Protein AF-0000000072552255 (afdb_homodimer)

InterPro domains:
  IPR000073 Alpha/beta hydrolase fold-1 [PF12697] (98-305)
  IPR029058 Alpha/Beta hydrolase fold [G3DSA:3.40.50.1820] (84-363)
  IPR029058 Alpha/Beta hydrolase fold [SSF53474] (85-361)
  IPR050266 AB hydrolase superfamily [PTHR43798] (93-363)

Secondary structure (DSSP, 8-state):
------------------------EEEEEEEEEEEE--EEE----SSHHHHHHHHHHHH-TTTTSTTS--SEEEE-SS-EEEEEEEEEEEESSSEEEEEEE--TT--GGGTS--STTGGGG-HHHHHHHTT-EEEEEPPTTSTTS----TTTTS-HHHHHHHHHHHHHHHHHTS-EEEEEEEEETHHHHHHHHHHHHS--SEEEEES--S--TTHHHHHHHHT-EEHHHH-HHHHTTS-TTEEE-SSHHHHHHHH--TTSS-HHHHHHIIIII---EETTHHHHHHT----GGG--S-EEEEEETT-HHHHTT--TTTGGGGGGT-TTSS-EEEEEEES--S-GGGSTTHHHHHHHHHHHHHHTT---/------------------------EEEEEEEEEEEE--EEE----SSHHHHHHHHHHHH-TTTTSTTS--SEEEE-SS-EEEEEEEEEEEESSSEEEEEEE--TT--GGGTS--STTGGGG-HHHHHHHTT-EEEEEPPTTSTTS----TTTTS-HHHHHHHHHHHHHHHHHTS-EEEEEEEEETHHHHHHHHHHHHS--SEEEEES--S--TTHHHHHHHHT-EEHHHH-HHHHTTS-TTEEE-SSHHHHHHHH--TTSS-HHHHHHIIIII---EETTHHHHHHT----GGG--S-EEEEEETT-HHHHTT--TTTGGGGGGT-TTSS-EEEEEEES--S-GGGSTTHHHHHHHHHHHHHHTT---

Organism: Hypocrea jecorina (strain QM6a) (NCBI:txid431241)

Solvent-accessible surface area (backbone atoms only — not comparable to full-atom values): 36797 Å² total; per-residue (Å²): 137,83,79,78,76,77,74,80,77,75,74,73,71,71,70,75,65,76,73,71,78,68,76,52,69,42,82,44,75,46,76,35,77,38,71,43,52,39,56,42,51,61,76,77,43,79,44,47,69,39,32,25,46,50,43,46,56,68,39,23,73,52,45,74,34,92,92,32,57,58,58,54,79,44,71,47,82,62,58,46,77,46,73,45,56,36,18,32,38,41,29,51,89,20,38,36,25,39,38,41,33,48,30,72,51,32,25,44,38,63,38,52,45,86,56,97,80,28,71,66,34,19,50,54,63,53,39,46,74,66,48,33,11,37,42,36,30,20,57,72,47,17,79,71,9,50,80,54,52,27,47,66,50,33,23,35,71,43,54,18,44,47,50,45,43,49,54,50,41,35,48,73,73,48,49,27,77,39,41,29,38,37,11,28,32,58,13,20,55,33,42,50,43,27,39,39,74,42,93,49,61,29,37,38,29,22,34,58,31,89,52,69,88,27,37,31,39,27,53,26,21,23,33,51,24,29,29,27,77,74,36,44,87,86,30,49,86,53,61,51,37,25,31,27,55,64,45,66,51,25,43,38,43,40,31,43,36,83,85,31,50,52,71,69,52,53,50,43,36,60,76,63,39,40,29,44,33,36,59,20,31,59,56,40,45,74,71,50,84,70,56,43,48,59,20,51,34,37,34,38,38,50,26,23,17,35,10,24,44,34,34,18,35,43,16,68,88,44,42,70,56,37,61,78,43,44,67,39,25,71,39,79,47,74,44,32,68,43,72,19,6,32,45,42,42,66,20,73,52,18,56,61,53,53,48,53,51,52,52,50,40,41,74,67,66,58,64,88,135,82,81,78,77,78,74,80,78,76,74,74,70,72,70,76,66,77,73,72,78,68,77,51,67,44,81,47,73,46,77,36,75,38,70,43,52,40,57,43,51,61,76,76,43,79,44,47,69,38,32,24,46,49,42,45,56,69,40,22,72,53,44,73,33,92,91,31,57,57,57,54,79,46,71,48,82,62,59,46,77,47,74,45,55,36,18,31,39,42,29,52,88,21,39,33,23,38,40,42,33,47,32,72,48,32,24,44,40,63,38,52,47,86,54,95,82,28,72,66,32,18,50,55,62,53,39,46,73,65,50,32,12,36,42,36,30,20,56,71,45,16,79,73,9,49,81,54,53,27,45,66,50,34,23,35,71,45,53,17,43,46,50,46,42,48,52,50,40,36,47,72,73,47,50,27,76,38,41,30,39,38,12,29,33,58,11,20,54,34,41,49,44,25,40,37,74,43,94,49,62,28,37,38,30,23,37,58,32,90,53,68,88,28,36,31,40,27,54,27,20,22,33,51,26,28,30,28,77,74,38,45,88,87,30,48,87,52,60,51,36,25,31,27,54,62,44,65,51,25,42,40,43,40,31,43,36,84,84,30,50,53,71,67,53,54,50,44,35,60,77,63,40,40,29,44,33,36,58,19,30,60,56,40,46,74,71,50,84,70,55,45,49,59,20,51,34,39,35,39,38,48,25,22,19,36,10,24,44,36,34,18,34,42,16,68,88,44,42,71,56,37,61,76,42,44,68,40,25,71,40,78,47,74,45,34,67,42,73,19,7,33,43,42,43,66,20,74,52,17,56,60,53,52,48,53,51,52,52,50,39,42,75,69,66,57,62,84

Nearest PDB structures (foldseek):
  3pf9-assembly1_A  TM=7.200E-01  e=2.256E-12  Lactobacillus johnsonii
  7xri-assembly1_B  TM=7.509E-01  e=2.377E-11  Lactobacillus acidophilus
  7wwh-assembly2_B  TM=7.427E-01  e=8.207E-11  Parageobacillus thermoglucosidasius
  7q4h-assembly1_B  TM=7.068E-01  e=4.950E-10  Thermoanaerobacter thermohydrosulfuricus
  2wtm-assembly1_B  TM=7.116E-01  e=8.126E-10  Butyrivibrio proteoclasticus

Foldseek 3Di:
DPPPPPPPPPPPPPPPPPPPPPFDKDKAWAKDKDWAWWWQAQQDFDFLVSVVVLLCLCQDPQECHPVRNHRTDDIDDGTDIDIWGWIKMKTGQAEEEEEEAEAAQFFLCLQVPDDVPCVQLHLCVVCVVQVYIYIYTGQACWDPIDNDALATQQALVNSLSRVLRVVVCSVPPRHYPFYEYEYAQSGLLSQLQNLLPDPHAYYEYELAQPDQNLQSCLSVLQSKTQDCVQDVPVDVPHHRQWIGGNDLVSQCVQFKDPPFFDSVLSVCSGVPGTTTHRNNHVSRSVVDDRQLCSRAHEYEYEYAQQERRHPNGGQVPRNVVCCVRNVNYPHYYYDRHHNIYRSCSRTPCNNVSSVVVVVVCVVSPSRD/DPPPPPPPPPPPPPPPPPPPPPFDKDKDWAKDKDWAWWWQAQQDFDFLVSVVVLLCLCQDPQECHPVRNHRTDDIDDGTDIDIWGWIKMKTDQAEEEEEEAEAAQFFLCLQVPDDVPCVQLHLCVVCVVQVYIYIYTGQACWDPIDNDALATQQALVNSLSRVLRVVVCSVPPRHYPFYEYEYAQSGLLSQLQNLLPDPHAYYEYELAQPDQSLQSCLSVLQSKTQPCVQDVPVDVPHHRQWIGGNDLVSQCVQFKDPPFFDSVLSVCSGVPGTTTHRNNYVSRSVVDDRQLCSRAHEYEYEYAQQERRHPNGGQVPRNVCCCVRNVNYPHYYYDRHHNIYRSCSRTPCNNVSSVVVVVVCVVSPSRD

Sequence (736 aa):
MHFHQLLPIFAAAAQALPQSTSVRCREVQIPITVSTPRFIVTADIHDDWDAAALTLNLTRRDVTTSADPLPIEANMSEPVKSTYTVGATLCGNGGPTLVLTHGIIESKLYWNPKFLGSEKYNFVDAALAQGYSVLSYDRIGVGSSPKVNSLTDAQFQVEVAVLEGLVNYAKTKAHATQVALIGHSYGSYISSGAASHVPVDGLVLTGFSGTFDYFAPFVAGAGLRVAKTQNPFRWGHLDSGYLTTSDLYAETYVYYAEPHFEHTVAEYTFNVASEPFAVGELPSVLATTVNYKDIKAPVLVLQGQFDVSACGGNCVGVVNGTKELFTGAKVLEYVDNLPAGHNLNFHKIAPQAFQKIFTFLKAQGLKPMHFHQLLPIFAAAAQALPQSTSVRCREVQIPITVSTPRFIVTADIHDDWDAAALTLNLTRRDVTTSADPLPIEANMSEPVKSTYTVGATLCGNGGPTLVLTHGIIESKLYWNPKFLGSEKYNFVDAALAQGYSVLSYDRIGVGSSPKVNSLTDAQFQVEVAVLEGLVNYAKTKAHATQVALIGHSYGSYISSGAASHVPVDGLVLTGFSGTFDYFAPFVAGAGLRVAKTQNPFRWGHLDSGYLTTSDLYAETYVYYAEPHFEHTVAEYTFNVASEPFAVGELPSVLATTVNYKDIKAPVLVLQGQFDVSACGGNCVGVVNGTKELFTGAKVLEYVDNLPAGHNLNFHKIAPQAFQKIFTFLKAQGLKP

Structure (mmCIF, N/CA/C/O backbone):
data_AF-0000000072552255-model_v1
#
loop_
_entity.id
_entity.type
_entity.pdbx_description
1 polymer 'Predicted protein'
#
loop_
_atom_site.group_PDB
_atom_site.id
_atom_site.type_symbol
_atom_site.label_atom_id
_atom_site.label_alt_id
_atom_site.label_comp_id
_atom_site.label_asym_id
_atom_site.label_entity_id
_atom_site.label_seq_id
_atom_site.pdbx_PDB_ins_code
_atom_site.Cartn_x
_atom_site.Cartn_y
_atom_site.Cartn_z
_atom_site.occupancy
_atom_site.B_iso_or_equiv
_atom_site.auth_seq_id
_atom_site.auth_comp_id
_atom_site.auth_asym_id
_atom_site.auth_atom_id
_atom_site.pdbx_PDB_model_num
ATOM 1 N N . MET A 1 1 ? 42.719 51.594 71.062 1 33.09 1 MET A N 1
ATOM 2 C CA . MET A 1 1 ? 41.625 52.219 70.312 1 33.09 1 MET A CA 1
ATOM 3 C C . MET A 1 1 ? 41.469 51.594 68.938 1 33.09 1 MET A C 1
ATOM 5 O O . MET A 1 1 ? 42.125 52.031 67.938 1 33.09 1 MET A O 1
ATOM 9 N N . HIS A 1 2 ? 41.438 50.25 68.812 1 38 2 HIS A N 1
ATOM 10 C CA . HIS A 1 2 ? 41.406 49.438 67.625 1 38 2 HIS A CA 1
ATOM 11 C C . HIS A 1 2 ? 40.125 49.656 66.875 1 38 2 HIS A C 1
ATOM 13 O O . HIS A 1 2 ? 39.031 49.562 67.438 1 38 2 HIS A O 1
ATOM 19 N N . PHE A 1 3 ? 40.188 50.531 65.812 1 37.84 3 PHE A N 1
ATOM 20 C CA . PHE A 1 3 ? 39.156 50.969 64.875 1 37.84 3 PHE A CA 1
ATOM 21 C C . PHE A 1 3 ? 38.594 49.781 64.125 1 37.84 3 PHE A C 1
ATOM 23 O O . PHE A 1 3 ? 39.344 49.125 63.375 1 37.84 3 PHE A O 1
ATOM 30 N N . HIS A 1 4 ? 37.531 49.156 64.625 1 39 4 HIS A N 1
ATOM 31 C CA . HIS A 1 4 ? 36.719 48.125 64 1 39 4 HIS A CA 1
ATOM 32 C C . HIS A 1 4 ? 36.094 48.656 62.688 1 39 4 HIS A C 1
ATOM 34 O O . HIS A 1 4 ? 35.281 49.594 62.719 1 39 4 HIS A O 1
ATOM 40 N N . GLN A 1 5 ? 36.906 48.562 61.594 1 35.72 5 GLN A N 1
ATOM 41 C CA . GLN A 1 5 ? 36.406 48.969 60.281 1 35.72 5 GLN A CA 1
ATOM 42 C C . GLN A 1 5 ? 35.156 48.156 59.906 1 35.72 5 GLN A C 1
ATOM 44 O O . GLN A 1 5 ? 35.188 46.938 59.875 1 35.72 5 GLN A O 1
ATOM 49 N N . LEU A 1 6 ? 34 48.719 60.219 1 36.56 6 LEU A N 1
ATOM 50 C CA . LEU A 1 6 ? 32.719 48.188 59.812 1 36.56 6 LEU A CA 1
ATOM 51 C C . LEU A 1 6 ? 32.625 48.094 58.281 1 36.56 6 LEU A C 1
ATOM 53 O O . LEU A 1 6 ? 32.75 49.125 57.594 1 36.56 6 LEU A O 1
ATOM 57 N N . LEU A 1 7 ? 33.094 46.938 57.656 1 43.22 7 LEU A N 1
ATOM 58 C CA . LEU A 1 7 ? 32.969 46.781 56.219 1 43.22 7 LEU A CA 1
ATOM 59 C C . LEU A 1 7 ? 31.484 46.812 55.812 1 43.22 7 LEU A C 1
ATOM 61 O O . LEU A 1 7 ? 30.672 46.094 56.406 1 43.22 7 LEU A O 1
ATOM 65 N N . PRO A 1 8 ? 31.094 47.938 55.125 1 40.47 8 PRO A N 1
ATOM 66 C CA . PRO A 1 8 ? 29.688 47.969 54.719 1 40.47 8 PRO A CA 1
ATOM 67 C C . PRO A 1 8 ? 29.312 46.844 53.75 1 40.47 8 PRO A C 1
ATOM 69 O O . PRO A 1 8 ? 30.078 46.531 52.844 1 40.47 8 PRO A O 1
ATOM 72 N N . ILE A 1 9 ? 28.656 45.844 54.281 1 42.19 9 ILE A N 1
ATOM 73 C CA . ILE A 1 9 ? 28.109 44.781 53.438 1 42.19 9 ILE A CA 1
ATOM 74 C C . ILE A 1 9 ? 27.125 45.375 52.438 1 42.19 9 ILE A C 1
ATOM 76 O O . ILE A 1 9 ? 26.109 45.938 52.812 1 42.19 9 ILE A O 1
ATOM 80 N N . PHE A 1 10 ? 27.688 45.781 51.281 1 39.44 10 PHE A N 1
ATOM 81 C CA . PHE A 1 10 ? 26.797 46.188 50.219 1 39.44 10 PHE A CA 1
ATOM 82 C C . PHE A 1 10 ? 25.875 45.062 49.812 1 39.44 10 PHE A C 1
ATOM 84 O O . PHE A 1 10 ? 26.328 43.969 49.469 1 39.44 10 PHE A O 1
ATOM 91 N N . ALA A 1 11 ? 24.703 45.062 50.344 1 37.41 11 ALA A N 1
ATOM 92 C CA . ALA A 1 11 ? 23.641 44.188 49.844 1 37.41 11 ALA A CA 1
ATOM 93 C C . ALA A 1 11 ? 23.453 44.344 48.344 1 37.41 11 ALA A C 1
ATOM 95 O O . ALA A 1 11 ? 23.031 45.406 47.875 1 37.41 11 ALA A O 1
ATOM 96 N N . ALA A 1 12 ? 24.25 43.562 47.625 1 42.12 12 ALA A N 1
ATOM 97 C CA . ALA A 1 12 ? 23.906 43.469 46.219 1 42.12 12 ALA A CA 1
ATOM 98 C C . ALA A 1 12 ? 22.422 43.156 46.031 1 42.12 12 ALA A C 1
ATOM 100 O O . ALA A 1 12 ? 21.953 42.094 46.438 1 42.12 12 ALA A O 1
ATOM 101 N N . ALA A 1 13 ? 21.656 44.219 46 1 31.88 13 ALA A N 1
ATOM 102 C CA . ALA A 1 13 ? 20.297 43.969 45.562 1 31.88 13 ALA A CA 1
ATOM 103 C C . ALA A 1 13 ? 20.297 43.094 44.281 1 31.88 13 ALA A C 1
ATOM 105 O O . ALA A 1 13 ? 20.844 43.5 43.25 1 31.88 13 ALA A O 1
ATOM 106 N N . ALA A 1 14 ? 20.312 41.875 44.531 1 46.41 14 ALA A N 1
ATOM 107 C CA . ALA A 1 14 ? 19.984 41.031 43.406 1 46.41 14 ALA A CA 1
ATOM 108 C C . ALA A 1 14 ? 18.828 41.625 42.594 1 46.41 14 ALA A C 1
ATOM 110 O O . ALA A 1 14 ? 17.703 41.719 43.094 1 46.41 14 ALA A O 1
ATOM 111 N N . GLN A 1 15 ? 19.141 42.594 41.781 1 36 15 GLN A N 1
ATOM 112 C CA . GLN A 1 15 ? 18.109 42.969 40.812 1 36 15 GLN A CA 1
ATOM 113 C C . GLN A 1 15 ? 17.359 41.75 40.312 1 36 15 GLN A C 1
ATOM 115 O O . GLN A 1 15 ? 17.984 40.75 39.906 1 36 15 GLN A O 1
ATOM 120 N N . ALA A 1 16 ? 16.141 41.594 40.812 1 42.56 16 ALA A N 1
ATOM 121 C CA . ALA A 1 16 ? 15.234 40.656 40.188 1 42.56 16 ALA A CA 1
ATOM 122 C C . ALA A 1 16 ? 15.336 40.719 38.656 1 42.56 16 ALA A C 1
ATOM 124 O O . ALA A 1 16 ? 15.031 41.719 38.031 1 42.56 16 ALA A O 1
ATOM 125 N N . LEU A 1 17 ? 16.219 40 38 1 40.44 17 LEU A N 1
ATOM 126 C CA . LEU A 1 17 ? 16.094 39.781 36.562 1 40.44 17 LEU A CA 1
ATOM 127 C C . LEU A 1 17 ? 14.633 39.688 36.156 1 40.44 17 LEU A C 1
ATOM 129 O O . LEU A 1 17 ? 13.828 39.094 36.906 1 40.44 17 LEU A O 1
ATOM 133 N N . PRO A 1 18 ? 14.141 40.594 35.344 1 38.78 18 PRO A N 1
ATOM 134 C CA . PRO A 1 18 ? 12.766 40.406 34.875 1 38.78 18 PRO A CA 1
ATOM 135 C C . PRO A 1 18 ? 12.414 38.938 34.656 1 38.78 18 PRO A C 1
ATOM 137 O O . PRO A 1 18 ? 13.281 38.156 34.281 1 38.78 18 PRO A O 1
ATOM 140 N N . GLN A 1 19 ? 11.555 38.312 35.469 1 36.59 19 GLN A N 1
ATOM 141 C CA . GLN A 1 19 ? 10.969 37 35.156 1 36.59 19 GLN A CA 1
ATOM 142 C C . GLN A 1 19 ? 10.688 36.875 33.688 1 36.59 19 GLN A C 1
ATOM 144 O O . GLN A 1 19 ? 10 37.688 33.094 1 36.59 19 GLN A O 1
ATOM 149 N N . SER A 1 20 ? 11.562 36.5 32.844 1 38.53 20 SER A N 1
ATOM 150 C CA . SER A 1 20 ? 11.219 36.031 31.5 1 38.53 20 SER A CA 1
ATOM 151 C C . SER A 1 20 ? 9.773 35.562 31.438 1 38.53 20 SER A C 1
ATOM 153 O O . SER A 1 20 ? 9.352 34.75 32.281 1 38.53 20 SER A O 1
ATOM 155 N N . THR A 1 21 ? 8.719 36.344 31.156 1 41 21 THR A N 1
ATOM 156 C CA . THR A 1 21 ? 7.336 35.938 30.938 1 41 21 THR A CA 1
ATOM 157 C C . THR A 1 21 ? 7.281 34.531 30.375 1 41 21 THR A C 1
ATOM 159 O O . THR A 1 21 ? 7.699 34.281 29.25 1 41 21 THR A O 1
ATOM 162 N N . SER A 1 22 ? 7.609 33.562 31.047 1 47.91 22 SER A N 1
ATOM 163 C CA . SER A 1 22 ? 7.523 32.125 30.703 1 47.91 22 SER A CA 1
ATOM 164 C C . SER A 1 22 ? 6.395 31.875 29.703 1 47.91 22 SER A C 1
ATOM 166 O O . SER A 1 22 ? 5.25 32.25 29.953 1 47.91 22 SER A O 1
ATOM 168 N N . VAL A 1 23 ? 6.715 32.031 28.453 1 59.38 23 VAL A N 1
ATOM 169 C CA . VAL A 1 23 ? 5.805 31.703 27.359 1 59.38 23 VAL A CA 1
ATOM 170 C C . VAL A 1 23 ? 4.91 30.531 27.75 1 59.38 23 VAL A C 1
ATOM 172 O O . VAL A 1 23 ? 5.395 29.438 28.016 1 59.38 23 VAL A O 1
ATOM 175 N N . ARG A 1 24 ? 3.672 30.703 28.312 1 81.94 24 ARG A N 1
ATOM 176 C CA . ARG A 1 24 ? 2.672 29.797 28.859 1 81.94 24 ARG A CA 1
ATOM 177 C C . ARG A 1 24 ? 1.757 29.266 27.766 1 81.94 24 ARG A C 1
ATOM 179 O O . ARG A 1 24 ? 1.315 30.016 26.891 1 81.94 24 ARG A O 1
ATOM 186 N N . CYS A 1 25 ? 1.777 28.062 27.578 1 95.25 25 CYS A N 1
ATOM 187 C CA . CYS A 1 25 ? 0.768 27.391 26.781 1 95.25 25 CYS A CA 1
ATOM 188 C C . CYS A 1 25 ? -0.45 27.031 27.625 1 95.25 25 CYS A C 1
ATOM 190 O O . CYS A 1 25 ? -0.314 26.672 28.797 1 95.25 25 CYS A O 1
ATOM 192 N N . ARG A 1 26 ? -1.6 27.234 27.125 1 96.06 26 ARG A N 1
ATOM 193 C CA . ARG A 1 26 ? -2.82 26.828 27.812 1 96.06 26 ARG A CA 1
ATOM 194 C C . ARG A 1 26 ? -3.721 26.016 26.891 1 96.06 26 ARG A C 1
ATOM 196 O O . ARG A 1 26 ? -3.83 26.312 25.703 1 96.06 26 ARG A O 1
ATOM 203 N N . GLU A 1 27 ? -4.324 24.969 27.453 1 97.38 27 GLU A N 1
ATOM 204 C CA . GLU A 1 27 ? -5.355 24.219 26.75 1 97.38 27 GLU A CA 1
ATOM 205 C C . GLU A 1 27 ? -6.672 24.984 26.719 1 97.38 27 GLU A C 1
ATOM 207 O O . GLU A 1 27 ? -7.109 25.516 27.734 1 97.38 27 GLU A O 1
ATOM 212 N N . VAL A 1 28 ? -7.25 25.094 25.531 1 97.69 28 VAL A N 1
ATOM 213 C CA . VAL A 1 28 ? -8.484 25.859 25.391 1 97.69 28 VAL A CA 1
ATOM 214 C C . VAL A 1 28 ? -9.5 25.047 24.594 1 97.69 28 VAL A C 1
ATOM 216 O O . VAL A 1 28 ? -9.133 24.156 23.828 1 97.69 28 VAL A O 1
ATOM 219 N N . GLN A 1 29 ? -10.805 25.219 24.828 1 98.44 29 GLN A N 1
ATOM 220 C CA . GLN A 1 29 ? -11.938 24.719 24.062 1 98.44 29 GLN A CA 1
ATOM 221 C C . GLN A 1 29 ? -12.625 25.859 23.297 1 98.44 29 GLN A C 1
ATOM 223 O O . GLN A 1 29 ? -13.172 26.781 23.906 1 98.44 29 GLN A O 1
ATOM 228 N N . ILE A 1 30 ? -12.609 25.828 22 1 98.75 30 ILE A N 1
ATOM 229 C CA . ILE A 1 30 ? -13.055 26.938 21.172 1 98.75 30 ILE A CA 1
ATOM 230 C C . ILE A 1 30 ? -14.312 26.531 20.391 1 98.75 30 ILE A C 1
ATOM 232 O O . ILE A 1 30 ? -14.242 25.719 19.469 1 98.75 30 ILE A O 1
ATOM 236 N N . PRO A 1 31 ? -15.508 27.031 20.703 1 98.62 31 PRO A N 1
ATOM 237 C CA . PRO A 1 31 ? -16.688 26.75 19.891 1 98.62 31 PRO A CA 1
ATOM 238 C C . PRO A 1 31 ? -16.609 27.375 18.5 1 98.62 31 PRO A C 1
ATOM 240 O O . PRO A 1 31 ? -16.391 28.578 18.375 1 98.62 31 PRO A O 1
ATOM 243 N N . ILE A 1 32 ? -16.719 26.625 17.516 1 98.62 32 ILE A N 1
ATOM 244 C CA . ILE A 1 32 ? -16.703 27.078 16.141 1 98.62 32 ILE A CA 1
ATOM 245 C C . ILE A 1 32 ? -18 26.641 15.445 1 98.62 32 ILE A C 1
ATOM 247 O O . ILE A 1 32 ? -18.297 25.453 15.375 1 98.62 32 ILE A O 1
ATOM 251 N N . THR A 1 33 ? -18.75 27.609 14.891 1 98.44 33 THR A N 1
ATOM 252 C CA . THR A 1 33 ? -19.953 27.312 14.109 1 98.44 33 THR A CA 1
ATOM 253 C C . THR A 1 33 ? -19.656 27.375 12.617 1 98.44 33 THR A C 1
ATOM 255 O O . THR A 1 33 ? -19.078 28.359 12.133 1 98.44 33 THR A O 1
ATOM 258 N N . VAL A 1 34 ? -20.031 26.297 11.97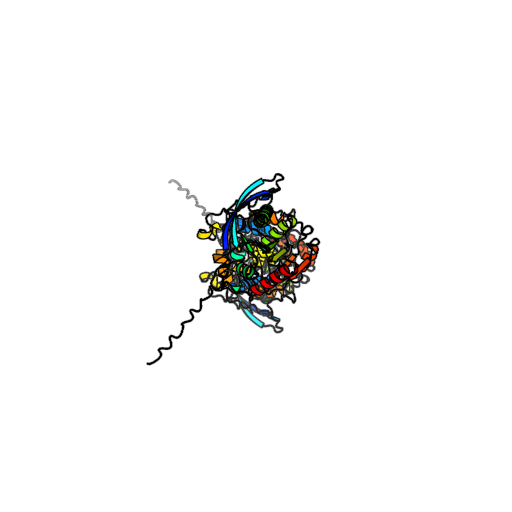7 1 97.62 34 VAL A N 1
ATOM 259 C CA . VAL A 1 34 ? -19.828 26.25 10.531 1 97.62 34 VAL A CA 1
ATOM 260 C C . VAL A 1 34 ? -21.156 26.047 9.828 1 97.62 34 VAL A C 1
ATOM 262 O O . VAL A 1 34 ? -22.125 25.562 10.438 1 97.62 34 VAL A O 1
ATOM 265 N N . SER A 1 35 ? -21.281 26.516 8.594 1 97.06 35 SER A N 1
ATOM 266 C CA . SER A 1 35 ? -22.422 26.312 7.691 1 97.06 35 SER A CA 1
ATOM 267 C C . SER A 1 35 ? -21.953 25.891 6.305 1 97.06 35 SER A C 1
ATOM 269 O O . SER A 1 35 ? -21.672 26.734 5.453 1 97.06 35 SER A O 1
ATOM 271 N N . THR A 1 36 ? -21.859 24.594 6.168 1 95.25 36 THR A N 1
ATOM 272 C CA . THR A 1 36 ? -21.25 24.047 4.965 1 95.25 36 THR A CA 1
ATOM 273 C C . THR A 1 36 ? -22.078 22.875 4.434 1 95.25 36 THR A C 1
ATOM 275 O O . THR A 1 36 ? -22.609 22.078 5.211 1 95.25 36 THR A O 1
ATOM 278 N N . PRO A 1 37 ? -22.25 22.75 3.043 1 94.88 37 PRO A N 1
ATOM 279 C CA . PRO A 1 37 ? -22.875 21.547 2.504 1 94.88 37 PRO A CA 1
ATOM 280 C C . PRO A 1 37 ? -22.094 20.281 2.832 1 94.88 37 PRO A C 1
ATOM 282 O O . PRO A 1 37 ? -20.906 20.359 3.164 1 94.88 37 PRO A O 1
ATOM 285 N N . ARG A 1 38 ? -22.859 19.141 2.801 1 95.88 38 ARG A N 1
ATOM 286 C CA . ARG A 1 38 ? -22.234 17.875 3.119 1 95.88 38 ARG A CA 1
ATOM 287 C C . ARG A 1 38 ? -22.281 16.922 1.93 1 95.88 38 ARG A C 1
ATOM 289 O O . ARG A 1 38 ? -23.266 16.922 1.175 1 95.88 38 ARG A O 1
ATOM 296 N N . PHE A 1 39 ? -21.219 16.188 1.744 1 95.19 39 PHE A N 1
ATOM 297 C CA . PHE A 1 39 ? -21.297 15.008 0.887 1 95.19 39 PHE A CA 1
ATOM 298 C C . PHE A 1 39 ? -22.047 13.883 1.577 1 95.19 39 PHE A C 1
ATOM 300 O O . PHE A 1 39 ? -21.922 13.688 2.787 1 95.19 39 PHE A O 1
ATOM 307 N N . ILE A 1 40 ? -22.797 13.164 0.807 1 94.69 40 ILE A N 1
ATOM 308 C CA . ILE A 1 40 ? -23.375 11.922 1.308 1 94.69 40 ILE A CA 1
ATOM 309 C C . ILE A 1 40 ? -22.422 10.758 1.049 1 94.69 40 ILE A C 1
ATOM 311 O O . ILE A 1 40 ? -22.484 10.117 -0.001 1 94.69 40 ILE A O 1
ATOM 315 N N . VAL A 1 41 ? -21.625 10.5 2.029 1 93.44 41 VAL A N 1
ATOM 316 C CA . VAL A 1 41 ? -20.625 9.438 1.936 1 93.44 41 VAL A CA 1
ATOM 317 C C . VAL A 1 41 ? -21.297 8.094 2.221 1 93.44 41 VAL A C 1
ATOM 319 O O . VAL A 1 41 ? -22.016 7.941 3.211 1 93.44 41 VAL A O 1
ATOM 322 N N . THR A 1 42 ? -20.969 7.047 1.428 1 91.19 42 THR A N 1
ATOM 323 C CA . THR A 1 42 ? -21.688 5.777 1.501 1 91.19 42 THR A CA 1
ATOM 324 C C . THR A 1 42 ? -20.766 4.656 1.96 1 91.19 42 THR A C 1
ATOM 326 O O . THR A 1 42 ? -21.109 3.48 1.892 1 91.19 42 THR A O 1
ATOM 329 N N . ALA A 1 43 ? -19.672 4.949 2.426 1 89.56 43 ALA A N 1
ATOM 330 C CA . ALA A 1 43 ? -18.781 3.914 2.945 1 89.56 43 ALA A CA 1
ATOM 331 C C . ALA A 1 43 ? -19.375 3.264 4.195 1 89.56 43 ALA A C 1
ATOM 333 O O . ALA A 1 43 ? -19.594 3.936 5.207 1 89.56 43 ALA A O 1
ATOM 334 N N . ASP A 1 44 ? -19.75 2.047 4.195 1 89.69 44 ASP A N 1
ATOM 335 C CA . ASP A 1 44 ? -20.312 1.294 5.305 1 89.69 44 ASP A CA 1
ATOM 336 C C . ASP A 1 44 ? -19.281 0.367 5.934 1 89.69 44 ASP A C 1
ATOM 338 O O . ASP A 1 44 ? -19.094 -0.765 5.48 1 89.69 44 ASP A O 1
ATOM 342 N N . ILE A 1 45 ? -18.703 0.81 7.082 1 96.81 45 ILE A N 1
ATOM 343 C CA . ILE A 1 45 ? -17.594 0.071 7.691 1 96.81 45 ILE A CA 1
ATOM 344 C C . ILE A 1 45 ? -18.047 -0.509 9.031 1 96.81 45 ILE A C 1
ATOM 346 O O . ILE A 1 45 ? -18.422 0.233 9.945 1 96.81 45 ILE A O 1
ATOM 350 N N . HIS A 1 46 ? -17.984 -1.782 9.164 1 96.69 46 HIS A N 1
ATOM 351 C CA . HIS A 1 46 ? -18.359 -2.445 10.406 1 96.69 46 HIS A CA 1
ATOM 352 C C . HIS A 1 46 ? -17.172 -3.195 11.008 1 96.69 46 HIS A C 1
ATOM 354 O O . HIS A 1 46 ? -17.109 -3.381 12.227 1 96.69 46 HIS A O 1
ATOM 360 N N . ASP A 1 47 ? -16.312 -3.643 10.188 1 97.75 47 ASP A N 1
ATOM 361 C CA . ASP A 1 47 ? -15.18 -4.441 10.625 1 97.75 47 ASP A CA 1
ATOM 362 C C . ASP A 1 47 ? -14.008 -4.309 9.656 1 97.75 47 ASP A C 1
ATOM 364 O O . ASP A 1 47 ? -14.047 -3.486 8.742 1 97.75 47 ASP A O 1
ATOM 368 N N . ASP A 1 48 ? -12.984 -5.07 9.93 1 98.5 48 ASP A N 1
ATOM 369 C CA . ASP A 1 48 ? -11.758 -4.918 9.156 1 98.5 48 ASP A CA 1
ATOM 370 C C . ASP A 1 48 ? -11.898 -5.535 7.766 1 98.5 48 ASP A C 1
ATOM 372 O O . ASP A 1 48 ? -11.102 -5.25 6.867 1 98.5 48 ASP A O 1
ATOM 376 N N . TRP A 1 49 ? -12.898 -6.461 7.516 1 98.56 49 TRP A N 1
ATOM 377 C CA . TRP A 1 49 ? -13.203 -6.891 6.156 1 98.56 49 TRP A CA 1
ATOM 378 C C . TRP A 1 49 ? -13.656 -5.711 5.301 1 98.56 49 TRP A C 1
ATOM 380 O O . TRP A 1 49 ? -13.203 -5.551 4.168 1 98.56 49 TRP A O 1
ATOM 390 N N . ASP A 1 50 ? -14.484 -4.871 5.891 1 98.06 50 ASP A N 1
ATOM 391 C CA . ASP A 1 50 ? -14.961 -3.672 5.211 1 98.06 50 ASP A CA 1
ATOM 392 C C . ASP A 1 50 ? -13.82 -2.688 4.961 1 98.06 50 ASP A C 1
ATOM 394 O O . ASP A 1 50 ? -13.758 -2.051 3.908 1 98.06 50 ASP A O 1
ATOM 398 N N . ALA A 1 51 ? -12.961 -2.555 5.957 1 98.12 51 ALA A N 1
ATOM 399 C CA . ALA A 1 51 ? -11.82 -1.651 5.805 1 98.12 51 ALA A CA 1
ATOM 400 C C . ALA A 1 51 ? -10.914 -2.1 4.664 1 98.12 51 ALA A C 1
ATOM 402 O O . ALA A 1 51 ? -10.43 -1.273 3.889 1 98.12 51 ALA A O 1
ATOM 403 N N . ALA A 1 52 ? -10.664 -3.41 4.562 1 98.06 52 ALA A N 1
ATOM 404 C CA . ALA A 1 52 ? -9.859 -3.943 3.467 1 98.06 52 ALA A CA 1
ATOM 405 C C . ALA A 1 52 ? -10.531 -3.695 2.121 1 98.06 52 ALA A C 1
ATOM 407 O O . ALA A 1 52 ? -9.875 -3.322 1.147 1 98.06 52 ALA A O 1
ATOM 408 N N . ALA A 1 53 ? -11.828 -3.891 2.059 1 97.44 53 ALA A N 1
ATOM 409 C CA . ALA A 1 53 ? -12.57 -3.643 0.825 1 97.44 53 ALA A CA 1
ATOM 410 C C . ALA A 1 53 ? -12.516 -2.168 0.438 1 97.44 53 ALA A C 1
ATOM 412 O O . ALA A 1 53 ? -12.344 -1.834 -0.737 1 97.44 53 ALA A O 1
ATOM 413 N N . LEU A 1 54 ? -12.688 -1.314 1.387 1 96.19 54 LEU A N 1
ATOM 414 C CA . LEU A 1 54 ? -12.57 0.118 1.138 1 96.19 54 LEU A CA 1
ATOM 415 C C . LEU A 1 54 ? -11.188 0.466 0.601 1 96.19 54 LEU A C 1
ATOM 417 O O . LEU A 1 54 ? -11.055 1.263 -0.332 1 96.19 54 LEU A O 1
ATOM 421 N N . THR A 1 55 ? -10.164 -0.093 1.242 1 97.12 55 THR A N 1
ATOM 422 C CA . THR A 1 55 ? -8.797 0.147 0.801 1 97.12 55 THR A CA 1
ATOM 423 C C . THR A 1 55 ? -8.617 -0.259 -0.659 1 97.12 55 THR A C 1
ATOM 425 O O . THR A 1 55 ? -8.031 0.481 -1.447 1 97.12 55 THR A O 1
ATOM 428 N N . LEU A 1 56 ? -9.109 -1.407 -1.016 1 97.06 56 LEU A N 1
ATOM 429 C CA . LEU A 1 56 ? -9.031 -1.852 -2.402 1 97.06 56 LEU A CA 1
ATOM 430 C C . LEU A 1 56 ? -9.719 -0.857 -3.332 1 97.06 56 LEU A C 1
ATOM 432 O O . LEU A 1 56 ? -9.141 -0.445 -4.344 1 97.06 56 LEU A O 1
ATOM 436 N N . ASN A 1 57 ? -10.883 -0.406 -2.979 1 94.56 57 ASN A N 1
ATOM 437 C CA . ASN A 1 57 ? -11.641 0.518 -3.818 1 94.56 57 ASN A CA 1
ATOM 438 C C . ASN A 1 57 ? -10.914 1.85 -3.982 1 94.56 57 ASN A C 1
ATOM 440 O O . ASN A 1 57 ? -10.891 2.418 -5.074 1 94.56 57 ASN A O 1
ATOM 444 N N . LEU A 1 58 ? -10.297 2.271 -2.928 1 94.12 58 LEU A N 1
ATOM 445 C CA . LEU A 1 58 ? -9.648 3.578 -2.939 1 94.12 58 LEU A CA 1
ATOM 446 C C . LEU A 1 58 ? -8.305 3.514 -3.66 1 94.12 58 LEU A C 1
ATOM 448 O O . LEU A 1 58 ? -7.727 4.551 -3.994 1 94.12 58 LEU A O 1
ATOM 452 N N . THR A 1 59 ? -7.766 2.309 -3.9 1 95.5 59 THR A N 1
ATOM 453 C CA . THR A 1 59 ? -6.426 2.201 -4.473 1 95.5 59 THR A CA 1
ATOM 454 C C . THR A 1 59 ? -6.484 1.63 -5.883 1 95.5 59 THR A C 1
ATOM 456 O O . THR A 1 59 ? -5.445 1.359 -6.492 1 95.5 59 THR A O 1
ATOM 459 N N . ARG A 1 60 ? -7.641 1.41 -6.418 1 96.12 60 ARG A N 1
ATOM 460 C CA . ARG A 1 60 ? -7.762 0.945 -7.797 1 96.12 60 ARG A CA 1
ATOM 461 C C . ARG A 1 60 ? -7.148 1.949 -8.766 1 96.12 60 ARG A C 1
ATOM 463 O O . ARG A 1 60 ? -7.195 3.158 -8.531 1 96.12 60 ARG A O 1
ATOM 470 N N . ARG A 1 61 ? -6.672 1.422 -9.859 1 94.44 61 ARG A N 1
ATOM 471 C CA . ARG A 1 61 ? -6.047 2.285 -10.859 1 94.44 61 ARG A CA 1
ATOM 472 C C . ARG A 1 61 ? -7.07 3.227 -11.484 1 94.44 61 ARG A C 1
ATOM 474 O O . ARG A 1 61 ? -6.703 4.25 -12.062 1 94.44 61 ARG A O 1
ATOM 481 N N . ASP A 1 62 ? -8.375 2.795 -11.461 1 93.88 62 ASP A N 1
ATOM 482 C CA . ASP A 1 62 ? -9.422 3.594 -12.094 1 93.88 62 ASP A CA 1
ATOM 483 C C . ASP A 1 62 ? -10.273 4.309 -11.047 1 93.88 62 ASP A C 1
ATOM 485 O O . ASP A 1 62 ? -11.438 4.625 -11.297 1 93.88 62 ASP A O 1
ATOM 489 N N . VAL A 1 63 ? -9.719 4.531 -9.922 1 90.12 63 VAL A N 1
ATOM 490 C CA . VAL A 1 63 ? -10.43 5.23 -8.852 1 90.12 63 VAL A CA 1
ATOM 491 C C . VAL A 1 63 ? -10.875 6.605 -9.352 1 90.12 63 VAL A C 1
ATOM 493 O O . VAL A 1 63 ? -10.172 7.25 -10.133 1 90.12 63 VAL A O 1
ATOM 496 N N . THR A 1 64 ? -12.078 7.098 -8.945 1 86.38 64 THR A N 1
ATOM 497 C CA . THR A 1 64 ? -12.688 8.391 -9.219 1 86.38 64 THR A CA 1
ATOM 498 C C . THR A 1 64 ? -13.25 8.438 -10.641 1 86.38 64 THR A C 1
ATOM 500 O O . THR A 1 64 ? -13.766 9.469 -11.078 1 86.38 64 THR A O 1
ATOM 503 N N . THR A 1 65 ? -13.039 7.332 -11.43 1 87.88 65 THR A N 1
ATOM 504 C CA . THR A 1 65 ? -13.688 7.246 -12.734 1 87.88 65 THR A CA 1
ATOM 505 C C . THR A 1 65 ? -15.086 6.648 -12.609 1 87.88 65 THR A C 1
ATOM 507 O O . THR A 1 65 ? -15.5 6.25 -11.516 1 87.88 65 THR A O 1
ATOM 510 N N . SER A 1 66 ? -15.797 6.617 -13.703 1 82.25 66 SER A N 1
ATOM 511 C CA . SER A 1 66 ? -17.141 6.031 -13.695 1 82.25 66 SER A CA 1
ATOM 512 C C . SER A 1 66 ? -17.078 4.535 -13.398 1 82.25 66 SER A C 1
ATOM 514 O O . SER A 1 66 ? -18.031 3.967 -12.875 1 82.25 66 SER A O 1
ATOM 516 N N . ALA A 1 67 ? -15.953 3.871 -13.625 1 81.44 67 ALA A N 1
ATOM 517 C CA . ALA A 1 67 ? -15.797 2.439 -13.383 1 81.44 67 ALA A CA 1
ATOM 518 C C . ALA A 1 67 ? -15.555 2.158 -11.906 1 81.44 67 ALA A C 1
ATOM 520 O O . ALA A 1 67 ? -15.75 1.032 -11.438 1 81.44 67 ALA A O 1
ATOM 521 N N . ASP A 1 68 ? -15.102 3.176 -11.195 1 82.38 68 ASP A N 1
ATOM 522 C CA . ASP A 1 68 ? -14.914 3.094 -9.75 1 82.38 68 ASP A CA 1
ATOM 523 C C . ASP A 1 68 ? -15.141 4.449 -9.086 1 82.38 68 ASP A C 1
ATOM 525 O O . ASP A 1 68 ? -14.188 5.098 -8.648 1 82.38 68 ASP A O 1
ATOM 529 N N . PRO A 1 69 ? -16.391 4.75 -8.93 1 78.69 69 PRO A N 1
ATOM 530 C CA . PRO A 1 69 ? -16.672 6.039 -8.297 1 78.69 69 PRO A CA 1
ATOM 531 C C . PRO A 1 69 ? -16.328 6.051 -6.809 1 78.69 69 PRO A C 1
ATOM 533 O O . PRO A 1 69 ? -16.297 4.996 -6.168 1 78.69 69 PRO A O 1
ATOM 536 N N . LEU A 1 70 ? -16.016 7.219 -6.328 1 84.06 70 LEU A N 1
ATOM 537 C CA . LEU A 1 70 ? -15.859 7.383 -4.887 1 84.06 70 LEU A CA 1
ATOM 538 C C . LEU A 1 70 ? -17.141 6.973 -4.156 1 84.06 70 LEU A C 1
ATOM 540 O O . LEU A 1 70 ? -18.234 7.008 -4.73 1 84.06 70 LEU A O 1
ATOM 544 N N . PRO A 1 71 ? -16.938 6.555 -2.928 1 88.25 71 PRO A N 1
ATOM 545 C CA . PRO A 1 71 ? -18.141 6.195 -2.162 1 88.25 71 PRO A CA 1
ATOM 546 C C . PRO A 1 71 ? -18.922 7.414 -1.694 1 88.25 71 PRO A C 1
ATOM 548 O O . PRO A 1 71 ? -19.125 7.605 -0.491 1 88.25 71 PRO A O 1
ATOM 551 N N . ILE A 1 72 ? -19.328 8.219 -2.621 1 87.88 72 ILE A N 1
ATOM 552 C CA . ILE A 1 72 ? -20.141 9.414 -2.447 1 87.88 72 ILE A CA 1
ATOM 553 C C . ILE A 1 72 ? -21.375 9.336 -3.346 1 87.88 72 ILE A C 1
ATOM 555 O O . ILE A 1 72 ? -21.266 9.141 -4.559 1 87.88 72 ILE A O 1
ATOM 559 N N . GLU A 1 73 ? -22.484 9.406 -2.748 1 85.5 73 GLU A N 1
ATOM 560 C CA . GLU A 1 73 ? -23.734 9.305 -3.492 1 85.5 73 GLU A CA 1
ATOM 561 C C . GLU A 1 73 ? -24.125 10.641 -4.098 1 85.5 73 GLU A C 1
ATOM 563 O O . GLU A 1 73 ? -24.641 10.695 -5.223 1 85.5 73 GLU A O 1
ATOM 568 N N . ALA A 1 74 ? -23.984 11.68 -3.254 1 81.5 74 ALA A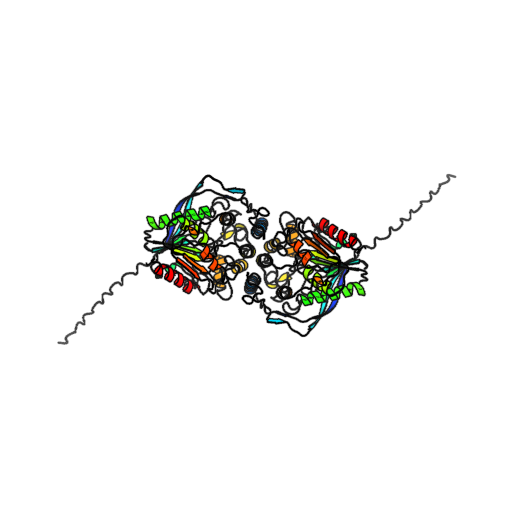 N 1
ATOM 569 C CA . ALA A 1 74 ? -24.422 13.008 -3.676 1 81.5 74 ALA A CA 1
ATOM 570 C C . ALA A 1 74 ? -23.75 14.102 -2.865 1 81.5 74 ALA A C 1
ATOM 572 O O . ALA A 1 74 ? -23.078 13.82 -1.872 1 81.5 74 ALA A O 1
ATOM 573 N N . ASN A 1 75 ? -23.75 15.242 -3.475 1 82.75 75 ASN A N 1
ATOM 574 C CA . ASN A 1 75 ? -23.453 16.469 -2.74 1 82.75 75 ASN A CA 1
ATOM 575 C C . ASN A 1 75 ? -24.734 17.25 -2.414 1 82.75 75 ASN A C 1
ATOM 577 O O . ASN A 1 75 ? -25.438 17.688 -3.318 1 82.75 75 ASN A O 1
ATOM 581 N N . MET A 1 76 ? -24.812 17.375 -1.119 1 85.62 76 MET A N 1
ATOM 582 C CA . MET A 1 76 ? -25.984 18.156 -0.726 1 85.62 76 MET A CA 1
ATOM 583 C C . MET A 1 76 ? -25.797 19.625 -1.099 1 85.62 76 MET A C 1
ATOM 585 O O . MET A 1 76 ? -24.703 20.172 -0.991 1 85.62 76 MET A O 1
ATOM 589 N N . SER A 1 77 ? -26.891 20.234 -1.475 1 85.69 77 SER A N 1
ATOM 590 C CA . SER A 1 77 ? -26.812 21.641 -1.892 1 85.69 77 SER A CA 1
ATOM 591 C C . SER A 1 77 ? -27.016 22.578 -0.709 1 85.69 77 SER A C 1
ATOM 593 O O . SER A 1 77 ? -26.438 23.656 -0.662 1 85.69 77 SER A O 1
ATOM 595 N N . GLU A 1 78 ? -27.766 22.172 0.285 1 91.62 78 GLU A N 1
ATOM 596 C CA . GLU A 1 78 ? -28.062 23.047 1.413 1 91.62 78 GLU A CA 1
ATOM 597 C C . GLU A 1 78 ? -27 22.938 2.502 1 91.62 78 GLU A C 1
ATOM 599 O O . GLU A 1 78 ? -26.609 21.828 2.889 1 91.62 78 GLU A O 1
ATOM 604 N N . PRO A 1 79 ? -26.578 24.109 2.922 1 94.88 79 PRO A N 1
ATOM 605 C CA . PRO A 1 79 ? -25.594 24.078 4.016 1 94.88 79 PRO A CA 1
ATOM 606 C C . PRO A 1 79 ? -26.188 23.5 5.305 1 94.88 79 PRO A C 1
ATOM 608 O O . PRO A 1 79 ? -27.375 23.688 5.59 1 94.88 79 PRO A O 1
ATOM 611 N N . VAL A 1 80 ? -25.406 22.797 5.988 1 95.5 80 VAL A N 1
ATOM 612 C CA . VAL A 1 80 ? -25.75 22.281 7.309 1 95.5 80 VAL A CA 1
ATOM 613 C C . VAL A 1 80 ? -25.016 23.078 8.383 1 95.5 80 VAL A C 1
ATOM 615 O O . VAL A 1 80 ? -23.797 23.172 8.375 1 95.5 80 VAL A O 1
ATOM 618 N N . LYS A 1 81 ? -25.797 23.688 9.281 1 96.94 81 LYS A N 1
ATOM 619 C CA . LYS A 1 81 ? -25.219 24.438 10.383 1 96.94 81 LYS A CA 1
ATOM 620 C C . LYS A 1 81 ? -24.844 23.5 11.539 1 96.94 81 LYS A C 1
ATOM 622 O O . LYS A 1 81 ? -25.641 22.688 11.969 1 96.94 81 LYS A O 1
ATOM 627 N N . SER A 1 82 ? -23.594 23.562 11.984 1 97.19 82 SER A N 1
ATOM 628 C CA . SER A 1 82 ? -23.078 22.781 13.109 1 97.19 82 SER A CA 1
ATOM 629 C C . SER A 1 82 ? -22.094 23.594 13.945 1 97.19 82 SER A C 1
ATOM 631 O O . SER A 1 82 ? -21.375 24.438 13.414 1 97.19 82 SER A O 1
ATOM 633 N N . THR A 1 83 ? -22.109 23.328 15.234 1 98.38 83 THR A N 1
ATOM 634 C CA . THR A 1 83 ? -21.125 23.922 16.125 1 98.38 83 THR A CA 1
ATOM 635 C C . THR A 1 83 ? -20.266 22.844 16.781 1 98.38 83 THR A C 1
ATOM 637 O O . THR A 1 83 ? -20.797 21.875 17.328 1 98.38 83 THR A O 1
ATOM 640 N N . TYR A 1 84 ? -19 22.984 16.656 1 98.31 84 TYR A N 1
ATOM 641 C CA . TYR A 1 84 ? -18.047 22.062 17.266 1 98.31 84 TYR A CA 1
ATOM 642 C C . TYR A 1 84 ? -17.188 22.781 18.297 1 98.31 84 TYR A C 1
ATOM 644 O O . TYR A 1 84 ? -16.719 23.906 18.062 1 98.31 84 TYR A O 1
ATOM 652 N N . THR A 1 85 ? -17 22.234 19.469 1 98.62 85 THR A N 1
ATOM 653 C CA . THR A 1 85 ? -16.078 22.766 20.453 1 98.62 85 THR A CA 1
ATOM 654 C C . THR A 1 85 ? -14.68 22.188 20.25 1 98.62 85 THR A C 1
ATOM 656 O O . THR A 1 85 ? -14.344 21.141 20.828 1 98.62 85 THR A O 1
ATOM 659 N N . VAL A 1 86 ? -13.867 22.875 19.562 1 98.75 86 VAL A N 1
ATOM 660 C CA . VAL A 1 86 ? -12.562 22.406 19.109 1 98.75 86 VAL A CA 1
ATOM 661 C C . VAL A 1 86 ? -11.555 22.469 20.266 1 98.75 86 VAL A C 1
ATOM 663 O O . VAL A 1 86 ? -11.43 23.5 20.922 1 98.75 86 VAL A O 1
ATOM 666 N N . GLY A 1 87 ? -10.875 21.297 20.562 1 98.75 87 GLY A N 1
ATOM 667 C CA . GLY A 1 87 ? -9.773 21.266 21.5 1 98.75 87 GLY A CA 1
ATOM 668 C C . GLY A 1 87 ? -8.477 21.797 20.922 1 98.75 87 GLY A C 1
ATOM 669 O O . GLY A 1 87 ? -8.016 21.312 19.891 1 98.75 87 GLY A O 1
ATOM 670 N N . ALA A 1 88 ? -7.871 22.812 21.578 1 98.69 88 ALA A N 1
ATOM 671 C CA . ALA A 1 88 ? -6.68 23.484 21.062 1 98.69 88 ALA A CA 1
ATOM 672 C C . ALA A 1 88 ? -5.715 23.844 22.188 1 98.69 88 ALA A C 1
ATOM 674 O O . ALA A 1 88 ? -6.051 23.719 23.359 1 98.69 88 ALA A O 1
ATOM 675 N N . THR A 1 89 ? -4.488 24.109 21.812 1 98.5 89 THR A N 1
ATOM 676 C CA . THR A 1 89 ? -3.465 24.688 22.688 1 98.5 89 THR A CA 1
ATOM 677 C C . THR A 1 89 ? -3.033 26.047 22.172 1 98.5 89 THR A C 1
ATOM 679 O O . THR A 1 89 ? -2.646 26.188 21 1 98.5 89 THR A O 1
ATOM 682 N N . LEU A 1 90 ? -3.191 27.031 23.047 1 98.12 90 LEU A N 1
ATOM 683 C CA . LEU A 1 90 ? -2.748 28.375 22.75 1 98.12 90 LEU A CA 1
ATOM 684 C C . LEU A 1 90 ? -1.471 28.719 23.516 1 98.12 90 LEU A C 1
ATOM 686 O O . LEU A 1 90 ? -1.424 28.594 24.734 1 98.12 90 LEU A O 1
ATOM 690 N N . CYS A 1 91 ? -0.476 29.078 22.766 1 97.94 91 CYS A N 1
ATOM 691 C CA . CYS A 1 91 ? 0.804 29.453 23.344 1 97.94 91 CYS A CA 1
ATOM 692 C C . CYS A 1 91 ? 1.187 30.875 22.938 1 97.94 91 CYS A C 1
ATOM 694 O O . CYS A 1 91 ? 1.071 31.234 21.75 1 97.94 91 CYS A O 1
ATOM 696 N N . GLY A 1 92 ? 1.712 31.688 23.828 1 95.62 92 GLY A N 1
ATOM 697 C CA . GLY A 1 92 ? 2.08 33.062 23.547 1 95.62 92 GLY A CA 1
ATOM 698 C C . GLY A 1 92 ? 0.979 34.062 23.875 1 95.62 92 GLY A C 1
ATOM 699 O O . GLY A 1 92 ? -0.043 33.688 24.469 1 95.62 92 GLY A O 1
ATOM 700 N N . ASN A 1 93 ? 1.23 35.344 23.594 1 92.12 93 ASN A N 1
ATOM 701 C CA . ASN A 1 93 ? 0.333 36.406 24.031 1 92.12 93 ASN A CA 1
ATOM 702 C C . ASN A 1 93 ? -0.211 37.219 22.859 1 92.12 93 ASN A C 1
ATOM 704 O O . ASN A 1 93 ? -0.597 38.375 23 1 92.12 93 ASN A O 1
ATOM 708 N N . GLY A 1 94 ? -0.151 36.594 21.703 1 95.06 94 GLY A N 1
ATOM 709 C CA . GLY A 1 94 ? -0.632 37.281 20.516 1 95.06 94 GLY A CA 1
ATOM 710 C C . GLY A 1 94 ? 0.477 37.656 19.547 1 95.06 94 GLY A C 1
ATOM 711 O O . GLY A 1 94 ? 1.461 36.906 19.422 1 95.06 94 GLY A O 1
ATOM 712 N N . GLY A 1 95 ? 0.235 38.781 18.688 1 96.81 95 GLY A N 1
ATOM 713 C CA . GLY A 1 95 ? 1.201 39.094 17.656 1 96.81 95 GLY A CA 1
ATOM 714 C C . GLY A 1 95 ? 1.15 38.125 16.484 1 96.81 95 GLY A C 1
ATOM 715 O O . GLY A 1 95 ? 0.099 37.531 16.188 1 96.81 95 GLY A O 1
ATOM 716 N N . PRO A 1 96 ? 2.295 38.094 15.773 1 98.25 96 PRO A N 1
ATOM 717 C CA . PRO A 1 96 ? 2.301 37.062 14.711 1 98.25 96 PRO A CA 1
ATOM 718 C C . PRO A 1 96 ? 2.037 35.656 15.234 1 98.25 96 PRO A C 1
ATOM 720 O O . PRO A 1 96 ? 2.73 35.219 16.141 1 98.25 96 PRO A O 1
ATOM 723 N N . THR A 1 97 ? 1.005 35.031 14.727 1 98.62 97 THR A N 1
ATOM 724 C CA . THR A 1 97 ? 0.517 33.75 15.25 1 98.62 97 THR A CA 1
ATOM 725 C C . THR A 1 97 ? 0.541 32.688 14.172 1 98.62 97 THR A C 1
ATOM 727 O O . THR A 1 97 ? 0.08 32.906 13.055 1 98.62 97 THR A O 1
ATOM 730 N N . LEU A 1 98 ? 1.121 31.562 14.531 1 98.94 98 LEU A N 1
ATOM 731 C CA . LEU A 1 98 ? 1.097 30.375 13.68 1 98.94 98 LEU A CA 1
ATOM 732 C C . LEU A 1 98 ? -0.056 29.453 14.055 1 98.94 98 LEU A C 1
ATOM 734 O O . LEU A 1 98 ? -0.186 29.062 15.219 1 98.94 98 LEU A O 1
ATOM 738 N N . VAL A 1 99 ? -0.961 29.156 13.102 1 98.94 99 VAL A N 1
ATOM 739 C CA . VAL A 1 99 ? -2.023 28.172 13.305 1 98.94 99 VAL A CA 1
ATOM 740 C C . VAL A 1 99 ? -1.634 26.844 12.641 1 98.94 99 VAL A C 1
ATOM 742 O O . VAL A 1 99 ? -1.369 26.797 11.438 1 98.94 99 VAL A O 1
ATOM 745 N N . LEU A 1 100 ? -1.585 25.797 13.477 1 98.94 100 LEU A N 1
ATOM 746 C CA . LEU A 1 100 ? -1.003 24.531 13.039 1 98.94 100 LEU A CA 1
ATOM 747 C C . LEU A 1 100 ? -2.086 23.469 12.828 1 98.94 100 LEU A C 1
ATOM 749 O O . LEU A 1 100 ? -2.863 23.172 13.734 1 98.94 100 LEU A O 1
ATOM 753 N N . THR A 1 101 ? -2.16 22.922 11.625 1 98.94 101 THR A N 1
ATOM 754 C CA . THR A 1 101 ? -3.139 21.891 11.289 1 98.94 101 THR A CA 1
ATOM 755 C C . THR A 1 101 ? -2.445 20.578 10.953 1 98.94 101 THR A C 1
ATOM 757 O O . THR A 1 101 ? -1.673 20.516 9.992 1 98.94 101 THR A O 1
ATOM 760 N N . HIS A 1 102 ? -2.729 19.516 11.742 1 98.88 102 HIS A N 1
ATOM 761 C CA . HIS A 1 102 ? -2.096 18.203 11.562 1 98.88 102 HIS A CA 1
ATOM 762 C C . HIS A 1 102 ? -2.82 17.375 10.516 1 98.88 102 HIS A C 1
ATOM 764 O O . HIS A 1 102 ? -3.928 17.719 10.094 1 98.88 102 HIS A O 1
ATOM 770 N N . GLY A 1 103 ? -2.201 16.281 10.094 1 98.56 103 GLY A N 1
ATOM 771 C CA . GLY A 1 103 ? -2.711 15.414 9.047 1 98.56 103 GLY A CA 1
ATOM 772 C C . GLY A 1 103 ? -3.543 14.258 9.57 1 98.56 103 GLY A C 1
ATOM 773 O O . GLY A 1 103 ? -4.051 14.312 10.695 1 98.56 103 GLY A O 1
ATOM 774 N N . ILE A 1 104 ? -3.812 13.25 8.695 1 97.69 104 ILE A N 1
ATOM 775 C CA . ILE A 1 104 ? -4.574 12.062 9.07 1 97.69 104 ILE A CA 1
ATOM 776 C C . ILE A 1 104 ? -3.691 11.125 9.883 1 97.69 104 ILE A C 1
ATOM 778 O O . ILE A 1 104 ? -2.471 11.094 9.703 1 97.69 104 ILE A O 1
ATOM 782 N N . ILE A 1 105 ? -4.301 10.391 10.789 1 98.31 105 ILE A N 1
ATOM 783 C CA . ILE A 1 105 ? -3.658 9.469 11.719 1 98.31 105 ILE A CA 1
ATOM 784 C C . ILE A 1 105 ? -2.58 10.203 12.508 1 98.31 105 ILE A C 1
ATOM 786 O O . ILE A 1 105 ? -1.476 9.688 12.695 1 98.31 105 ILE A O 1
ATOM 790 N N . GLU A 1 106 ? -2.887 11.406 12.852 1 98.31 106 GLU A N 1
ATOM 791 C CA . GLU A 1 106 ? -2.082 12.312 13.664 1 98.31 106 GLU A CA 1
ATOM 792 C C . GLU A 1 106 ? -2.953 13.102 14.633 1 98.31 106 GLU A C 1
ATOM 794 O O . GLU A 1 106 ? -4.184 13.023 14.586 1 98.31 106 GLU A O 1
ATOM 799 N N . SER A 1 107 ? -2.348 13.82 15.547 1 98.44 107 SER A N 1
ATOM 800 C CA . SER A 1 107 ? -2.934 14.789 16.453 1 98.44 107 SER A CA 1
ATOM 801 C C . SER A 1 107 ? -2.047 16.031 16.594 1 98.44 107 SER A C 1
ATOM 803 O O . SER A 1 107 ? -0.989 16.109 15.969 1 98.44 107 SER A O 1
ATOM 805 N N . LYS A 1 108 ? -2.559 16.953 17.359 1 98.44 108 LYS A N 1
ATOM 806 C CA . LYS A 1 108 ? -1.754 18.156 17.531 1 98.44 108 LYS A CA 1
ATOM 807 C C . LYS A 1 108 ? -0.418 17.828 18.203 1 98.44 108 LYS A C 1
ATOM 809 O O . LYS A 1 108 ? 0.494 18.656 18.203 1 98.44 108 LYS A O 1
ATOM 814 N N . LEU A 1 109 ? -0.225 16.578 18.656 1 98.31 109 LEU A N 1
ATOM 815 C CA . LEU A 1 109 ? 1.052 16.125 19.203 1 98.31 109 LEU A CA 1
ATOM 816 C C . LEU A 1 109 ? 2.109 16.031 18.109 1 98.31 109 LEU A C 1
ATOM 818 O O . LEU A 1 109 ? 3.303 15.938 18.406 1 98.31 109 LEU A O 1
ATOM 822 N N . TYR A 1 110 ? 1.727 16.047 16.875 1 98.69 110 TYR A N 1
ATOM 823 C CA . TYR A 1 110 ? 2.689 16.141 15.789 1 98.69 110 TYR A CA 1
ATOM 824 C C . TYR A 1 110 ? 3.557 17.391 15.922 1 98.69 110 TYR A C 1
ATOM 826 O O . TYR A 1 110 ? 4.738 17.375 15.57 1 98.69 110 TYR A O 1
ATOM 834 N N . TRP A 1 111 ? 3.016 18.406 16.516 1 98.75 111 TRP A N 1
ATOM 835 C CA . TRP A 1 111 ? 3.695 19.703 16.609 1 98.75 111 TRP A CA 1
ATOM 836 C C . TRP A 1 111 ? 4.398 19.844 17.953 1 98.75 111 TRP A C 1
ATOM 838 O O . TRP A 1 111 ? 5.355 20.609 18.078 1 98.75 111 TRP A O 1
ATOM 848 N N . ASN A 1 112 ? 3.842 19.203 18.938 1 97.5 112 ASN A N 1
ATOM 849 C CA . ASN A 1 112 ? 4.301 19.344 20.312 1 97.5 112 ASN A CA 1
ATOM 850 C C . ASN A 1 112 ? 4.461 17.984 21 1 97.5 112 ASN A C 1
ATOM 852 O O . ASN A 1 112 ? 3.785 17.703 21.984 1 97.5 112 ASN A O 1
ATOM 856 N N . PRO A 1 113 ? 5.371 17.203 20.453 1 97.44 113 PRO A N 1
ATOM 857 C CA . PRO A 1 113 ? 5.559 15.883 21.078 1 97.44 113 PRO A CA 1
ATOM 858 C C . PRO A 1 113 ? 6.18 15.961 22.469 1 97.44 113 PRO A C 1
ATOM 860 O O . PRO A 1 113 ? 6.992 16.844 22.734 1 97.44 113 PRO A O 1
ATOM 863 N N . LYS A 1 114 ? 5.75 15.039 23.297 1 92.12 114 LYS A N 1
ATOM 864 C CA . LYS A 1 114 ? 6.273 14.969 24.656 1 92.12 114 LYS A CA 1
ATOM 865 C C . LYS A 1 114 ? 6.82 13.57 24.953 1 92.12 114 LYS A C 1
ATOM 867 O O . LYS A 1 114 ? 6.066 12.664 25.312 1 92.12 114 LYS A O 1
ATOM 872 N N . PHE A 1 115 ? 7.965 13.289 24.781 1 94.94 115 PHE A N 1
ATOM 873 C CA . PHE A 1 115 ? 8.695 12.086 25.156 1 94.94 115 PHE A CA 1
ATOM 874 C C . PHE A 1 115 ? 10.164 12.406 25.406 1 94.94 115 PHE A C 1
ATOM 876 O O . PHE A 1 115 ? 10.617 13.523 25.141 1 94.94 115 PHE A O 1
ATOM 883 N N . LEU A 1 116 ? 10.898 11.516 26.078 1 93.38 116 LEU A N 1
ATOM 884 C CA . LEU A 1 116 ? 12.305 11.742 26.375 1 93.38 116 LEU A CA 1
ATOM 885 C C . LEU A 1 116 ? 13.094 12.016 25.109 1 93.38 116 LEU A C 1
ATOM 887 O O . LEU A 1 116 ? 13.086 11.211 24.172 1 93.38 116 LEU A O 1
ATOM 891 N N . GLY A 1 117 ? 13.648 13.203 25 1 94.5 117 GLY A N 1
ATOM 892 C CA . GLY A 1 117 ? 14.445 13.562 23.828 1 94.5 117 GLY A CA 1
ATOM 893 C C . GLY A 1 117 ? 13.633 14.234 22.75 1 94.5 117 GLY A C 1
ATOM 894 O O . GLY A 1 117 ? 14.102 14.375 21.609 1 94.5 117 GLY A O 1
ATOM 895 N N . SER A 1 118 ? 12.43 14.703 23.062 1 96.88 118 SER A N 1
ATOM 896 C CA . SER A 1 118 ? 11.516 15.219 22.047 1 96.88 118 SER A CA 1
ATOM 897 C C . SER A 1 118 ? 11.82 16.672 21.719 1 96.88 118 SER A C 1
ATOM 899 O O . SER A 1 118 ? 11.211 17.25 20.797 1 96.88 118 SER A O 1
ATOM 901 N N . GLU A 1 119 ? 12.766 17.375 22.359 1 96.62 119 GLU A N 1
ATOM 902 C CA . GLU A 1 119 ? 13 18.812 22.234 1 96.62 119 GLU A CA 1
ATOM 903 C C . GLU A 1 119 ? 13.297 19.203 20.781 1 96.62 119 GLU A C 1
ATOM 905 O O . GLU A 1 119 ? 12.773 20.203 20.281 1 96.62 119 GLU A O 1
ATOM 910 N N . LYS A 1 120 ? 14.078 18.344 20.172 1 97.19 120 LYS A N 1
ATOM 911 C CA . LYS A 1 120 ? 14.5 18.672 18.812 1 97.19 120 LYS A CA 1
ATOM 912 C C . LYS A 1 120 ? 13.344 18.516 17.828 1 97.19 120 LYS A C 1
ATOM 914 O O . LYS A 1 120 ? 13.422 19.016 16.688 1 97.19 120 LYS A O 1
ATOM 919 N N . TYR A 1 121 ? 12.266 17.844 18.219 1 98.44 121 TYR A N 1
ATOM 920 C CA . TYR A 1 121 ? 11.133 17.578 17.328 1 98.44 121 TYR A CA 1
ATOM 921 C C . TYR A 1 121 ? 9.977 18.531 17.625 1 98.44 121 TYR A C 1
ATOM 923 O O . TYR A 1 121 ? 8.945 18.5 16.953 1 98.44 121 TYR A O 1
ATOM 931 N N . ASN A 1 122 ? 10.102 19.406 18.594 1 98.38 122 ASN A N 1
ATOM 932 C CA . ASN A 1 122 ? 9 20.234 19.078 1 98.38 122 ASN A CA 1
ATOM 933 C C . ASN A 1 122 ? 8.914 21.562 18.328 1 98.38 122 ASN A C 1
ATOM 935 O O . ASN A 1 122 ? 9.625 22.516 18.656 1 98.38 122 ASN A O 1
ATOM 939 N N . PHE A 1 123 ? 8.07 21.625 17.406 1 98.81 123 PHE A N 1
ATOM 940 C CA . PHE A 1 123 ? 7.91 22.812 16.578 1 98.81 123 PHE A CA 1
ATOM 941 C C . PHE A 1 123 ? 7.34 23.969 17.391 1 98.81 123 PHE A C 1
ATOM 943 O O . PHE A 1 123 ? 7.699 25.125 17.172 1 98.81 123 PHE A O 1
ATOM 950 N N . VAL A 1 124 ? 6.41 23.703 18.312 1 98.56 124 VAL A N 1
ATOM 951 C CA . VAL A 1 124 ? 5.77 24.734 19.125 1 98.56 124 VAL A CA 1
ATOM 952 C C . VAL A 1 124 ? 6.824 25.469 19.953 1 98.56 124 VAL A C 1
ATOM 954 O O . VAL A 1 124 ? 6.887 26.703 19.938 1 98.56 124 VAL A O 1
ATOM 957 N N . ASP A 1 125 ? 7.684 24.719 20.609 1 97.44 125 ASP A N 1
ATOM 958 C CA . ASP A 1 125 ? 8.758 25.328 21.391 1 97.44 125 ASP A CA 1
ATOM 959 C C . ASP A 1 125 ? 9.688 26.156 20.5 1 97.44 125 ASP A C 1
ATOM 961 O O . ASP A 1 125 ? 10.117 27.234 20.891 1 97.44 125 ASP A O 1
ATOM 965 N N . ALA A 1 126 ? 9.961 25.625 19.344 1 98.25 126 ALA A N 1
ATOM 966 C CA . ALA A 1 126 ? 10.844 26.328 18.422 1 98.25 126 ALA A CA 1
ATOM 967 C C . ALA A 1 126 ? 10.211 27.641 17.953 1 98.25 126 ALA A C 1
ATOM 969 O O . ALA A 1 126 ? 10.898 28.656 17.859 1 98.25 126 ALA A O 1
ATOM 970 N N . ALA A 1 127 ? 9 27.625 17.703 1 98.56 127 ALA A N 1
ATOM 971 C CA . ALA A 1 127 ? 8.289 28.812 17.25 1 98.56 127 ALA A CA 1
ATOM 972 C C . ALA A 1 127 ? 8.242 29.859 18.359 1 98.56 127 ALA A C 1
ATOM 974 O O . ALA A 1 127 ? 8.453 31.047 18.109 1 98.56 127 ALA A O 1
ATOM 975 N N . LEU A 1 128 ? 7.941 29.422 19.562 1 97.75 128 LEU A N 1
ATOM 976 C CA . LEU A 1 128 ? 7.902 30.328 20.703 1 97.75 128 LEU A CA 1
ATOM 977 C C . LEU A 1 128 ? 9.258 30.984 20.906 1 97.75 128 LEU A C 1
ATOM 979 O O . LEU A 1 128 ? 9.336 32.188 21.234 1 97.75 128 LEU A O 1
ATOM 983 N N . ALA A 1 129 ? 10.273 30.172 20.719 1 96.88 129 ALA A N 1
ATOM 984 C CA . ALA A 1 129 ? 11.633 30.688 20.891 1 96.88 129 ALA A CA 1
ATOM 985 C C . ALA A 1 129 ? 11.945 31.766 19.859 1 96.88 129 ALA A C 1
ATOM 987 O O . ALA A 1 129 ? 12.781 32.625 20.109 1 96.88 129 ALA A O 1
ATOM 988 N N . GLN A 1 130 ? 11.242 31.781 18.734 1 97.38 130 GLN A N 1
ATOM 989 C CA . GLN A 1 130 ? 11.43 32.781 17.688 1 97.38 130 GLN A CA 1
ATOM 990 C C . GLN A 1 130 ? 10.539 34 17.938 1 97.38 130 GLN A C 1
ATOM 992 O O . GLN A 1 130 ? 10.633 35 17.234 1 97.38 130 GLN A O 1
ATOM 997 N N . GLY A 1 131 ? 9.633 33.938 18.906 1 97.06 131 GLY A N 1
ATOM 998 C CA . GLY A 1 131 ? 8.773 35.062 19.266 1 97.06 131 GLY A CA 1
ATOM 999 C C . GLY A 1 131 ? 7.371 34.938 18.703 1 97.06 131 GLY A C 1
ATOM 1000 O O . GLY A 1 131 ? 6.543 35.812 18.891 1 97.06 131 GLY A O 1
ATOM 1001 N N . TYR A 1 132 ? 7.059 33.812 18.031 1 98.25 132 TYR A N 1
ATOM 1002 C CA . TYR A 1 132 ? 5.719 33.625 17.5 1 98.25 132 TYR A CA 1
ATOM 1003 C C . TYR A 1 132 ? 4.766 33.125 18.594 1 98.25 132 TYR A C 1
ATOM 1005 O O . TYR A 1 132 ? 5.188 32.469 19.547 1 98.25 132 TYR A O 1
ATOM 1013 N N . SER A 1 133 ? 3.514 33.5 18.516 1 98.19 133 SER A N 1
ATOM 1014 C CA . SER A 1 133 ? 2.465 32.75 19.188 1 98.19 133 SER A CA 1
ATOM 1015 C C . SER A 1 133 ? 2.002 31.562 18.359 1 98.19 133 SER A C 1
ATOM 1017 O O . SER A 1 133 ? 2.221 31.531 17.141 1 98.19 133 SER A O 1
ATOM 1019 N N . VAL A 1 134 ? 1.441 30.562 19.031 1 98.75 134 VAL A N 1
ATOM 1020 C CA . VAL A 1 134 ? 1.049 29.344 18.328 1 98.75 134 VAL A CA 1
ATOM 1021 C C . VAL A 1 134 ? -0.348 28.922 18.766 1 98.75 134 VAL A C 1
ATOM 1023 O O . VAL A 1 134 ? -0.64 28.859 19.969 1 98.75 134 VAL A O 1
ATOM 1026 N N . LEU A 1 135 ? -1.216 28.719 17.828 1 98.81 135 LEU A N 1
ATOM 1027 C CA . LEU A 1 135 ? -2.475 28.016 18.031 1 98.81 135 LEU A CA 1
ATOM 1028 C C . LEU A 1 135 ? -2.441 26.641 17.344 1 98.81 135 LEU A C 1
ATOM 1030 O O . LEU A 1 135 ? -2.529 26.547 16.125 1 98.81 135 LEU A O 1
ATOM 1034 N N . SER A 1 136 ? -2.27 25.609 18.109 1 98.81 136 SER A N 1
ATOM 1035 C CA . SER A 1 136 ? -2.375 24.25 17.609 1 98.81 136 SER A CA 1
ATOM 1036 C C . SER A 1 136 ? -3.668 23.578 18.078 1 98.81 136 SER A C 1
ATOM 1038 O O . SER A 1 136 ? -4.125 23.812 19.188 1 98.81 136 SER A O 1
ATOM 1040 N N . TYR A 1 137 ? -4.258 22.75 17.188 1 98.88 137 TYR A N 1
ATOM 1041 C CA . TYR A 1 137 ? -5.543 22.156 17.531 1 98.88 137 TYR A CA 1
ATOM 1042 C C . TYR A 1 137 ? -5.652 20.734 17 1 98.88 137 TYR A C 1
ATOM 1044 O O . TYR A 1 137 ? -4.863 20.328 16.141 1 98.88 137 TYR A O 1
ATOM 1052 N N . ASP A 1 138 ? -6.539 19.922 17.625 1 98.88 138 ASP A N 1
ATOM 1053 C CA . ASP A 1 138 ? -6.98 18.656 17.047 1 98.88 138 ASP A CA 1
ATOM 1054 C C . ASP A 1 138 ? -8.164 18.859 16.109 1 98.88 138 ASP A C 1
ATOM 1056 O O . ASP A 1 138 ? -9.164 19.484 16.484 1 98.88 138 ASP A O 1
ATOM 1060 N N . ARG A 1 139 ? -8.031 18.406 14.914 1 98.81 139 ARG A N 1
ATOM 1061 C CA . ARG A 1 139 ? -9.164 18.453 13.992 1 98.81 139 ARG A CA 1
ATOM 1062 C C . ARG A 1 139 ? -10.398 17.812 14.617 1 98.81 139 ARG A C 1
ATOM 1064 O O . ARG A 1 139 ? -10.289 17.016 15.547 1 98.81 139 ARG A O 1
ATOM 1071 N N . ILE A 1 140 ? -11.555 18.234 14.156 1 98.44 140 ILE A N 1
ATOM 1072 C CA . ILE A 1 140 ? -12.758 17.578 14.656 1 98.44 140 ILE A CA 1
ATOM 1073 C C . ILE A 1 140 ? -12.68 16.062 14.398 1 98.44 140 ILE A C 1
ATOM 1075 O O . ILE A 1 140 ? -12.203 15.641 13.344 1 98.44 140 ILE A O 1
ATOM 1079 N N . GLY A 1 141 ? -13.055 15.281 15.406 1 97.81 141 GLY A N 1
ATOM 1080 C CA . GLY A 1 141 ? -12.953 13.836 15.336 1 97.81 141 GLY A CA 1
ATOM 1081 C C . GLY A 1 141 ? -11.664 13.297 15.922 1 97.81 141 GLY A C 1
ATOM 1082 O O . GLY A 1 141 ? -11.508 12.086 16.094 1 97.81 141 GLY A O 1
ATOM 1083 N N . VAL A 1 142 ? -10.75 14.188 16.359 1 98.25 142 VAL A N 1
ATOM 1084 C CA . VAL A 1 142 ? -9.414 13.742 16.75 1 98.25 142 VAL A CA 1
ATOM 1085 C C . VAL A 1 142 ? -9.086 14.258 18.141 1 98.25 142 VAL A C 1
ATOM 1087 O O . VAL A 1 142 ? -9.375 15.406 18.469 1 98.25 142 VAL A O 1
ATOM 1090 N N . GLY A 1 143 ? -8.492 13.406 18.891 1 97.06 143 GLY A N 1
ATOM 1091 C CA . GLY A 1 143 ? -7.859 13.812 20.141 1 97.06 143 GLY A CA 1
ATOM 1092 C C . GLY A 1 143 ? -8.789 14.562 21.078 1 97.06 143 GLY A C 1
ATOM 1093 O O . GLY A 1 143 ? -9.883 14.078 21.391 1 97.06 143 GLY A O 1
ATOM 1094 N N . SER A 1 144 ? -8.398 15.828 21.375 1 97.5 144 SER A N 1
ATOM 1095 C CA . SER A 1 144 ? -9.102 16.625 22.375 1 97.5 144 SER A CA 1
ATOM 1096 C C . SER A 1 144 ? -10.344 17.281 21.781 1 97.5 144 SER A C 1
ATOM 1098 O O . SER A 1 144 ? -11.133 17.891 22.516 1 97.5 144 SER A O 1
ATOM 1100 N N . SER A 1 145 ? -10.508 17.141 20.531 1 98.44 145 SER A N 1
ATOM 1101 C CA . SER A 1 145 ? -11.695 17.688 19.875 1 98.44 145 SER A CA 1
ATOM 1102 C C . SER A 1 145 ? -12.852 16.703 19.922 1 98.44 145 SER A C 1
ATOM 1104 O O . SER A 1 145 ? -12.656 15.516 20.219 1 98.44 145 SER A O 1
ATOM 1106 N N . PRO A 1 146 ? -14.102 17.172 19.688 1 96.5 146 PRO A N 1
ATOM 1107 C CA . PRO A 1 146 ? -15.258 16.266 19.781 1 96.5 146 PRO A CA 1
ATOM 1108 C C . PRO A 1 146 ? -15.195 15.133 18.75 1 96.5 146 PRO A C 1
ATOM 1110 O O . PRO A 1 146 ? -14.766 15.336 17.625 1 96.5 146 PRO A O 1
ATOM 1113 N N . LYS A 1 147 ? -15.703 13.969 19.281 1 95.12 147 LYS A N 1
ATOM 1114 C CA . LYS A 1 147 ? -15.852 12.828 18.391 1 95.12 147 LYS A CA 1
ATOM 1115 C C . LYS A 1 147 ? -17.172 12.906 17.625 1 95.12 147 LYS A C 1
ATOM 1117 O O . LYS A 1 147 ? -18.234 12.688 18.188 1 95.12 147 LYS A O 1
ATOM 1122 N N . VAL A 1 148 ? -16.984 13.273 16.375 1 95.56 148 VAL A N 1
ATOM 1123 C CA . VAL A 1 148 ? -18.141 13.539 15.531 1 95.56 148 VAL A CA 1
ATOM 1124 C C . VAL A 1 148 ? -18.422 12.328 14.633 1 95.56 148 VAL A C 1
ATOM 1126 O O . VAL A 1 148 ? -17.625 11.383 14.602 1 95.56 148 VAL A O 1
ATOM 1129 N N . ASN A 1 149 ? -19.578 12.391 13.969 1 94.62 149 ASN A N 1
ATOM 1130 C CA . ASN A 1 149 ? -19.922 11.312 13.039 1 94.62 149 ASN A CA 1
ATOM 1131 C C . ASN A 1 149 ? -18.875 11.172 11.945 1 94.62 149 ASN A C 1
ATOM 1133 O O . ASN A 1 149 ? -18.484 12.156 11.312 1 94.62 149 ASN A O 1
ATOM 1137 N N . SER A 1 150 ? -18.453 9.906 11.727 1 96.25 150 SER A N 1
ATOM 1138 C CA . SER A 1 150 ? -17.328 9.656 10.844 1 96.25 150 SER A CA 1
ATOM 1139 C C . SER A 1 150 ? -17.719 9.828 9.375 1 96.25 150 SER A C 1
ATOM 1141 O O . SER A 1 150 ? -16.859 9.953 8.508 1 96.25 150 SER A O 1
ATOM 1143 N N . LEU A 1 151 ? -19.016 9.914 9.07 1 94.06 151 LEU A N 1
ATOM 1144 C CA . LEU A 1 151 ? -19.484 9.977 7.688 1 94.06 151 LEU A CA 1
ATOM 1145 C C . LEU A 1 151 ? -19.938 11.383 7.328 1 94.06 151 LEU A C 1
ATOM 1147 O O . LEU A 1 151 ? -19.703 11.859 6.215 1 94.06 151 LEU A O 1
ATOM 1151 N N . THR A 1 152 ? -20.531 12.102 8.25 1 91.94 152 THR A N 1
ATOM 1152 C CA . THR A 1 152 ? -21.297 13.273 7.844 1 91.94 152 THR A CA 1
ATOM 1153 C C . THR A 1 152 ? -20.609 14.555 8.312 1 91.94 152 THR A C 1
ATOM 1155 O O . THR A 1 152 ? -20.797 15.617 7.719 1 91.94 152 THR A O 1
ATOM 1158 N N . ASP A 1 153 ? -19.859 14.477 9.383 1 93.38 153 ASP A N 1
ATOM 1159 C CA . ASP A 1 153 ? -19.312 15.703 9.953 1 93.38 153 ASP A CA 1
ATOM 1160 C C . ASP A 1 153 ? -17.828 15.844 9.633 1 93.38 153 ASP A C 1
ATOM 1162 O O . ASP A 1 153 ? -17.406 16.844 9.047 1 93.38 153 ASP A O 1
ATOM 1166 N N . ALA A 1 154 ? -17.109 14.836 9.953 1 94.69 154 ALA A N 1
ATOM 1167 C CA . ALA A 1 154 ? -15.664 14.93 9.727 1 94.69 154 ALA A CA 1
ATOM 1168 C C . ALA A 1 154 ? -15.336 14.82 8.242 1 94.69 154 ALA A C 1
ATOM 1170 O O . ALA A 1 154 ? -14.797 13.805 7.797 1 94.69 154 ALA A O 1
ATOM 1171 N N . GLN A 1 155 ? -15.68 15.859 7.496 1 97.31 155 GLN A N 1
ATOM 1172 C CA . GLN A 1 155 ? -15.422 15.953 6.062 1 97.31 155 GLN A CA 1
ATOM 1173 C C . GLN A 1 155 ? -14.477 17.109 5.754 1 97.31 155 GLN A C 1
ATOM 1175 O O . GLN A 1 155 ? -14.352 18.047 6.547 1 97.31 155 GLN A O 1
ATOM 1180 N N . PHE A 1 156 ? -13.883 17.062 4.574 1 97.88 156 PHE A N 1
ATOM 1181 C CA . PHE A 1 156 ? -12.836 18 4.184 1 97.88 156 PHE A CA 1
ATOM 1182 C C . PHE A 1 156 ? -13.344 19.438 4.23 1 97.88 156 PHE A C 1
ATOM 1184 O O . PHE A 1 156 ? -12.734 20.297 4.871 1 97.88 156 PHE A O 1
ATOM 1191 N N . GLN A 1 157 ? -14.477 19.703 3.588 1 97.44 157 GLN A N 1
ATOM 1192 C CA . GLN A 1 157 ? -14.969 21.062 3.494 1 97.44 157 GLN A CA 1
ATOM 1193 C C . GLN A 1 157 ? -15.414 21.594 4.855 1 97.44 157 GLN A C 1
ATOM 1195 O O . GLN A 1 157 ? -15.391 22.797 5.105 1 97.44 157 GLN A O 1
ATOM 1200 N N . VAL A 1 158 ? -15.789 20.672 5.738 1 98.19 158 VAL A N 1
ATOM 1201 C CA . VAL A 1 158 ? -16.141 21.062 7.098 1 98.19 158 VAL A CA 1
ATOM 1202 C C . VAL A 1 158 ? -14.875 21.422 7.875 1 98.19 158 VAL A C 1
ATOM 1204 O O . VAL A 1 158 ? -14.844 22.422 8.586 1 98.19 158 VAL A O 1
ATOM 1207 N N . GLU A 1 159 ? -13.891 20.562 7.758 1 98.75 159 GLU A N 1
ATOM 1208 C CA . GLU A 1 159 ? -12.609 20.828 8.398 1 98.75 159 GLU A CA 1
ATOM 1209 C C . GLU A 1 159 ? -12.047 22.172 7.941 1 98.75 159 GLU A C 1
ATOM 1211 O O . GLU A 1 159 ? -11.453 22.906 8.734 1 98.75 159 GLU A O 1
ATOM 1216 N N . VAL A 1 160 ? -12.156 22.5 6.645 1 98.88 160 VAL A N 1
ATOM 1217 C CA . VAL A 1 160 ? -11.703 23.781 6.109 1 98.88 160 VAL A CA 1
ATOM 1218 C C . VAL A 1 160 ? -12.453 24.922 6.797 1 98.88 160 VAL A C 1
ATOM 1220 O O . VAL A 1 160 ? -11.844 25.906 7.238 1 98.88 160 VAL A O 1
ATOM 1223 N N . ALA A 1 161 ? -13.758 24.781 6.93 1 98.75 161 ALA A N 1
ATOM 1224 C CA . ALA A 1 161 ? -14.578 25.812 7.559 1 98.75 161 ALA A CA 1
ATOM 1225 C C . ALA A 1 161 ? -14.203 26 9.031 1 98.75 161 ALA A C 1
ATOM 1227 O O . ALA A 1 161 ? -14.227 27.109 9.547 1 98.75 161 ALA A O 1
ATOM 1228 N N . VAL A 1 162 ? -13.938 24.906 9.664 1 98.88 162 VAL A N 1
ATOM 1229 C CA . VAL A 1 162 ? -13.508 24.969 11.055 1 98.88 162 VAL A CA 1
ATOM 1230 C C . VAL A 1 162 ? -12.211 25.781 11.164 1 98.88 162 VAL A C 1
ATOM 1232 O O . VAL A 1 162 ? -12.078 26.641 12.031 1 98.88 162 VAL A O 1
ATOM 1235 N N . LEU A 1 163 ? -11.258 25.516 10.305 1 98.94 163 LEU A N 1
ATOM 1236 C CA . LEU A 1 163 ? -10 26.25 10.328 1 98.94 163 LEU A CA 1
ATOM 1237 C C . LEU A 1 163 ? -10.242 27.734 10.055 1 98.94 163 LEU A C 1
ATOM 1239 O O . LEU A 1 163 ? -9.594 28.594 10.664 1 98.94 163 LEU A O 1
ATOM 1243 N N . GLU A 1 164 ? -11.172 28.094 9.141 1 98.88 164 GLU A N 1
ATOM 1244 C CA . GLU A 1 164 ? -11.531 29.484 8.906 1 98.88 164 GLU A CA 1
ATOM 1245 C C . GLU A 1 164 ? -12.023 30.156 10.188 1 98.88 164 GLU A C 1
ATOM 1247 O O . GLU A 1 164 ? -11.664 31.297 10.477 1 98.88 164 GLU A O 1
ATOM 1252 N N . GLY A 1 165 ? -12.836 29.391 10.891 1 98.81 165 GLY A N 1
ATOM 1253 C CA . GLY A 1 165 ? -13.297 29.875 12.18 1 98.81 165 GLY A CA 1
ATOM 1254 C C . GLY A 1 165 ? -12.164 30.078 13.172 1 98.81 165 GLY A C 1
ATOM 1255 O O . GLY A 1 165 ? -12.18 31.047 13.945 1 98.81 165 GLY A O 1
ATOM 1256 N N . LEU A 1 166 ? -11.195 29.219 13.156 1 98.94 166 LEU A N 1
ATOM 1257 C CA . LEU A 1 166 ? -10.062 29.328 14.07 1 98.94 166 LEU A CA 1
ATOM 1258 C C . LEU A 1 166 ? -9.18 30.516 13.711 1 98.94 166 LEU A C 1
ATOM 1260 O O . LEU A 1 166 ? -8.594 31.141 14.586 1 98.94 166 LEU A O 1
ATOM 1264 N N . VAL A 1 167 ? -9.039 30.797 12.406 1 98.88 167 VAL A N 1
ATOM 1265 C CA . VAL A 1 167 ? -8.32 31.984 11.969 1 98.88 167 VAL A CA 1
ATOM 1266 C C . VAL A 1 167 ? -9.008 33.25 12.516 1 98.88 167 VAL A C 1
ATOM 1268 O O . VAL A 1 167 ? -8.344 34.125 13.039 1 98.88 167 VAL A O 1
ATOM 1271 N N . ASN A 1 168 ? -10.336 33.281 12.391 1 98.69 168 ASN A N 1
ATOM 1272 C CA . ASN A 1 168 ? -11.094 34.375 12.953 1 98.69 168 ASN A CA 1
ATOM 1273 C C . ASN A 1 168 ? -10.898 34.5 14.461 1 98.69 168 ASN A C 1
ATOM 1275 O O . ASN A 1 168 ? -10.727 35.594 14.992 1 98.69 168 ASN A O 1
ATOM 1279 N N . TYR A 1 169 ? -10.945 33.375 15.141 1 98.62 169 TYR A N 1
ATOM 1280 C CA . TYR A 1 169 ? -10.711 33.344 16.578 1 98.62 169 TYR A CA 1
ATOM 1281 C C . TYR A 1 169 ? -9.344 33.906 16.922 1 98.62 169 TYR A C 1
ATOM 1283 O O . TYR A 1 169 ? -9.219 34.719 17.859 1 98.62 169 TYR A O 1
ATOM 1291 N N . ALA A 1 170 ? -8.305 33.5 16.219 1 98.62 170 ALA A N 1
ATOM 1292 C CA . ALA A 1 170 ? -6.949 33.969 16.469 1 98.62 170 ALA A CA 1
ATOM 1293 C C . ALA A 1 170 ? -6.887 35.5 16.359 1 98.62 170 ALA A C 1
ATOM 1295 O O . ALA A 1 170 ? -6.285 36.156 17.203 1 98.62 170 ALA A O 1
ATOM 1296 N N . LYS A 1 171 ? -7.539 36.031 15.359 1 98.12 171 LYS A N 1
ATOM 1297 C CA . LYS A 1 171 ? -7.484 37.469 15.07 1 98.12 171 LYS A CA 1
ATOM 1298 C C . LYS A 1 171 ? -8.312 38.25 16.078 1 98.12 171 LYS A C 1
ATOM 1300 O O . LYS A 1 171 ? -7.918 39.344 16.484 1 98.12 171 LYS A O 1
ATOM 1305 N N . THR A 1 172 ? -9.406 37.719 16.547 1 98.06 172 THR A N 1
ATOM 1306 C CA . THR A 1 172 ? -10.375 38.5 17.281 1 98.06 172 THR A CA 1
ATOM 1307 C C . THR A 1 172 ? -10.273 38.219 18.781 1 98.06 172 THR A C 1
ATOM 1309 O O . THR A 1 172 ? -10.586 39.094 19.609 1 98.06 172 THR A O 1
ATOM 1312 N N . LYS A 1 173 ? -9.867 37 19.094 1 97.62 173 LYS A N 1
ATOM 1313 C CA . LYS A 1 173 ? -9.938 36.625 20.5 1 97.62 173 LYS A CA 1
ATOM 1314 C C . LYS A 1 173 ? -8.547 36.312 21.062 1 97.62 173 LYS A C 1
ATOM 1316 O O . LYS A 1 173 ? -8.32 36.406 22.266 1 97.62 173 LYS A O 1
ATOM 1321 N N . ALA A 1 174 ? -7.602 36 20.203 1 97.12 174 ALA A N 1
ATOM 1322 C CA . ALA A 1 174 ? -6.281 35.625 20.688 1 97.12 174 ALA A CA 1
ATOM 1323 C C . ALA A 1 174 ? -5.238 36.688 20.344 1 97.12 174 ALA A C 1
ATOM 1325 O O . ALA A 1 174 ? -4.035 36.438 20.438 1 97.12 174 ALA A O 1
ATOM 1326 N N . HIS A 1 175 ? -5.625 37.844 19.844 1 96.88 175 HIS A N 1
ATOM 1327 C CA . HIS A 1 175 ? -4.805 39.062 19.656 1 96.88 175 HIS A CA 1
ATOM 1328 C C . HIS A 1 175 ? -3.74 38.812 18.594 1 96.88 175 HIS A C 1
ATOM 1330 O O . HIS A 1 175 ? -2.625 39.344 18.703 1 96.88 175 HIS A O 1
ATOM 1336 N N . ALA A 1 176 ? -4.055 38.031 17.625 1 98 176 ALA A N 1
ATOM 1337 C CA . ALA A 1 176 ? -3.133 37.875 16.5 1 98 176 ALA A CA 1
ATOM 1338 C C . ALA A 1 176 ? -3.119 39.125 15.625 1 98 176 ALA A C 1
ATOM 1340 O O . ALA A 1 176 ? -4.176 39.625 15.227 1 98 176 ALA A O 1
ATOM 1341 N N . THR A 1 177 ? -1.908 39.625 15.289 1 98 177 THR A N 1
ATOM 1342 C CA . THR A 1 177 ? -1.769 40.75 14.375 1 98 177 THR A CA 1
ATOM 1343 C C . THR A 1 177 ? -1.554 40.25 12.945 1 98 177 THR A C 1
ATOM 1345 O O . THR A 1 177 ? -1.892 40.969 11.992 1 98 177 THR A O 1
ATOM 1348 N N . GLN A 1 178 ? -0.948 39.125 12.844 1 98.38 178 GLN A N 1
ATOM 1349 C CA . GLN A 1 178 ? -0.734 38.375 11.617 1 98.38 178 GLN A CA 1
ATOM 1350 C C . GLN A 1 178 ? -0.982 36.875 11.844 1 98.38 178 GLN A C 1
ATOM 1352 O O . GLN A 1 178 ? -0.793 36.375 12.945 1 98.38 178 GLN A O 1
ATOM 1357 N N . VAL A 1 179 ? -1.456 36.219 10.789 1 98.75 179 VAL A N 1
ATOM 1358 C CA . VAL A 1 179 ? -1.717 34.812 10.906 1 98.75 179 VAL A CA 1
ATOM 1359 C C . VAL A 1 179 ? -1.031 34.062 9.766 1 98.75 179 VAL A C 1
ATOM 1361 O O . VAL A 1 179 ? -1.224 34.375 8.594 1 98.75 179 VAL A O 1
ATOM 1364 N N . ALA A 1 180 ? -0.173 33.156 10.062 1 98.94 180 ALA A N 1
ATOM 1365 C CA . ALA A 1 180 ? 0.329 32.156 9.109 1 98.94 180 ALA A CA 1
ATOM 1366 C C . ALA A 1 180 ? -0.284 30.781 9.367 1 98.94 180 ALA A C 1
ATOM 1368 O O . ALA A 1 180 ? -0.404 30.359 10.516 1 98.94 180 ALA A O 1
ATOM 1369 N N . LEU A 1 181 ? -0.755 30.125 8.297 1 98.94 181 LEU A N 1
ATOM 1370 C CA . LEU A 1 181 ? -1.211 28.734 8.398 1 98.94 181 LEU A CA 1
ATOM 1371 C C . LEU A 1 181 ? -0.076 27.766 8.078 1 98.94 181 LEU A C 1
ATOM 1373 O O . LEU A 1 181 ? 0.62 27.922 7.074 1 98.94 181 LEU A O 1
ATOM 1377 N N . ILE A 1 182 ? 0.163 26.844 8.961 1 98.94 182 ILE A N 1
ATOM 1378 C CA . ILE A 1 182 ? 1.112 25.766 8.742 1 98.94 182 ILE A CA 1
ATOM 1379 C C . ILE A 1 182 ? 0.381 24.422 8.781 1 98.94 182 ILE A C 1
ATOM 1381 O O . ILE A 1 182 ? -0.176 24.031 9.812 1 98.94 182 ILE A O 1
ATOM 1385 N N . GLY A 1 183 ? 0.348 23.734 7.664 1 98.94 183 GLY A N 1
ATOM 1386 C CA . GLY A 1 183 ? -0.325 22.453 7.547 1 98.94 183 GLY A CA 1
ATOM 1387 C C . GLY A 1 183 ? 0.621 21.312 7.234 1 98.94 183 GLY A C 1
ATOM 1388 O O . GLY A 1 183 ? 1.628 21.5 6.547 1 98.94 183 GLY A O 1
ATOM 1389 N N . HIS A 1 184 ? 0.271 20.172 7.723 1 98.88 184 HIS A N 1
ATOM 1390 C CA . HIS A 1 184 ? 0.962 18.938 7.363 1 98.88 184 HIS A CA 1
ATOM 1391 C C . HIS A 1 184 ? -0.003 17.922 6.758 1 98.88 184 HIS A C 1
ATOM 1393 O O . HIS A 1 184 ? -1.048 17.625 7.344 1 98.88 184 HIS A O 1
ATOM 1399 N N . SER A 1 185 ? 0.412 17.359 5.566 1 98.31 185 SER A N 1
ATOM 1400 C CA . SER A 1 185 ? -0.352 16.281 4.934 1 98.31 185 SER A CA 1
ATOM 1401 C C . SER A 1 185 ? -1.8 16.703 4.703 1 98.31 185 SER A C 1
ATOM 1403 O O . SER A 1 185 ? -2.062 17.75 4.094 1 98.31 185 SER A O 1
ATOM 1405 N N . TYR A 1 186 ? -2.793 16.031 5.188 1 98.5 186 TYR A N 1
ATOM 1406 C CA . TYR A 1 186 ? -4.195 16.422 5.102 1 98.5 186 TYR A CA 1
ATOM 1407 C C . TYR A 1 186 ? -4.398 17.844 5.621 1 98.5 186 TYR A C 1
ATOM 1409 O O . TYR A 1 186 ? -5.188 18.609 5.066 1 98.5 186 TYR A O 1
ATOM 1417 N N . GLY A 1 187 ? -3.645 18.234 6.613 1 98.88 187 GLY A N 1
ATOM 1418 C CA . GLY A 1 187 ? -3.684 19.594 7.152 1 98.88 187 GLY A CA 1
ATOM 1419 C C . GLY A 1 187 ? -3.199 20.641 6.168 1 98.88 187 GLY A C 1
ATOM 1420 O O . GLY A 1 187 ? -3.637 21.781 6.215 1 98.88 187 GLY A O 1
ATOM 1421 N N . SER A 1 188 ? -2.277 20.266 5.32 1 98.88 188 SER A N 1
ATOM 1422 C CA . SER A 1 188 ? -1.827 21.172 4.277 1 98.88 188 SER A CA 1
ATOM 1423 C C . SER A 1 188 ? -2.943 21.469 3.277 1 98.88 188 SER A C 1
ATOM 1425 O O . SER A 1 188 ? -3.088 22.594 2.814 1 98.88 188 SER A O 1
ATOM 1427 N N . TYR A 1 189 ? -3.699 20.469 2.977 1 98.69 189 TYR A N 1
ATOM 1428 C CA . TYR A 1 189 ? -4.824 20.688 2.074 1 98.69 189 TYR A CA 1
ATOM 1429 C C . TYR A 1 189 ? -5.906 21.531 2.738 1 98.69 189 TYR A C 1
ATOM 1431 O O . TYR A 1 189 ? -6.488 22.406 2.107 1 98.69 189 TYR A O 1
ATOM 1439 N N . ILE A 1 190 ? -6.145 21.234 3.977 1 98.88 190 ILE A N 1
ATOM 1440 C CA . ILE A 1 190 ? -7.102 22.031 4.734 1 98.88 190 ILE A CA 1
ATOM 1441 C C . ILE A 1 190 ? -6.637 23.484 4.785 1 98.88 190 ILE A C 1
ATOM 1443 O O . ILE A 1 190 ? -7.426 24.406 4.551 1 98.88 190 ILE A O 1
ATOM 1447 N N . SER A 1 191 ? -5.391 23.688 5.094 1 98.94 191 SER A N 1
ATOM 1448 C CA . SER A 1 191 ? -4.824 25.031 5.188 1 98.94 191 SER A CA 1
ATOM 1449 C C . SER A 1 191 ? -4.902 25.75 3.852 1 98.94 191 SER A C 1
ATOM 1451 O O . SER A 1 191 ? -5.176 26.953 3.809 1 98.94 191 SER A O 1
ATOM 1453 N N . SER A 1 192 ? -4.668 25.062 2.775 1 98.88 192 SER A N 1
ATOM 1454 C CA . SER A 1 192 ? -4.797 25.656 1.445 1 98.88 192 SER A CA 1
ATOM 1455 C C . SER A 1 192 ? -6.242 26.047 1.153 1 98.88 192 SER A C 1
ATOM 1457 O O . SER A 1 192 ? -6.496 27.109 0.589 1 98.88 192 SER A O 1
ATOM 1459 N N . GLY A 1 193 ? -7.152 25.156 1.512 1 98.75 193 GLY A N 1
ATOM 1460 C CA . GLY A 1 193 ? -8.555 25.5 1.361 1 98.75 193 GLY A CA 1
ATOM 1461 C C . GLY A 1 193 ? -8.945 26.766 2.102 1 98.75 193 GLY A C 1
ATOM 1462 O O . GLY A 1 193 ? -9.562 27.672 1.523 1 98.75 193 GLY A O 1
ATOM 1463 N N . ALA A 1 194 ? -8.523 26.844 3.324 1 98.88 194 ALA A N 1
ATOM 1464 C CA . ALA A 1 194 ? -8.844 28.016 4.137 1 98.88 194 ALA A CA 1
ATOM 1465 C C . ALA A 1 194 ? -8.195 29.281 3.562 1 98.88 194 ALA A C 1
ATOM 1467 O O . ALA A 1 194 ? -8.844 30.328 3.467 1 98.88 194 ALA A O 1
ATOM 1468 N N . ALA A 1 195 ? -6.961 29.156 3.145 1 98.81 195 ALA A N 1
ATOM 1469 C CA . ALA A 1 195 ? -6.215 30.297 2.621 1 98.81 195 ALA A CA 1
ATOM 1470 C C . ALA A 1 195 ? -6.816 30.797 1.31 1 98.81 195 ALA A C 1
ATOM 1472 O O . ALA A 1 195 ? -6.605 31.938 0.917 1 98.81 195 ALA A O 1
ATOM 1473 N N . SER A 1 196 ? -7.504 29.922 0.622 1 98.62 196 SER A N 1
ATOM 1474 C CA . SER A 1 196 ? -8.156 30.328 -0.616 1 98.62 196 SER A CA 1
ATOM 1475 C C . SER A 1 196 ? -9.438 31.094 -0.332 1 98.62 196 SER A C 1
ATOM 1477 O O . SER A 1 196 ? -9.961 31.797 -1.208 1 98.62 196 SER A O 1
ATOM 1479 N N . HIS A 1 197 ? -9.969 31.016 0.895 1 98 197 HIS A N 1
ATOM 1480 C CA . HIS A 1 197 ? -11.25 31.609 1.251 1 98 197 HIS A CA 1
ATOM 1481 C C . HIS A 1 197 ? -11.055 32.875 2.086 1 98 197 HIS A C 1
ATOM 1483 O O . HIS A 1 197 ? -11.82 33.844 1.96 1 98 197 HIS A O 1
ATOM 1489 N N . VAL A 1 198 ? -10.07 32.844 2.973 1 97.94 198 VAL A N 1
ATOM 1490 C CA . VAL A 1 198 ? -9.867 33.969 3.883 1 97.94 198 VAL A CA 1
ATOM 1491 C C . VAL A 1 198 ? -8.43 34.469 3.791 1 97.94 198 VAL A C 1
ATOM 1493 O O . VAL A 1 198 ? -7.508 33.656 3.59 1 97.94 198 VAL A O 1
ATOM 1496 N N . PRO A 1 199 ? -8.227 35.719 3.918 1 97.56 199 PRO A N 1
ATOM 1497 C CA . PRO A 1 199 ? -6.859 36.25 3.836 1 97.56 199 PRO A CA 1
ATOM 1498 C C . PRO A 1 199 ? -5.988 35.812 5.012 1 97.56 199 PRO A C 1
ATOM 1500 O O . PRO A 1 199 ? -6.418 35.875 6.164 1 97.56 199 PRO A O 1
ATOM 1503 N N . VAL A 1 200 ? -4.809 35.344 4.734 1 98.69 200 VAL A N 1
ATOM 1504 C CA . VAL A 1 200 ? -3.77 35.031 5.711 1 98.69 200 VAL A CA 1
ATOM 1505 C C . VAL A 1 200 ? -2.441 35.656 5.266 1 98.69 200 VAL A C 1
ATOM 1507 O O . VAL A 1 200 ? -2.307 36.094 4.125 1 98.69 200 VAL A O 1
ATOM 1510 N N . ASP A 1 201 ? -1.484 35.688 6.172 1 98.75 201 ASP A N 1
ATOM 1511 C CA . ASP A 1 201 ? -0.256 36.438 5.918 1 98.75 201 ASP A CA 1
ATOM 1512 C C . ASP A 1 201 ? 0.865 35.5 5.453 1 98.75 201 ASP A C 1
ATOM 1514 O O . ASP A 1 201 ? 1.903 35.969 4.977 1 98.75 201 ASP A O 1
ATOM 1518 N N . GLY A 1 202 ? 0.7 34.25 5.582 1 98.81 202 GLY A N 1
ATOM 1519 C CA . GLY A 1 202 ? 1.637 33.219 5.148 1 98.81 202 GLY A CA 1
ATOM 1520 C C . GLY A 1 202 ? 1.036 31.828 5.137 1 98.81 202 GLY A C 1
ATOM 1521 O O . GLY A 1 202 ? 0.104 31.547 5.895 1 98.81 202 GLY A O 1
ATOM 1522 N N . LEU A 1 203 ? 1.555 31 4.266 1 98.94 203 LEU A N 1
ATOM 1523 C CA . LEU A 1 203 ? 1.122 29.609 4.145 1 98.94 203 LEU A CA 1
ATOM 1524 C C . LEU A 1 203 ? 2.32 28.672 4.004 1 98.94 203 LEU A C 1
ATOM 1526 O O . LEU A 1 203 ? 3.125 28.828 3.084 1 98.94 203 LEU A O 1
ATOM 1530 N N . VAL A 1 204 ? 2.49 27.797 4.949 1 98.94 204 VAL A N 1
ATOM 1531 C CA . VAL A 1 204 ? 3.537 26.781 4.902 1 98.94 204 VAL A CA 1
ATOM 1532 C C . VAL A 1 204 ? 2.906 25.391 4.809 1 98.94 204 VAL A C 1
ATOM 1534 O O . VAL A 1 204 ? 2.062 25.031 5.633 1 98.94 204 VAL A O 1
ATOM 1537 N N . LEU A 1 205 ? 3.311 24.672 3.812 1 98.94 205 LEU A N 1
ATOM 1538 C CA . LEU A 1 20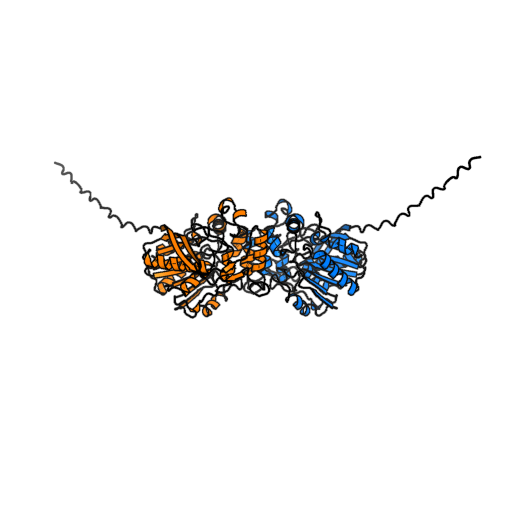5 ? 2.748 23.344 3.549 1 98.94 205 LEU A CA 1
ATOM 1539 C C . LEU A 1 205 ? 3.828 22.266 3.605 1 98.94 205 LEU A C 1
ATOM 1541 O O . LEU A 1 205 ? 4.828 22.359 2.891 1 98.94 205 LEU A O 1
ATOM 1545 N N . THR A 1 206 ? 3.664 21.281 4.477 1 98.81 206 THR A N 1
ATOM 1546 C CA . THR A 1 206 ? 4.52 20.109 4.547 1 98.81 206 THR A CA 1
ATOM 1547 C C . THR A 1 206 ? 3.717 18.844 4.27 1 98.81 206 THR A C 1
ATOM 1549 O O . THR A 1 206 ? 2.492 18.828 4.422 1 98.81 206 THR A O 1
ATOM 1552 N N . GLY A 1 207 ? 4.434 17.766 3.768 1 98.25 207 GLY A N 1
ATOM 1553 C CA . GLY A 1 207 ? 3.713 16.578 3.363 1 98.25 207 GLY A CA 1
ATOM 1554 C C . GLY A 1 207 ? 2.711 16.828 2.252 1 98.25 207 GLY A C 1
ATOM 1555 O O . GLY A 1 207 ? 1.602 16.297 2.275 1 98.25 207 GLY A O 1
ATOM 1556 N N . PHE A 1 208 ? 3.084 17.641 1.251 1 98.25 208 PHE A N 1
ATOM 1557 C CA . PHE A 1 208 ? 2.152 18.172 0.266 1 98.25 208 PHE A CA 1
ATOM 1558 C C . PHE A 1 208 ? 2.803 18.25 -1.11 1 98.25 208 PHE A C 1
ATOM 1560 O O . PHE A 1 208 ? 3.963 18.641 -1.233 1 98.25 208 PHE A O 1
ATOM 1567 N N . SER A 1 209 ? 2.023 17.859 -2.154 1 96.62 209 SER A N 1
ATOM 1568 C CA . SER A 1 209 ? 2.514 18.047 -3.518 1 96.62 209 SER A CA 1
ATOM 1569 C C . SER A 1 209 ? 1.433 18.625 -4.422 1 96.62 209 SER A C 1
ATOM 1571 O O . SER A 1 209 ? 1.701 18.984 -5.574 1 96.62 209 SER A O 1
ATOM 1573 N N . GLY A 1 210 ? 0.237 18.719 -3.945 1 94.94 210 GLY A N 1
ATOM 1574 C CA . GLY A 1 210 ? -0.85 19.25 -4.75 1 94.94 210 GLY A CA 1
ATOM 1575 C C . GLY A 1 210 ? -1.491 18.203 -5.652 1 94.94 210 GLY A C 1
ATOM 1576 O O . GLY A 1 210 ? -2.432 18.516 -6.387 1 94.94 210 GLY A O 1
ATOM 1577 N N . THR A 1 211 ? -1.007 17.016 -5.562 1 92.62 211 THR A N 1
ATOM 1578 C CA . THR A 1 211 ? -1.581 15.938 -6.359 1 92.62 211 THR A CA 1
ATOM 1579 C C . THR A 1 211 ? -1.833 14.703 -5.504 1 92.62 211 THR A C 1
ATOM 1581 O O . THR A 1 211 ? -1.286 14.578 -4.402 1 92.62 211 THR A O 1
ATOM 1584 N N . PHE A 1 212 ? -2.75 13.828 -5.973 1 92.06 212 PHE A N 1
ATOM 1585 C CA . PHE A 1 212 ? -3.031 12.57 -5.301 1 92.06 212 PHE A CA 1
ATOM 1586 C C . PHE A 1 212 ? -2.611 11.383 -6.168 1 92.06 212 PHE A C 1
ATOM 1588 O O . PHE A 1 212 ? -3.098 10.266 -5.984 1 92.06 212 PHE A O 1
ATO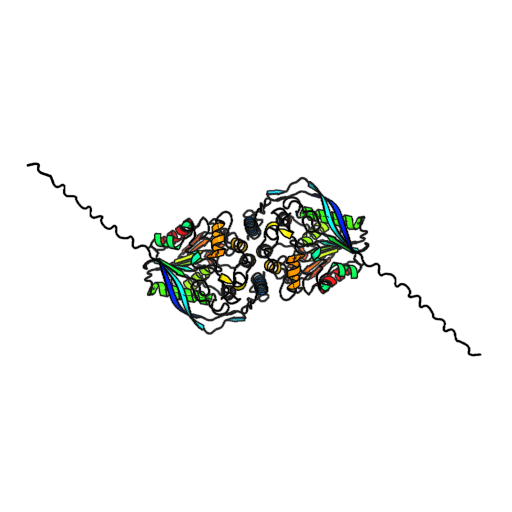M 1595 N N . ASP A 1 213 ? -1.678 11.625 -7.109 1 90.12 213 ASP A N 1
ATOM 1596 C CA . ASP A 1 213 ? -1.235 10.609 -8.062 1 90.12 213 ASP A CA 1
ATOM 1597 C C . ASP A 1 213 ? -0.582 9.43 -7.344 1 90.12 213 ASP A C 1
ATOM 1599 O O . ASP A 1 213 ? -0.569 8.312 -7.859 1 90.12 213 ASP A O 1
ATOM 1603 N N . TYR A 1 214 ? -0.091 9.648 -6.16 1 89.06 214 TYR A N 1
ATOM 1604 C CA . TYR A 1 214 ? 0.688 8.633 -5.461 1 89.06 214 TYR A CA 1
ATOM 1605 C C . TYR A 1 214 ? -0.011 8.195 -4.18 1 89.06 214 TYR A C 1
ATOM 1607 O O . TYR A 1 214 ? 0.637 7.719 -3.242 1 89.06 214 TYR A O 1
ATOM 1615 N N . PHE A 1 215 ? -1.247 8.312 -4.195 1 90.69 215 PHE A N 1
ATOM 1616 C CA . PHE A 1 215 ? -2.059 8.062 -3.01 1 90.69 215 PHE A CA 1
ATOM 1617 C C . PHE A 1 215 ? -2.215 6.562 -2.766 1 90.69 215 PHE A C 1
ATOM 1619 O O . PHE A 1 215 ? -2.338 6.125 -1.621 1 90.69 215 PHE A O 1
ATOM 1626 N N . ALA A 1 216 ? -2.098 5.754 -3.801 1 94 216 ALA A N 1
ATOM 1627 C CA . ALA A 1 216 ? -2.447 4.336 -3.703 1 94 216 ALA A CA 1
ATOM 1628 C C . ALA A 1 216 ? -1.471 3.594 -2.797 1 94 216 ALA A C 1
ATOM 1630 O O . ALA A 1 216 ? -1.885 2.91 -1.857 1 94 216 ALA A O 1
ATOM 1631 N N . PRO A 1 217 ? -0.113 3.758 -3.025 1 96.19 217 PRO A N 1
ATOM 1632 C CA . PRO A 1 217 ? 0.775 3.031 -2.115 1 96.19 217 PRO A CA 1
ATOM 1633 C C . PRO A 1 217 ? 0.657 3.51 -0.669 1 96.19 217 PRO A C 1
ATOM 1635 O O . PRO A 1 217 ? 0.838 2.723 0.262 1 96.19 217 PRO A O 1
ATOM 1638 N N . PHE A 1 218 ? 0.299 4.73 -0.511 1 96.81 218 PHE A N 1
ATOM 1639 C CA . PHE A 1 218 ? 0.1 5.27 0.83 1 96.81 218 PHE A CA 1
ATOM 1640 C C . PHE A 1 218 ? -1.073 4.582 1.52 1 96.81 218 PHE A C 1
ATOM 1642 O O . PHE A 1 218 ? -0.919 4.02 2.605 1 96.81 218 PHE A O 1
ATOM 1649 N N . VAL A 1 219 ? -2.254 4.562 0.899 1 97.5 219 VAL A N 1
ATOM 1650 C CA . VAL A 1 219 ? -3.467 4.008 1.489 1 97.5 219 VAL A CA 1
ATOM 1651 C C . VAL A 1 219 ? -3.311 2.5 1.672 1 97.5 219 VAL A C 1
ATOM 1653 O O . VAL A 1 219 ? -3.641 1.959 2.73 1 97.5 219 VAL A O 1
ATOM 1656 N N . ALA A 1 220 ? -2.754 1.883 0.65 1 98.31 220 ALA A N 1
ATOM 1657 C CA . ALA A 1 220 ? -2.541 0.44 0.733 1 98.31 220 ALA A CA 1
ATOM 1658 C C . ALA A 1 220 ? -1.573 0.092 1.859 1 98.31 220 ALA A C 1
ATOM 1660 O O . ALA A 1 220 ? -1.827 -0.824 2.645 1 98.31 220 ALA A O 1
ATOM 1661 N N . GLY A 1 221 ? -0.499 0.839 1.97 1 98.56 221 GLY A N 1
ATOM 1662 C CA . GLY A 1 221 ? 0.56 0.545 2.922 1 98.56 221 GLY A CA 1
ATOM 1663 C C . GLY A 1 221 ? 0.184 0.879 4.355 1 98.56 221 GLY A C 1
ATOM 1664 O O . GLY A 1 221 ? 0.747 0.317 5.297 1 98.56 221 GLY A O 1
ATOM 1665 N N . ALA A 1 222 ? -0.726 1.862 4.492 1 98.25 222 ALA A N 1
ATOM 1666 C CA . ALA A 1 222 ? -1.21 2.178 5.836 1 98.25 222 ALA A CA 1
ATOM 1667 C C . ALA A 1 222 ? -1.938 0.985 6.449 1 98.25 222 ALA A C 1
ATOM 1669 O O . ALA A 1 222 ? -1.967 0.832 7.672 1 98.25 222 ALA A O 1
ATOM 1670 N N . GLY A 1 223 ? -2.471 0.127 5.551 1 97.81 223 GLY A N 1
ATOM 1671 C CA . GLY A 1 223 ? -3.201 -1.014 6.082 1 97.81 223 GLY A CA 1
ATOM 1672 C C . GLY A 1 223 ? -4.328 -0.62 7.016 1 97.81 223 GLY A C 1
ATOM 1673 O O . GLY A 1 223 ? -4.359 -1.04 8.172 1 97.81 223 GLY A O 1
ATOM 1674 N N . LEU A 1 224 ? -5.309 0.078 6.496 1 98.31 224 LEU A N 1
ATOM 1675 C CA . LEU A 1 224 ? -6.355 0.676 7.32 1 98.31 224 LEU A CA 1
ATOM 1676 C C . LEU A 1 224 ? -7.129 -0.396 8.078 1 98.31 224 LEU A C 1
ATOM 1678 O O . LEU A 1 224 ? -7.477 -1.436 7.516 1 98.31 224 LEU A O 1
ATOM 1682 N N . ARG A 1 225 ? -7.348 -0.108 9.375 1 98.69 225 ARG A N 1
ATOM 1683 C CA . ARG A 1 225 ? -8.102 -0.956 10.297 1 98.69 225 ARG A CA 1
ATOM 1684 C C . ARG A 1 225 ? -9.102 -0.135 11.102 1 98.69 225 ARG A C 1
ATOM 1686 O O . ARG A 1 225 ? -8.883 1.056 11.344 1 98.69 225 ARG A O 1
ATOM 1693 N N . VAL A 1 226 ? -10.133 -0.833 11.523 1 98.75 226 VAL A N 1
ATOM 1694 C CA . VAL A 1 226 ? -11.102 -0.199 12.414 1 98.75 226 VAL A CA 1
ATOM 1695 C C . VAL A 1 226 ? -10.461 0.08 13.766 1 98.75 226 VAL A C 1
ATOM 1697 O O . VAL A 1 226 ? -10.023 -0.845 14.461 1 98.75 226 VAL A O 1
ATOM 1700 N N . ALA A 1 227 ? -10.508 1.334 14.188 1 98.75 227 ALA A N 1
ATOM 1701 C CA . ALA A 1 227 ? -9.758 1.775 15.359 1 98.75 227 ALA A CA 1
ATOM 1702 C C . ALA A 1 227 ? -10.281 1.115 16.625 1 98.75 227 ALA A C 1
ATOM 1704 O O . ALA A 1 227 ? -9.508 0.623 17.453 1 98.75 227 ALA A O 1
ATOM 1705 N N . LYS A 1 228 ? -11.578 1.087 16.859 1 98 228 LYS A N 1
ATOM 1706 C CA . LYS A 1 228 ? -12.164 0.61 18.109 1 98 228 LYS A CA 1
ATOM 1707 C C . LYS A 1 228 ? -11.836 -0.861 18.344 1 98 228 LYS A C 1
ATOM 1709 O O . LYS A 1 228 ? -11.789 -1.315 19.484 1 98 228 LYS A O 1
ATOM 1714 N N . THR A 1 229 ? -11.609 -1.618 17.25 1 97.31 229 THR A N 1
ATOM 1715 C CA . THR A 1 229 ? -11.266 -3.029 17.391 1 97.31 229 THR A CA 1
ATOM 1716 C C . THR A 1 229 ? -9.758 -3.209 17.484 1 97.31 229 THR A C 1
ATOM 1718 O O . THR A 1 229 ? -9.281 -4.137 18.156 1 97.31 229 THR A O 1
ATOM 1721 N N . GLN A 1 230 ? -9.016 -2.357 16.891 1 96.5 230 GLN A N 1
ATOM 1722 C CA . GLN A 1 230 ? -7.559 -2.424 16.922 1 96.5 230 GLN A CA 1
ATOM 1723 C C . GLN A 1 230 ? -7.031 -2.146 18.328 1 96.5 230 GLN A C 1
ATOM 1725 O O . GLN A 1 230 ? -6.051 -2.76 18.75 1 96.5 230 GLN A O 1
ATOM 1730 N N . ASN A 1 231 ? -7.559 -1.19 18.969 1 97.56 231 ASN A N 1
ATOM 1731 C CA . ASN A 1 231 ? -7.207 -0.827 20.344 1 97.56 231 ASN A CA 1
ATOM 1732 C C . ASN A 1 231 ? -8.43 -0.366 21.125 1 97.56 231 ASN A C 1
ATOM 1734 O O . ASN A 1 231 ? -8.648 0.835 21.297 1 97.56 231 ASN A O 1
ATOM 1738 N N . PRO A 1 232 ? -9.133 -1.312 21.641 1 97.25 232 PRO A N 1
ATOM 1739 C CA . PRO A 1 232 ? -10.367 -0.971 22.344 1 97.25 232 PRO A CA 1
ATOM 1740 C C . PRO A 1 232 ? -10.133 -0.073 23.547 1 97.25 232 PRO A C 1
ATOM 1742 O O . PRO A 1 232 ? -10.992 0.736 23.906 1 97.25 232 PRO A O 1
ATOM 1745 N N . PHE A 1 233 ? -8.977 -0.193 24.156 1 97.44 233 PHE A N 1
ATOM 1746 C CA . PHE A 1 233 ? -8.68 0.627 25.328 1 97.44 233 PHE A CA 1
ATOM 1747 C C . PHE A 1 233 ? -8.578 2.098 24.953 1 97.44 233 PHE A C 1
ATOM 1749 O O . PHE A 1 233 ? -9.102 2.967 25.641 1 97.44 233 PHE A O 1
ATOM 1756 N N . ARG A 1 234 ? -7.949 2.393 23.844 1 96.69 234 ARG A N 1
ATOM 1757 C CA . ARG A 1 234 ? -7.719 3.775 23.438 1 96.69 234 ARG A CA 1
ATOM 1758 C C . ARG A 1 234 ? -8.922 4.332 22.688 1 96.69 234 ARG A C 1
ATOM 1760 O O . ARG A 1 234 ? -9.25 5.512 22.812 1 96.69 234 ARG A O 1
ATOM 1767 N N . TRP A 1 235 ? -9.586 3.391 21.859 1 98.06 235 TRP A N 1
ATOM 1768 C CA . TRP A 1 235 ? -10.5 3.951 20.875 1 98.06 235 TRP A CA 1
ATOM 1769 C C . TRP A 1 235 ? -11.82 3.189 20.859 1 98.06 235 TRP A C 1
ATOM 1771 O O . TRP A 1 235 ? -12.578 3.262 19.875 1 98.06 235 TRP A O 1
ATOM 1781 N N . GLY A 1 236 ? -12.117 2.432 21.875 1 97.56 236 GLY A N 1
ATOM 1782 C CA . GLY A 1 236 ? -13.336 1.638 21.969 1 97.56 236 GLY A CA 1
ATOM 1783 C C . GLY A 1 236 ? -14.602 2.471 21.844 1 97.56 236 GLY A C 1
ATOM 1784 O O . GLY A 1 236 ? -15.648 1.96 21.453 1 97.56 236 GLY A O 1
ATOM 1785 N N . HIS A 1 237 ? -14.547 3.771 22.109 1 96.5 237 HIS A N 1
ATOM 1786 C CA . HIS A 1 237 ? -15.711 4.652 22.141 1 96.5 237 HIS A CA 1
ATOM 1787 C C . HIS A 1 237 ? -16.031 5.211 20.766 1 96.5 237 HIS A C 1
ATOM 1789 O O . HIS A 1 237 ? -17.094 5.793 20.547 1 96.5 237 HIS A O 1
ATOM 1795 N N . LEU A 1 238 ? -15.18 5.078 19.828 1 97.44 238 LEU A N 1
ATOM 1796 C CA . LEU A 1 238 ? -15.383 5.621 18.484 1 97.44 238 LEU A CA 1
ATOM 1797 C C . LEU A 1 238 ? -16.312 4.727 17.672 1 97.44 238 LEU A C 1
ATOM 1799 O O . LEU A 1 238 ? -16.438 3.533 17.969 1 97.44 238 LEU A O 1
ATOM 1803 N N . ASP A 1 239 ? -17.031 5.301 16.688 1 95.25 239 ASP A N 1
ATOM 1804 C CA . ASP A 1 239 ? -17.781 4.441 15.773 1 95.25 239 ASP A CA 1
ATOM 1805 C C . ASP A 1 239 ? -16.844 3.715 14.812 1 95.25 239 ASP A C 1
ATOM 1807 O O . ASP A 1 239 ? -15.641 4 14.781 1 95.25 239 ASP A O 1
ATOM 1811 N N . SER A 1 240 ? -17.375 2.771 14.031 1 96.81 240 SER A N 1
ATOM 1812 C CA . SER A 1 240 ? -16.562 1.872 13.227 1 96.81 240 SER A CA 1
ATOM 1813 C C . SER A 1 240 ? -16 2.584 11.992 1 96.81 240 SER A C 1
ATOM 1815 O O . SER A 1 240 ? -15.109 2.059 11.32 1 96.81 240 SER A O 1
ATOM 1817 N N . GLY A 1 241 ? -16.391 3.816 11.75 1 97.75 241 GLY A N 1
ATOM 1818 C CA . GLY A 1 241 ? -15.906 4.57 10.609 1 97.75 241 GLY A CA 1
ATOM 1819 C C . GLY A 1 241 ? -14.594 5.277 10.883 1 97.75 241 GLY A C 1
ATOM 1820 O O . GLY A 1 241 ? -14.008 5.891 9.984 1 97.75 241 GLY A O 1
ATOM 1821 N N . TYR A 1 242 ? -14.125 5.238 12.133 1 98.69 242 TYR A N 1
ATOM 1822 C CA . TYR A 1 242 ? -12.789 5.746 12.43 1 98.69 242 TYR A CA 1
ATOM 1823 C C . TYR A 1 242 ? -11.727 4.676 12.188 1 98.69 242 TYR A C 1
ATOM 1825 O O . TYR A 1 242 ? -11.781 3.596 12.781 1 98.69 242 TYR A O 1
ATOM 1833 N N . LEU A 1 243 ? -10.789 5.008 11.32 1 98.69 243 LEU A N 1
ATOM 1834 C CA . LEU A 1 243 ? -9.781 4.047 10.867 1 98.69 243 LEU A CA 1
ATOM 1835 C C . LEU A 1 243 ? -8.383 4.496 11.273 1 98.69 243 LEU A C 1
ATOM 1837 O O . LEU A 1 243 ? -8.141 5.691 11.453 1 98.69 243 LEU A O 1
ATOM 1841 N N . THR A 1 244 ? -7.523 3.578 11.453 1 98.62 244 THR A N 1
ATOM 1842 C CA . THR A 1 244 ? -6.121 3.803 11.773 1 98.62 244 THR A CA 1
ATOM 1843 C C . THR A 1 244 ? -5.23 2.803 11.039 1 98.62 244 THR A C 1
ATOM 1845 O O . THR A 1 244 ? -5.711 2.031 10.203 1 98.62 244 THR A O 1
ATOM 1848 N N . THR A 1 245 ? -3.885 2.852 11.227 1 98.56 245 THR A N 1
ATOM 1849 C CA . THR A 1 245 ? -2.945 1.954 10.57 1 98.56 245 THR A CA 1
ATOM 1850 C C . THR A 1 245 ? -2.979 0.568 11.203 1 98.56 245 THR A C 1
ATOM 1852 O O . THR A 1 245 ? -3.369 0.424 12.367 1 98.56 245 THR A O 1
ATOM 1855 N N . SER A 1 246 ? -2.516 -0.408 10.492 1 98.31 246 SER A N 1
ATOM 1856 C CA . SER A 1 246 ? -2.604 -1.796 10.93 1 98.31 246 SER A CA 1
ATOM 1857 C C . SER A 1 246 ? -1.626 -2.076 12.07 1 98.31 246 SER A C 1
ATOM 1859 O O . SER A 1 246 ? -1.933 -2.844 12.984 1 98.31 246 SER A O 1
ATOM 1861 N N . ASP A 1 247 ? -0.437 -1.536 12 1 98.19 247 ASP A N 1
ATOM 1862 C CA . ASP A 1 247 ? 0.556 -1.754 13.047 1 98.19 247 ASP A CA 1
ATOM 1863 C C . ASP A 1 247 ? 1.695 -0.744 12.945 1 98.19 247 ASP A C 1
ATOM 1865 O O . ASP A 1 247 ? 1.641 0.18 12.125 1 98.19 247 ASP A O 1
ATOM 1869 N N . LEU A 1 248 ? 2.666 -0.869 13.812 1 98.56 248 LEU A N 1
ATOM 1870 C CA . LEU A 1 248 ? 3.807 0.033 13.93 1 98.56 248 LEU A CA 1
ATOM 1871 C C . LEU A 1 248 ? 4.555 0.134 12.602 1 98.56 248 LEU A C 1
ATOM 1873 O O . LEU A 1 248 ? 4.906 1.232 12.164 1 98.56 248 LEU A O 1
ATOM 1877 N N . TYR A 1 249 ? 4.738 -0.918 11.922 1 98.81 249 TYR A N 1
ATOM 1878 C CA . TYR A 1 249 ? 5.594 -0.947 10.734 1 98.81 249 TYR A CA 1
ATOM 1879 C C . TYR A 1 249 ? 4.855 -0.422 9.516 1 98.81 249 TYR A C 1
ATOM 1881 O O . TYR A 1 249 ? 5.461 0.187 8.625 1 98.81 249 TYR A O 1
ATOM 1889 N N . ALA A 1 250 ? 3.527 -0.655 9.469 1 98.75 250 ALA A N 1
ATOM 1890 C CA . ALA A 1 250 ? 2.719 -0.002 8.438 1 98.75 250 ALA A CA 1
ATOM 1891 C C . ALA A 1 250 ? 2.791 1.517 8.57 1 98.75 250 ALA A C 1
ATOM 1893 O O . ALA A 1 250 ? 2.967 2.223 7.574 1 98.75 250 ALA A O 1
ATOM 1894 N N . GLU A 1 251 ? 2.641 1.975 9.773 1 98.69 251 GLU A N 1
ATOM 1895 C CA . GLU A 1 251 ? 2.74 3.414 10 1 98.69 251 GLU A CA 1
ATOM 1896 C C . GLU A 1 251 ? 4.133 3.932 9.664 1 98.69 251 GLU A C 1
ATOM 1898 O O . GLU A 1 251 ? 4.281 5.031 9.125 1 98.69 251 GLU A O 1
ATOM 1903 N N . THR A 1 252 ? 5.148 3.148 10.016 1 98.75 252 THR A N 1
ATOM 1904 C CA . THR A 1 252 ? 6.52 3.516 9.672 1 98.75 252 THR A CA 1
ATOM 1905 C C . THR A 1 252 ? 6.688 3.635 8.164 1 98.75 252 THR A C 1
ATOM 1907 O O . THR A 1 252 ? 7.305 4.582 7.672 1 98.75 252 THR A O 1
ATOM 1910 N N . TYR A 1 253 ? 6.137 2.74 7.402 1 98.56 253 TYR A N 1
ATOM 1911 C CA . TYR A 1 253 ? 6.195 2.777 5.945 1 98.56 253 TYR A CA 1
ATOM 1912 C C . TYR A 1 253 ? 5.629 4.086 5.41 1 98.56 253 TYR A C 1
ATOM 1914 O O . TYR A 1 253 ? 6.203 4.699 4.512 1 98.56 253 TYR A O 1
ATOM 1922 N N . VAL A 1 254 ? 4.52 4.547 5.938 1 98.19 254 VAL A N 1
ATOM 1923 C CA . VAL A 1 254 ? 3.828 5.672 5.32 1 98.19 254 VAL A CA 1
ATOM 1924 C C . VAL A 1 254 ? 4.426 6.984 5.824 1 98.19 254 VAL A C 1
ATOM 1926 O O . VAL A 1 254 ? 4.336 8.016 5.148 1 98.19 254 VAL A O 1
ATOM 1929 N N . TYR A 1 255 ? 5.16 6.98 6.996 1 98.69 255 TYR A N 1
ATOM 1930 C CA . TYR A 1 255 ? 5.496 8.258 7.613 1 98.69 255 TYR A CA 1
ATOM 1931 C C . TYR A 1 255 ? 7.008 8.477 7.637 1 98.69 255 TYR A C 1
ATOM 1933 O O . TYR A 1 255 ? 7.477 9.609 7.762 1 98.69 255 TYR A O 1
ATOM 1941 N N . TYR A 1 256 ? 7.805 7.395 7.527 1 98.81 256 TYR A N 1
ATOM 1942 C CA . TYR A 1 256 ? 9.219 7.531 7.84 1 98.81 256 TYR A CA 1
ATOM 1943 C C . TYR A 1 256 ? 10.086 6.949 6.723 1 98.81 256 TYR A C 1
ATOM 1945 O O . TYR A 1 256 ? 9.594 6.203 5.875 1 98.81 256 TYR A O 1
ATOM 1953 N N . ALA A 1 257 ? 11.344 7.34 6.738 1 98.62 257 ALA A N 1
ATOM 1954 C CA . ALA A 1 257 ? 12.32 6.84 5.777 1 98.62 257 ALA A CA 1
ATOM 1955 C C . ALA A 1 257 ? 13.672 6.598 6.441 1 98.62 257 ALA A C 1
ATOM 1957 O O . ALA A 1 257 ? 14.297 7.531 6.957 1 98.62 257 ALA A O 1
ATOM 1958 N N . GLU A 1 258 ? 14.109 5.371 6.418 1 97.25 258 GLU A N 1
ATOM 1959 C CA . GLU A 1 258 ? 15.445 5.039 6.902 1 97.25 258 GLU A CA 1
ATOM 1960 C C . GLU A 1 258 ? 16.516 5.688 6.039 1 97.25 258 GLU A C 1
ATOM 1962 O O . GLU A 1 258 ? 16.344 5.844 4.828 1 97.25 258 GLU A O 1
ATOM 1967 N N . PRO A 1 259 ? 17.656 6.012 6.727 1 97.5 259 PRO A N 1
ATOM 1968 C CA . PRO A 1 259 ? 18.016 5.941 8.148 1 97.5 259 PRO A CA 1
ATOM 1969 C C . PRO A 1 259 ? 17.797 7.266 8.875 1 97.5 259 PRO A C 1
ATOM 1971 O O . PRO A 1 259 ? 18.5 7.555 9.852 1 97.5 259 PRO A O 1
ATOM 1974 N N . HIS A 1 260 ? 16.859 8.055 8.453 1 98.75 260 HIS A N 1
ATOM 1975 C CA . HIS A 1 260 ? 16.812 9.477 8.781 1 98.75 260 HIS A CA 1
ATOM 1976 C C . HIS A 1 260 ? 15.953 9.719 10.016 1 98.75 260 HIS A C 1
ATOM 1978 O O . HIS A 1 260 ? 15.617 10.859 10.328 1 98.75 260 HIS A O 1
ATOM 1984 N N . PHE A 1 261 ? 15.555 8.688 10.727 1 98.69 261 PHE A N 1
ATOM 1985 C CA . PHE A 1 261 ? 14.758 8.828 11.938 1 98.69 261 PHE A CA 1
ATOM 1986 C C . PHE A 1 261 ? 15.211 7.832 13 1 98.69 261 PHE A C 1
ATOM 1988 O O . PHE A 1 261 ? 16.031 6.953 12.719 1 98.69 261 PHE A O 1
ATOM 1995 N N . GLU A 1 262 ? 14.734 8.094 14.242 1 98.31 262 GLU A N 1
ATOM 1996 C CA . GLU A 1 262 ? 14.945 7.133 15.328 1 98.31 262 GLU A CA 1
ATOM 1997 C C . GLU A 1 262 ? 13.742 6.211 15.492 1 98.31 262 GLU A C 1
ATOM 1999 O O . GLU A 1 262 ? 12.602 6.668 15.516 1 98.31 262 GLU A O 1
ATOM 2004 N N . HIS A 1 263 ? 14.016 4.902 15.609 1 98.38 263 HIS A N 1
ATOM 2005 C CA . HIS A 1 263 ? 12.938 3.932 15.758 1 98.38 263 HIS A CA 1
ATOM 2006 C C . HIS A 1 263 ? 12.062 4.258 16.969 1 98.38 263 HIS A C 1
ATOM 2008 O O . HIS A 1 263 ? 10.844 4.059 16.922 1 98.38 263 HIS A O 1
ATOM 2014 N N . THR A 1 264 ? 12.641 4.836 18 1 98.06 264 THR A N 1
ATOM 2015 C CA . THR A 1 264 ? 11.898 5.156 19.219 1 98.06 264 THR A CA 1
ATOM 2016 C C . THR A 1 264 ? 10.875 6.258 18.953 1 98.06 264 THR A C 1
ATOM 2018 O O . THR A 1 264 ? 9.828 6.312 19.594 1 98.06 264 THR A O 1
ATOM 2021 N N . VAL A 1 265 ? 11.141 7.141 17.984 1 98.56 265 VAL A N 1
ATOM 2022 C CA . VAL A 1 265 ? 10.203 8.203 17.641 1 98.56 265 VAL A CA 1
ATOM 2023 C C . VAL A 1 265 ? 9.008 7.617 16.906 1 98.56 265 VAL A C 1
ATOM 2025 O O . VAL A 1 265 ? 7.863 8.008 17.156 1 98.56 265 VAL A O 1
ATOM 2028 N N . ALA A 1 266 ? 9.297 6.688 16 1 98.62 266 ALA A N 1
ATOM 2029 C CA . ALA A 1 266 ? 8.203 5.996 15.328 1 98.62 266 ALA A CA 1
ATOM 2030 C C . ALA A 1 266 ? 7.344 5.227 16.328 1 98.62 266 ALA A C 1
ATOM 2032 O O . ALA A 1 266 ? 6.117 5.207 16.203 1 98.62 266 ALA A O 1
ATOM 2033 N N . GLU A 1 267 ? 7.984 4.59 17.281 1 98.5 267 GLU A N 1
ATOM 2034 C CA . GLU A 1 267 ? 7.25 3.887 18.328 1 98.5 267 GLU A CA 1
ATOM 2035 C C . GLU A 1 267 ? 6.371 4.848 19.125 1 98.5 267 GLU A C 1
ATOM 2037 O O . GLU A 1 267 ? 5.227 4.527 19.438 1 98.5 267 GLU A O 1
ATOM 2042 N N . TYR A 1 268 ? 6.879 6.039 19.438 1 98.44 268 TYR A N 1
ATOM 2043 C CA . TYR A 1 268 ? 6.105 7.055 20.156 1 98.44 268 TYR A CA 1
ATOM 2044 C C . TYR A 1 268 ? 4.887 7.477 19.344 1 98.44 268 TYR A C 1
ATOM 2046 O O . TYR A 1 268 ? 3.783 7.59 19.875 1 98.44 268 TYR A O 1
ATOM 2054 N N . THR A 1 269 ? 5.113 7.73 18.062 1 98.31 269 THR A N 1
ATOM 2055 C CA . THR A 1 269 ? 4 8.18 17.234 1 98.31 269 THR A CA 1
ATOM 2056 C C . THR A 1 269 ? 2.896 7.129 17.203 1 98.31 269 THR A C 1
ATOM 2058 O O . THR A 1 269 ? 1.728 7.438 17.438 1 98.31 269 THR A O 1
ATOM 2061 N N . PHE A 1 270 ? 3.225 5.902 16.984 1 98.31 270 PHE A N 1
ATOM 2062 C CA . PHE A 1 270 ? 2.246 4.832 16.859 1 98.31 270 PHE A CA 1
ATOM 2063 C C . PHE A 1 270 ? 1.508 4.598 18.172 1 98.31 270 PHE A C 1
ATOM 2065 O O . PHE A 1 270 ? 0.287 4.422 18.172 1 98.31 270 PHE A O 1
ATOM 2072 N N . ASN A 1 271 ? 2.254 4.605 19.25 1 97.69 271 ASN A N 1
ATOM 2073 C CA . ASN A 1 271 ? 1.692 4.191 20.531 1 97.69 271 ASN A CA 1
ATOM 2074 C C . ASN A 1 271 ? 0.982 5.348 21.234 1 97.69 271 ASN A C 1
ATOM 2076 O O . ASN A 1 271 ? 0.131 5.125 22.094 1 97.69 271 ASN A O 1
ATOM 2080 N N . VAL A 1 272 ? 1.366 6.641 20.859 1 97.69 272 VAL A N 1
ATOM 2081 C CA . VAL A 1 272 ? 0.905 7.746 21.703 1 97.69 272 VAL A CA 1
ATOM 2082 C C . VAL A 1 272 ? 0.267 8.828 20.828 1 97.69 272 VAL A C 1
ATOM 2084 O O . VAL A 1 272 ? -0.901 9.172 21.016 1 97.69 272 VAL A O 1
ATOM 2087 N N . ALA A 1 273 ? 0.972 9.297 19.844 1 98.06 273 ALA A N 1
ATOM 2088 C CA . ALA A 1 273 ? 0.605 10.555 19.188 1 98.06 273 ALA A CA 1
ATOM 2089 C C . ALA A 1 273 ? -0.446 10.312 18.094 1 98.06 273 ALA A C 1
ATOM 2091 O O . ALA A 1 273 ? -1.274 11.188 17.828 1 98.06 273 ALA A O 1
ATOM 2092 N N . SER A 1 274 ? -0.404 9.117 17.469 1 98 274 SER A N 1
ATOM 2093 C CA . SER A 1 274 ? -1.308 8.844 16.344 1 98 274 SER A CA 1
ATOM 2094 C C . SER A 1 274 ? -2.738 8.641 16.844 1 98 274 SER A C 1
ATOM 2096 O O . SER A 1 274 ? -2.959 8.016 17.875 1 98 274 SER A O 1
ATOM 2098 N N . GLU A 1 275 ? -3.648 9.273 16.094 1 98.56 275 GLU A N 1
ATOM 2099 C CA . GLU A 1 275 ? -5.082 9.133 16.328 1 98.56 275 GLU A CA 1
ATOM 2100 C C . GLU A 1 275 ? -5.812 8.742 15.047 1 98.56 275 GLU A C 1
ATOM 2102 O O . GLU A 1 275 ? -5.395 9.109 13.945 1 98.56 275 GLU A O 1
ATOM 2107 N N . PRO A 1 276 ? -6.922 7.988 15.164 1 98.62 276 PRO A N 1
ATOM 2108 C CA . PRO A 1 276 ? -7.676 7.586 13.977 1 98.62 276 PRO A CA 1
ATOM 2109 C C . PRO A 1 276 ? -8.273 8.773 13.227 1 98.62 276 PRO A C 1
ATOM 2111 O O . PRO A 1 276 ? -8.383 9.867 13.781 1 98.62 276 PRO A O 1
ATOM 2114 N N . PHE A 1 277 ? -8.578 8.555 12 1 98.25 277 PHE A N 1
ATOM 2115 C CA . PHE A 1 277 ? -9.289 9.539 11.188 1 98.25 277 PHE A CA 1
ATOM 2116 C C . PHE A 1 277 ? -10.648 8.992 10.758 1 98.25 277 PHE A C 1
ATOM 2118 O O . PHE A 1 277 ? -10.859 7.781 10.75 1 98.25 277 PHE A O 1
ATOM 2125 N N . ALA A 1 278 ? -11.547 9.914 10.422 1 98.06 278 ALA A N 1
ATOM 2126 C CA . ALA A 1 278 ? -12.891 9.547 9.992 1 98.06 278 ALA A CA 1
ATOM 2127 C C . ALA A 1 278 ? -12.914 9.18 8.516 1 98.06 278 ALA A C 1
ATOM 2129 O O . ALA A 1 278 ? -12.297 9.859 7.691 1 98.06 278 ALA A O 1
ATOM 2130 N N . VAL A 1 279 ? -13.68 8.164 8.141 1 97 279 VAL A N 1
ATOM 2131 C CA . VAL A 1 279 ? -13.695 7.594 6.797 1 97 279 VAL A CA 1
ATOM 2132 C C . VAL A 1 279 ? -14.227 8.625 5.805 1 97 279 VAL A C 1
ATOM 2134 O O . VAL A 1 279 ? -13.891 8.586 4.617 1 97 279 VAL A O 1
ATOM 2137 N N . GLY A 1 280 ? -14.953 9.625 6.223 1 96.19 280 GLY A N 1
ATOM 2138 C CA . GLY A 1 280 ? -15.484 10.656 5.344 1 96.19 280 GLY A CA 1
ATOM 2139 C C . GLY A 1 280 ? -14.438 11.641 4.879 1 96.19 280 GLY A C 1
ATOM 2140 O O . GLY A 1 280 ? -14.664 12.398 3.93 1 96.19 280 GLY A O 1
ATOM 2141 N N . GLU A 1 281 ? -13.305 11.672 5.492 1 96.94 281 GLU A N 1
ATOM 2142 C CA . GLU A 1 281 ? -12.273 12.656 5.191 1 96.94 281 GLU A CA 1
ATOM 2143 C C . GLU A 1 281 ? -11.664 12.422 3.814 1 96.94 281 GLU A C 1
ATOM 2145 O O . GLU A 1 281 ? -11.508 13.359 3.029 1 96.94 281 GLU A O 1
ATOM 2150 N N . LEU A 1 282 ? -11.43 11.18 3.463 1 94.12 282 LEU A N 1
ATOM 2151 C CA . LEU A 1 282 ? -10.688 10.891 2.238 1 94.12 282 LEU A CA 1
ATOM 2152 C C . LEU A 1 282 ? -11.57 11.086 1.011 1 94.12 282 LEU A C 1
ATOM 2154 O O . LEU A 1 282 ? -11.211 11.828 0.093 1 94.12 282 LEU A O 1
ATOM 2158 N N . PRO A 1 283 ? -12.75 10.492 0.954 1 93.5 283 PRO A N 1
ATOM 2159 C CA . PRO A 1 283 ? -13.57 10.727 -0.241 1 93.5 283 PRO A CA 1
ATOM 2160 C C . PRO A 1 283 ? -13.922 12.203 -0.433 1 93.5 283 PRO A C 1
ATOM 2162 O O . PRO A 1 283 ? -14 12.68 -1.568 1 93.5 283 PRO A O 1
ATOM 2165 N N . SER A 1 284 ? -14.094 12.938 0.613 1 95.31 284 SER A N 1
ATOM 2166 C CA . SER A 1 284 ? -14.516 14.328 0.494 1 95.31 284 SER A CA 1
ATOM 2167 C C . SER A 1 284 ? -13.383 15.211 -0.011 1 95.31 284 SER A C 1
ATOM 2169 O O . SER A 1 284 ? -13.602 16.125 -0.797 1 95.31 284 SER A O 1
ATOM 2171 N N . VAL A 1 285 ? -12.164 14.969 0.436 1 95.31 285 VAL A N 1
ATOM 2172 C CA . VAL A 1 285 ? -11.062 15.773 -0.093 1 95.31 285 VAL A CA 1
ATOM 2173 C C . VAL A 1 285 ? -10.844 15.438 -1.566 1 95.31 285 VAL A C 1
ATOM 2175 O O . VAL A 1 285 ? -10.555 16.328 -2.375 1 95.31 285 VAL A O 1
ATOM 2178 N N . LEU A 1 286 ? -10.984 14.164 -1.926 1 91.94 286 LEU A N 1
ATOM 2179 C CA . LEU A 1 286 ? -10.781 13.742 -3.309 1 91.94 286 LEU A CA 1
ATOM 2180 C C . LEU A 1 286 ? -11.875 14.305 -4.211 1 91.94 286 LEU A C 1
ATOM 2182 O O . LEU A 1 286 ? -11.648 14.508 -5.406 1 91.94 286 LEU A O 1
ATOM 2186 N N . ALA A 1 287 ? -12.984 14.609 -3.629 1 92.31 287 ALA A N 1
ATOM 2187 C CA . ALA A 1 287 ? -14.117 15.117 -4.395 1 92.31 287 ALA A CA 1
ATOM 2188 C C . ALA A 1 287 ? -14.109 16.641 -4.445 1 92.31 287 ALA A C 1
ATOM 2190 O O . ALA A 1 287 ? -14.945 17.25 -5.117 1 92.31 287 ALA A O 1
ATOM 2191 N N . THR A 1 288 ? -13.227 17.281 -3.75 1 93.56 288 THR A N 1
ATOM 2192 C CA . THR A 1 288 ? -13.211 18.734 -3.635 1 93.56 288 THR A CA 1
ATOM 2193 C C . THR A 1 288 ? -12.109 19.328 -4.5 1 93.56 288 THR A C 1
ATOM 2195 O O . THR A 1 288 ? -10.984 18.828 -4.523 1 93.56 288 THR A O 1
ATOM 2198 N N . THR A 1 289 ? -12.445 20.406 -5.172 1 93.12 289 THR A N 1
ATOM 2199 C CA . THR A 1 289 ? -11.453 21.203 -5.891 1 93.12 289 THR A CA 1
ATOM 2200 C C . THR A 1 289 ? -10.992 22.391 -5.047 1 93.12 289 THR A C 1
ATOM 2202 O O . THR A 1 289 ? -11.789 23.266 -4.719 1 93.12 289 THR A O 1
ATOM 2205 N N . VAL A 1 290 ? -9.773 22.359 -4.676 1 96.31 290 VAL A N 1
ATOM 2206 C CA . VAL A 1 290 ? -9.203 23.516 -3.98 1 96.31 290 VAL A CA 1
ATOM 2207 C C . VAL A 1 290 ? -8.789 24.578 -4.992 1 96.31 290 VAL A C 1
ATOM 2209 O O . VAL A 1 290 ? -8.117 24.281 -5.98 1 96.31 290 VAL A O 1
ATOM 2212 N N . ASN A 1 291 ? -9.156 25.828 -4.766 1 97.62 291 ASN A N 1
ATOM 2213 C CA . ASN A 1 291 ? -8.812 26.938 -5.656 1 97.62 291 ASN A CA 1
ATOM 2214 C C . ASN A 1 291 ? -7.469 27.547 -5.289 1 97.62 291 ASN A C 1
ATOM 2216 O O . ASN A 1 291 ? -7.398 28.719 -4.898 1 97.62 291 ASN A O 1
ATOM 2220 N N . TYR A 1 292 ? -6.449 26.891 -5.59 1 98.44 292 TYR A N 1
ATOM 2221 C CA . TYR A 1 292 ? -5.094 27.297 -5.234 1 98.44 292 TYR A CA 1
ATOM 2222 C C . TYR A 1 292 ? -4.762 28.656 -5.828 1 98.44 292 TYR A C 1
ATOM 2224 O O . TYR A 1 292 ? -4.012 29.438 -5.238 1 98.44 292 TYR A O 1
ATOM 2232 N N . LYS A 1 293 ? -5.297 28.969 -6.973 1 97.88 293 LYS A N 1
ATOM 2233 C CA . LYS A 1 293 ? -4.992 30.219 -7.68 1 97.88 293 LYS A CA 1
ATOM 2234 C C . LYS A 1 293 ? -5.488 31.422 -6.902 1 97.88 293 LYS A C 1
ATOM 2236 O O . LYS A 1 293 ? -5.02 32.531 -7.121 1 97.88 293 LYS A O 1
ATOM 2241 N N . ASP A 1 294 ? -6.414 31.219 -6.023 1 98.5 294 ASP A N 1
ATOM 2242 C CA . ASP A 1 294 ? -7.016 32.312 -5.27 1 98.5 294 ASP A CA 1
ATOM 2243 C C . ASP A 1 294 ? -6.184 32.656 -4.031 1 98.5 294 ASP A C 1
ATOM 2245 O O . ASP A 1 294 ? -6.449 33.625 -3.348 1 98.5 294 ASP A O 1
ATOM 2249 N N . ILE A 1 295 ? -5.203 31.875 -3.713 1 98.75 295 ILE A N 1
ATOM 2250 C CA . ILE A 1 295 ? -4.336 32.125 -2.564 1 98.75 295 ILE A CA 1
ATOM 2251 C C . ILE A 1 295 ? -3.357 33.25 -2.889 1 98.75 295 ILE A C 1
ATOM 2253 O O . ILE A 1 295 ? -2.551 33.125 -3.814 1 98.75 295 ILE A O 1
ATOM 2257 N N . LYS A 1 296 ? -3.402 34.312 -2.109 1 98.44 296 LYS A N 1
ATOM 2258 C CA . LYS A 1 296 ? -2.576 35.469 -2.357 1 98.44 296 LYS A CA 1
ATOM 2259 C C . LYS A 1 296 ? -1.369 35.5 -1.424 1 98.44 296 LYS A C 1
ATOM 2261 O O . LYS A 1 296 ? -0.385 36.188 -1.696 1 98.44 296 LYS A O 1
ATOM 2266 N N . ALA A 1 297 ? -1.429 34.781 -0.322 1 98.69 297 ALA A N 1
ATOM 2267 C CA . ALA A 1 297 ? -0.357 34.75 0.67 1 98.69 297 ALA A CA 1
ATOM 2268 C C . ALA A 1 297 ? 0.918 34.156 0.081 1 98.69 297 ALA A C 1
ATOM 2270 O O . ALA A 1 297 ? 0.863 33.375 -0.875 1 98.69 297 ALA A O 1
ATOM 2271 N N . PRO A 1 298 ? 2.141 34.594 0.625 1 98.81 298 PRO A N 1
ATOM 2272 C CA . PRO A 1 298 ? 3.34 33.844 0.29 1 98.81 298 PRO A CA 1
ATOM 2273 C C . PRO A 1 298 ? 3.24 32.375 0.722 1 98.81 298 PRO A C 1
ATOM 2275 O O . PRO A 1 298 ? 2.693 32.062 1.787 1 98.81 298 PRO A O 1
ATOM 2278 N N . VAL A 1 299 ? 3.746 31.453 -0.13 1 98.94 299 VAL A N 1
ATOM 2279 C CA . VAL A 1 299 ? 3.609 30.016 0.113 1 98.94 299 VAL A CA 1
ATOM 2280 C C . VAL A 1 299 ? 4.988 29.359 0.159 1 98.94 299 VAL A C 1
ATOM 2282 O O . VAL A 1 299 ? 5.828 29.609 -0.709 1 98.94 299 VAL A O 1
ATOM 2285 N N . LEU A 1 300 ? 5.25 28.578 1.176 1 98.94 300 LEU A N 1
ATOM 2286 C CA . LEU A 1 300 ? 6.398 27.688 1.253 1 98.94 300 LEU A CA 1
ATOM 2287 C C . LEU A 1 300 ? 5.949 26.219 1.259 1 98.94 300 LEU A C 1
ATOM 2289 O O . LEU A 1 300 ? 5.117 25.828 2.08 1 98.94 300 LEU A O 1
ATOM 2293 N N . VAL A 1 301 ? 6.41 25.438 0.328 1 98.88 301 VAL A N 1
ATOM 2294 C CA . VAL A 1 301 ? 6.23 24 0.338 1 98.88 301 VAL A CA 1
ATOM 2295 C C . VAL A 1 301 ? 7.539 23.312 0.734 1 98.88 301 VAL A C 1
ATOM 2297 O O . VAL A 1 301 ? 8.547 23.438 0.042 1 98.88 301 VAL A O 1
ATOM 2300 N N . LEU A 1 302 ? 7.512 22.625 1.851 1 98.62 302 LEU A N 1
ATOM 2301 C CA . LEU A 1 302 ? 8.703 22.016 2.436 1 98.62 302 LEU A CA 1
ATOM 2302 C C . LEU A 1 302 ? 8.523 20.516 2.594 1 98.62 302 LEU A C 1
ATOM 2304 O O . LEU A 1 302 ? 7.723 20.062 3.414 1 98.62 302 LEU A O 1
ATOM 2308 N N . GLN A 1 303 ? 9.359 19.734 1.831 1 98.38 303 GLN A N 1
ATOM 2309 C CA . GLN A 1 303 ? 9.047 18.312 1.724 1 98.38 303 GLN A CA 1
ATOM 2310 C C . GLN A 1 303 ? 10.266 17.453 2.053 1 98.38 303 GLN A C 1
ATOM 2312 O O . GLN A 1 303 ? 11.391 17.812 1.697 1 98.38 303 GLN A O 1
ATOM 2317 N N . GLY A 1 304 ? 10 16.391 2.861 1 98.69 304 GLY A N 1
ATOM 2318 C CA . GLY A 1 304 ? 10.969 15.297 2.85 1 98.69 304 GLY A CA 1
ATOM 2319 C C . GLY A 1 304 ? 11.078 14.609 1.503 1 98.69 304 GLY A C 1
ATOM 2320 O O . GLY A 1 304 ? 10.07 14.367 0.84 1 98.69 304 GLY A O 1
ATOM 2321 N N . GLN A 1 305 ? 12.266 14.305 1.125 1 98.56 305 GLN A N 1
ATOM 2322 C CA . GLN A 1 305 ? 12.508 13.734 -0.196 1 98.56 305 GLN A CA 1
ATOM 2323 C C . GLN A 1 305 ? 11.766 12.414 -0.368 1 98.56 305 GLN A C 1
ATOM 2325 O O . GLN A 1 305 ? 11.273 12.109 -1.458 1 98.56 305 GLN A O 1
ATOM 2330 N N . PHE A 1 306 ? 11.586 11.656 0.674 1 98.38 306 PHE A N 1
ATOM 2331 C CA . PHE A 1 306 ? 11.141 10.273 0.551 1 98.38 306 PHE A CA 1
ATOM 2332 C C . PHE A 1 306 ? 9.688 10.133 1.007 1 98.38 306 PHE A C 1
ATOM 2334 O O . PHE A 1 306 ? 9.281 9.07 1.471 1 98.38 306 PHE A O 1
ATOM 2341 N N . ASP A 1 307 ? 8.961 11.211 0.905 1 98.5 307 ASP A N 1
ATOM 2342 C CA . ASP A 1 307 ? 7.551 11.219 1.272 1 98.5 307 ASP A CA 1
ATOM 2343 C C . ASP A 1 307 ? 6.73 10.336 0.334 1 98.5 307 ASP A C 1
ATOM 2345 O O . ASP A 1 307 ? 6.609 10.633 -0.856 1 98.5 307 ASP A O 1
ATOM 2349 N N . VAL A 1 308 ? 6.078 9.312 0.901 1 97.31 308 VAL A N 1
ATOM 2350 C CA . VAL A 1 308 ? 5.305 8.344 0.128 1 97.31 308 VAL A CA 1
ATOM 2351 C C . VAL A 1 308 ? 3.975 8.969 -0.292 1 97.31 308 VAL A C 1
ATOM 2353 O O . VAL A 1 308 ? 3.611 8.938 -1.471 1 97.31 308 VAL A O 1
ATOM 2356 N N . SER A 1 309 ? 3.285 9.562 0.595 1 96.19 309 SER A N 1
ATOM 2357 C CA . SER A 1 309 ? 1.932 10.055 0.362 1 96.19 309 SER A CA 1
ATOM 2358 C C . SER A 1 309 ? 1.925 11.195 -0.646 1 96.19 309 SER A C 1
ATOM 2360 O O . SER A 1 309 ? 1.103 11.219 -1.563 1 96.19 309 SER A O 1
ATOM 2362 N N . ALA A 1 310 ? 2.838 12.102 -0.501 1 96.81 310 ALA A N 1
ATOM 2363 C CA . ALA A 1 310 ? 2.824 13.305 -1.323 1 96.81 310 ALA A CA 1
ATOM 2364 C C . ALA A 1 310 ? 3.441 13.047 -2.693 1 96.81 310 ALA A C 1
ATOM 2366 O O . ALA A 1 310 ? 3.023 13.633 -3.693 1 96.81 310 ALA A O 1
ATOM 2367 N N . CYS A 1 311 ? 4.555 12.133 -2.682 1 97.06 311 CYS A N 1
ATOM 2368 C CA . CYS A 1 311 ? 5.375 12.156 -3.889 1 97.06 311 CYS A CA 1
ATOM 2369 C C . CYS A 1 311 ? 5.762 10.742 -4.309 1 97.06 311 CYS A C 1
ATOM 2371 O O . CYS A 1 311 ? 6.672 10.555 -5.117 1 97.06 311 CYS A O 1
ATOM 2373 N N . GLY A 1 312 ? 5.195 9.719 -3.734 1 96.5 312 GLY A N 1
ATOM 2374 C CA . GLY A 1 312 ? 5.508 8.352 -4.125 1 96.5 312 GLY A CA 1
ATOM 2375 C C . GLY A 1 312 ? 6.906 7.922 -3.727 1 96.5 312 GLY A C 1
ATOM 2376 O O . GLY A 1 312 ? 7.543 7.133 -4.43 1 96.5 312 GLY A O 1
ATOM 2377 N N . GLY A 1 313 ? 7.449 8.555 -2.742 1 97.62 313 GLY A N 1
ATOM 2378 C CA . GLY A 1 313 ? 8.727 8.141 -2.193 1 97.62 313 GLY A CA 1
ATOM 2379 C C . GLY A 1 313 ? 9.898 8.93 -2.754 1 97.62 313 GLY A C 1
ATOM 2380 O O . GLY A 1 313 ? 11.055 8.664 -2.414 1 97.62 313 GLY A O 1
ATOM 2381 N N . ASN A 1 314 ? 9.711 9.836 -3.66 1 97.81 314 ASN A N 1
ATOM 2382 C CA . ASN A 1 314 ? 10.727 10.773 -4.129 1 97.81 314 ASN A CA 1
ATOM 2383 C C . ASN A 1 314 ? 10.109 12.086 -4.609 1 97.81 314 ASN A C 1
ATOM 2385 O O . ASN A 1 314 ? 9.594 12.156 -5.723 1 97.81 314 ASN A O 1
ATOM 2389 N N . CYS A 1 315 ? 10.367 13.133 -3.891 1 98.12 315 CYS A N 1
ATOM 2390 C CA . CYS A 1 315 ? 9.656 14.383 -4.133 1 98.12 315 CYS A CA 1
ATOM 2391 C C . CYS A 1 315 ? 10.383 15.234 -5.164 1 98.12 315 CYS A C 1
ATOM 2393 O O . CYS A 1 315 ? 9.82 16.188 -5.699 1 98.12 315 CYS A O 1
ATOM 2395 N N . VAL A 1 316 ? 11.68 14.875 -5.418 1 97.88 316 VAL A N 1
ATOM 2396 C CA . VAL A 1 316 ? 12.422 15.617 -6.43 1 97.88 316 VAL A CA 1
ATOM 2397 C C . VAL A 1 316 ? 11.734 15.461 -7.789 1 97.88 316 VAL A C 1
ATOM 2399 O O . VAL A 1 316 ? 11.523 14.344 -8.258 1 97.88 316 VAL A O 1
ATOM 2402 N N . GLY A 1 317 ? 11.383 16.609 -8.344 1 96 317 GLY A N 1
ATOM 2403 C CA . GLY A 1 317 ? 10.734 16.594 -9.648 1 96 317 GLY A CA 1
ATOM 2404 C C . GLY A 1 317 ? 9.219 16.562 -9.562 1 96 317 GLY A C 1
ATOM 2405 O O . GLY A 1 317 ? 8.539 16.641 -10.586 1 96 317 GLY A O 1
ATOM 2406 N N . VAL A 1 318 ? 8.641 16.453 -8.414 1 97.25 318 VAL A N 1
ATOM 2407 C CA . VAL A 1 318 ? 7.188 16.422 -8.25 1 97.25 318 VAL A CA 1
ATOM 2408 C C . VAL A 1 318 ? 6.707 17.766 -7.672 1 97.25 318 VAL A C 1
ATOM 2410 O O . VAL A 1 318 ? 5.773 18.375 -8.203 1 97.25 318 VAL A O 1
ATOM 2413 N N . VAL A 1 319 ? 7.316 18.281 -6.668 1 97.69 319 VAL A N 1
ATOM 2414 C CA . VAL A 1 319 ? 6.887 19.438 -5.887 1 97.69 319 VAL A CA 1
ATOM 2415 C C . VAL A 1 319 ? 6.98 20.703 -6.738 1 97.69 319 VAL A C 1
ATOM 2417 O O . VAL A 1 319 ? 6.246 21.656 -6.512 1 97.69 319 VAL A O 1
ATOM 2420 N N . ASN A 1 320 ? 7.891 20.688 -7.75 1 96.38 320 ASN A N 1
ATOM 2421 C CA . ASN A 1 320 ? 8 21.828 -8.648 1 96.38 320 ASN A CA 1
ATOM 2422 C C . ASN A 1 320 ? 6.691 22.078 -9.391 1 96.38 320 ASN A C 1
ATOM 2424 O O . ASN A 1 320 ? 6.438 23.203 -9.844 1 96.38 320 ASN A O 1
ATOM 2428 N N . GLY A 1 321 ? 5.848 21.062 -9.445 1 96.31 321 GLY A N 1
ATOM 2429 C CA . GLY A 1 321 ? 4.547 21.219 -10.07 1 96.31 321 GLY A CA 1
ATOM 2430 C C . GLY A 1 321 ? 3.637 22.172 -9.328 1 96.31 321 GLY A C 1
ATOM 2431 O O . GLY A 1 321 ? 2.656 22.672 -9.891 1 96.31 321 GLY A O 1
ATOM 2432 N N . THR A 1 322 ? 3.982 22.469 -8.094 1 97.69 322 THR A N 1
ATOM 2433 C CA . THR A 1 322 ? 3.145 23.375 -7.312 1 97.69 322 THR A CA 1
ATOM 2434 C C . THR A 1 322 ? 3.18 24.781 -7.891 1 97.69 322 THR A C 1
ATOM 2436 O O . THR A 1 322 ? 2.305 25.609 -7.598 1 97.69 322 THR A O 1
ATOM 2439 N N . LYS A 1 323 ? 4.133 25.125 -8.711 1 97.38 323 LYS A N 1
ATOM 2440 C CA . LYS A 1 323 ? 4.219 26.422 -9.375 1 97.38 323 LYS A CA 1
ATOM 2441 C C . LYS A 1 323 ? 2.982 26.688 -10.227 1 97.38 323 LYS A C 1
ATOM 2443 O O . LYS A 1 323 ? 2.535 27.828 -10.344 1 97.38 323 LYS A O 1
ATOM 2448 N N . GLU A 1 324 ? 2.467 25.625 -10.758 1 97.5 324 GLU A N 1
ATOM 2449 C CA . GLU A 1 324 ? 1.292 25.766 -11.617 1 97.5 324 GLU A CA 1
ATOM 2450 C C . GLU A 1 324 ? 0.017 25.891 -10.789 1 97.5 324 GLU A C 1
ATOM 2452 O O . GLU A 1 324 ? -1.023 26.312 -11.297 1 97.5 324 GLU A O 1
ATOM 2457 N N . LEU A 1 325 ? 0.11 25.531 -9.555 1 97.88 325 LEU A N 1
ATOM 2458 C CA . LEU A 1 325 ? -1.051 25.562 -8.672 1 97.88 325 LEU A CA 1
ATOM 2459 C C . LEU A 1 325 ? -1.19 26.938 -8.023 1 97.88 325 LEU A C 1
ATOM 2461 O O . LEU A 1 325 ? -2.279 27.531 -8.016 1 97.88 325 LEU A O 1
ATOM 2465 N N . PHE A 1 326 ? -0.089 27.422 -7.543 1 98.5 326 PHE A N 1
ATOM 2466 C CA . PHE A 1 326 ? -0.121 28.625 -6.719 1 98.5 326 PHE A CA 1
ATOM 2467 C C . PHE A 1 326 ? 0.207 29.859 -7.551 1 98.5 326 PHE A C 1
ATOM 2469 O O . PHE A 1 326 ? 1.068 30.656 -7.176 1 98.5 326 PHE A O 1
ATOM 2476 N N . THR A 1 327 ? -0.528 30.109 -8.594 1 98.38 327 THR A N 1
ATOM 2477 C CA . THR A 1 327 ? -0.249 31.188 -9.547 1 98.38 327 THR A CA 1
ATOM 2478 C C . THR A 1 327 ? -0.666 32.531 -8.977 1 98.38 327 THR A C 1
ATOM 2480 O O . THR A 1 327 ? -0.217 33.594 -9.453 1 98.38 327 THR A O 1
ATOM 2483 N N . GLY A 1 328 ? -1.493 32.562 -7.949 1 98.38 328 GLY A N 1
ATOM 2484 C CA . GLY A 1 328 ? -1.938 33.781 -7.34 1 98.38 328 GLY A CA 1
ATOM 2485 C C . GLY A 1 328 ? -1.101 34.219 -6.145 1 98.38 328 GLY A C 1
ATOM 2486 O O . GLY A 1 328 ? -1.235 35.312 -5.641 1 98.38 328 GLY A O 1
ATOM 2487 N N . ALA A 1 329 ? -0.27 33.344 -5.691 1 98.5 329 ALA A N 1
ATOM 2488 C CA . ALA A 1 329 ? 0.511 33.625 -4.484 1 98.5 329 ALA A CA 1
ATOM 2489 C C . ALA A 1 329 ? 1.532 34.719 -4.719 1 98.5 329 ALA A C 1
ATOM 2491 O O . ALA A 1 329 ? 2.113 34.812 -5.805 1 98.5 329 ALA A O 1
ATOM 2492 N N . LYS A 1 330 ? 1.792 35.5 -3.715 1 97.5 330 LYS A N 1
ATOM 2493 C CA . LYS A 1 330 ? 2.797 36.562 -3.775 1 97.5 330 LYS A CA 1
ATOM 2494 C C . LYS A 1 330 ? 4.172 36 -4.121 1 97.5 330 LYS A C 1
ATOM 2496 O O . LYS A 1 330 ? 4.91 36.594 -4.914 1 97.5 330 LYS A O 1
ATOM 2501 N N . VAL A 1 331 ? 4.504 34.969 -3.479 1 98.06 331 VAL A N 1
ATOM 2502 C CA . VAL A 1 331 ? 5.734 34.219 -3.682 1 98.06 331 VAL A CA 1
ATOM 2503 C C . VAL A 1 331 ? 5.473 32.75 -3.434 1 98.06 331 VAL A C 1
ATOM 2505 O O . VAL A 1 331 ? 4.609 32.375 -2.631 1 98.06 331 VAL A O 1
ATOM 2508 N N . LEU A 1 332 ? 6.168 31.938 -4.199 1 98.62 332 LEU A N 1
ATOM 2509 C CA . LEU A 1 332 ? 6.203 30.5 -3.928 1 98.62 332 LEU A CA 1
ATOM 2510 C C . LEU A 1 332 ? 7.641 30 -3.828 1 98.62 332 LEU A C 1
ATOM 2512 O O . LEU A 1 332 ? 8.438 30.203 -4.75 1 98.62 332 LEU A O 1
ATOM 2516 N N . GLU A 1 333 ? 7.965 29.484 -2.734 1 98.62 333 GLU A N 1
ATOM 2517 C CA . GLU A 1 333 ? 9.219 28.75 -2.547 1 98.62 333 GLU A CA 1
ATOM 2518 C C . GLU A 1 333 ? 8.961 27.281 -2.217 1 98.62 333 GLU A C 1
ATOM 2520 O O . GLU A 1 333 ? 7.945 26.953 -1.602 1 98.62 333 GLU A O 1
ATOM 2525 N N . TYR A 1 334 ? 9.82 26.391 -2.711 1 98.44 334 TYR A N 1
ATOM 2526 C CA . TYR A 1 334 ? 9.672 24.984 -2.33 1 98.44 334 TYR A CA 1
ATOM 2527 C C . TYR A 1 334 ? 11.031 24.344 -2.094 1 98.44 334 TYR A C 1
ATOM 2529 O O . TYR A 1 334 ? 12.047 24.797 -2.643 1 98.44 334 TYR A O 1
ATOM 2537 N N . VAL A 1 335 ? 11.109 23.438 -1.199 1 98.56 335 VAL A N 1
ATOM 2538 C CA . VAL A 1 335 ? 12.203 22.5 -0.94 1 98.56 335 VAL A CA 1
ATOM 2539 C C . VAL A 1 335 ? 11.688 21.062 -1.023 1 98.56 335 VAL A C 1
ATOM 2541 O O . VAL A 1 335 ? 10.703 20.719 -0.367 1 98.56 335 VAL A O 1
ATOM 2544 N N . ASP A 1 336 ? 12.336 20.203 -1.873 1 98.31 336 ASP A N 1
ATOM 2545 C CA . ASP A 1 336 ? 11.742 18.906 -2.137 1 98.31 336 ASP A CA 1
ATOM 2546 C C . ASP A 1 336 ? 12.734 17.781 -1.831 1 98.31 336 ASP A C 1
ATOM 2548 O O . ASP A 1 336 ? 12.484 16.625 -2.164 1 98.31 336 ASP A O 1
ATOM 2552 N N . ASN A 1 337 ? 13.82 18.094 -1.11 1 98.38 337 ASN A N 1
ATOM 2553 C CA . ASN A 1 337 ? 14.875 17.078 -1.033 1 98.38 337 ASN A CA 1
ATOM 2554 C C . ASN A 1 337 ? 15.414 16.938 0.388 1 98.38 337 ASN A C 1
ATOM 2556 O O . ASN A 1 337 ? 16.562 16.562 0.584 1 98.38 337 ASN A O 1
ATOM 2560 N N . LEU A 1 338 ? 14.656 17.375 1.419 1 98.81 338 LEU A N 1
ATOM 2561 C CA . LEU A 1 338 ? 15.109 17.156 2.787 1 98.81 338 LEU A CA 1
ATOM 2562 C C . LEU A 1 338 ? 15.195 15.656 3.096 1 98.81 338 LEU A C 1
ATOM 2564 O O . LEU A 1 338 ? 14.344 14.883 2.67 1 98.81 338 LEU A O 1
ATOM 2568 N N . PRO A 1 339 ? 16.266 15.188 3.816 1 98.75 339 PRO A N 1
ATOM 2569 C CA . PRO A 1 339 ? 16.406 13.766 4.133 1 98.75 339 PRO A CA 1
ATOM 2570 C C . PRO A 1 339 ? 15.383 13.273 5.148 1 98.75 339 PRO A C 1
ATOM 2572 O O . PRO A 1 339 ? 15.727 13.047 6.312 1 98.75 339 PRO A O 1
ATOM 2575 N N . ALA A 1 340 ? 14.18 13.102 4.707 1 98.88 340 ALA A N 1
ATOM 2576 C CA . ALA A 1 340 ? 13.047 12.703 5.543 1 98.88 340 ALA A CA 1
ATOM 2577 C C . ALA A 1 340 ? 11.953 12.047 4.711 1 98.88 340 ALA A C 1
ATOM 2579 O O . ALA A 1 340 ? 11.93 12.172 3.484 1 98.88 340 ALA A O 1
ATOM 2580 N N . GLY A 1 341 ? 11.156 11.258 5.41 1 98.62 341 GLY A N 1
ATOM 2581 C CA . GLY A 1 341 ? 9.891 10.812 4.848 1 98.62 341 GLY A CA 1
ATOM 2582 C C . GLY A 1 341 ? 8.766 11.812 5.039 1 98.62 341 GLY A C 1
ATOM 2583 O O . GLY A 1 341 ? 8.984 13.023 4.922 1 98.62 341 GLY A O 1
ATOM 2584 N N . HIS A 1 342 ? 7.559 11.328 5.246 1 98.62 342 HIS A N 1
ATOM 2585 C CA . HIS A 1 342 ? 6.348 12.133 5.309 1 98.62 342 HIS A CA 1
ATOM 2586 C C . HIS A 1 342 ? 6.32 12.992 6.566 1 98.62 342 HIS A C 1
ATOM 2588 O O . HIS A 1 342 ? 5.992 14.18 6.504 1 98.62 342 HIS A O 1
ATOM 2594 N N . ASN A 1 343 ? 6.637 12.367 7.73 1 98.75 343 ASN A N 1
ATOM 2595 C CA . ASN A 1 343 ? 6.609 13.094 9 1 98.75 343 ASN A CA 1
ATOM 2596 C C . ASN A 1 343 ? 7.871 13.93 9.188 1 98.75 343 ASN A C 1
ATOM 2598 O O . ASN A 1 343 ? 8.703 13.617 10.039 1 98.75 343 ASN A O 1
ATOM 2602 N N . LEU A 1 344 ? 7.91 15 8.594 1 98.62 344 LEU A N 1
ATOM 2603 C CA . LEU A 1 344 ? 9.062 15.883 8.57 1 98.62 344 LEU A CA 1
ATOM 2604 C C . LEU A 1 344 ? 9.492 16.266 9.984 1 98.62 344 LEU A C 1
ATOM 2606 O O . LEU A 1 344 ? 10.68 16.203 10.32 1 98.62 344 LEU A O 1
ATOM 2610 N N . ASN A 1 345 ? 8.562 16.5 10.906 1 98.69 345 ASN A N 1
ATOM 2611 C CA . ASN A 1 345 ? 8.836 17 12.25 1 98.69 345 ASN A CA 1
ATOM 2612 C C . ASN A 1 345 ? 9.43 15.914 13.141 1 98.69 345 ASN A C 1
ATOM 2614 O O . ASN A 1 345 ? 9.945 16.203 14.219 1 98.69 345 ASN A O 1
ATOM 2618 N N . PHE A 1 346 ? 9.344 14.656 12.672 1 98.69 346 PHE A N 1
ATOM 2619 C CA . PHE A 1 346 ? 9.805 13.555 13.516 1 98.69 346 PHE A CA 1
ATOM 2620 C C . PHE A 1 346 ? 11.055 12.906 12.922 1 98.69 346 PHE A C 1
ATOM 2622 O O . PHE A 1 346 ? 11.477 11.844 13.375 1 98.69 346 PHE A O 1
ATOM 2629 N N . HIS A 1 347 ? 11.609 13.492 11.883 1 98.88 347 HIS A N 1
ATOM 2630 C CA . HIS A 1 347 ? 12.898 13.07 11.352 1 98.88 347 HIS A CA 1
ATOM 2631 C C . HIS A 1 347 ? 14.031 13.922 11.914 1 98.88 347 HIS A C 1
ATOM 2633 O O . HIS A 1 347 ? 13.789 15.016 12.438 1 98.88 347 HIS A O 1
ATOM 2639 N N . LYS A 1 348 ? 15.25 13.469 11.742 1 98.56 348 LYS A N 1
ATOM 2640 C CA . LYS A 1 348 ? 16.438 14.117 12.305 1 98.56 348 LYS A CA 1
ATOM 2641 C C . LYS A 1 348 ? 16.609 15.523 11.734 1 98.56 348 LYS A C 1
ATOM 2643 O O . LYS A 1 348 ? 17.156 16.406 12.398 1 98.56 348 LYS A O 1
ATOM 2648 N N . ILE A 1 349 ? 16.062 15.789 10.594 1 98.75 349 ILE A N 1
ATOM 2649 C CA . ILE A 1 349 ? 16.234 17.047 9.859 1 98.75 349 ILE A CA 1
ATOM 2650 C C . ILE A 1 349 ? 15.328 18.125 10.445 1 98.75 349 ILE A C 1
ATOM 2652 O O . ILE A 1 349 ? 15.414 19.281 10.055 1 98.75 349 ILE A O 1
ATOM 2656 N N . ALA A 1 350 ? 14.5 17.875 11.438 1 98.75 350 ALA A N 1
ATOM 2657 C CA . ALA A 1 350 ? 13.406 18.719 11.898 1 98.75 350 ALA A CA 1
ATOM 2658 C C . ALA A 1 350 ? 13.914 20.094 12.32 1 98.75 350 ALA A C 1
ATOM 2660 O O . ALA A 1 350 ? 13.383 21.125 11.883 1 98.75 350 ALA A O 1
ATOM 2661 N N . PRO A 1 351 ? 14.992 20.25 13.094 1 98.56 351 PRO A N 1
ATOM 2662 C CA . PRO A 1 351 ? 15.438 21.578 13.5 1 98.56 351 PRO A CA 1
ATOM 2663 C C . PRO A 1 351 ? 15.789 22.469 12.312 1 98.56 351 PRO A C 1
ATOM 2665 O O . PRO A 1 351 ? 15.461 23.672 12.312 1 98.56 351 PRO A O 1
ATOM 2668 N N . GLN A 1 352 ? 16.391 21.859 11.312 1 98.75 352 GLN A N 1
ATOM 2669 C CA . GLN A 1 352 ? 16.734 22.641 10.125 1 98.75 352 GLN A CA 1
ATOM 2670 C C . GLN A 1 352 ? 15.477 23.016 9.344 1 98.75 352 GLN A C 1
ATOM 2672 O O . GLN A 1 352 ? 15.383 24.109 8.789 1 98.75 352 GLN A O 1
ATOM 2677 N N . ALA A 1 353 ? 14.594 22.094 9.273 1 98.88 353 ALA A N 1
ATOM 2678 C CA . ALA A 1 353 ? 13.328 22.375 8.609 1 98.88 353 ALA A CA 1
ATOM 2679 C C . ALA A 1 353 ? 12.586 23.531 9.297 1 98.88 353 ALA A C 1
ATOM 2681 O O . ALA A 1 353 ? 12.047 24.406 8.641 1 98.88 353 ALA A O 1
ATOM 2682 N N . PHE A 1 354 ? 12.578 23.531 10.656 1 98.88 354 PHE A N 1
ATOM 2683 C CA . PHE A 1 354 ? 11.945 24.594 11.422 1 98.88 354 PHE A CA 1
ATOM 2684 C C . PHE A 1 354 ? 12.586 25.953 11.102 1 98.88 354 PHE A C 1
ATOM 2686 O O . PHE A 1 354 ? 11.883 26.938 10.875 1 98.88 354 PHE A O 1
ATOM 2693 N N . GLN A 1 355 ? 13.859 25.938 11.008 1 98.69 355 GLN A N 1
ATOM 2694 C CA . GLN A 1 355 ? 14.57 27.172 10.703 1 98.69 355 GLN A CA 1
ATOM 2695 C C . GLN A 1 355 ? 14.211 27.703 9.32 1 98.69 355 GLN A C 1
ATOM 2697 O O . GLN A 1 355 ? 14.102 28.906 9.109 1 98.69 355 GLN A O 1
ATOM 2702 N N . LYS A 1 356 ? 14.07 26.797 8.367 1 98.88 356 LYS A N 1
ATOM 2703 C CA . LYS A 1 356 ? 13.68 27.203 7.02 1 98.88 356 LYS A CA 1
ATOM 2704 C C . LYS A 1 356 ? 12.305 27.859 7.027 1 98.88 356 LYS A C 1
ATOM 2706 O O . LYS A 1 356 ? 12.062 28.812 6.277 1 98.88 356 LYS A O 1
ATOM 2711 N N . ILE A 1 357 ? 11.43 27.344 7.816 1 98.94 357 ILE A N 1
ATOM 2712 C CA . ILE A 1 357 ? 10.094 27.906 7.934 1 98.94 357 ILE A CA 1
ATOM 2713 C C . ILE A 1 357 ? 10.172 29.328 8.508 1 98.94 357 ILE A C 1
ATOM 2715 O O . ILE A 1 357 ? 9.594 30.25 7.949 1 98.94 357 ILE A O 1
ATOM 2719 N N . PHE A 1 358 ? 10.93 29.5 9.578 1 98.81 358 PHE A N 1
ATOM 2720 C CA . PHE A 1 358 ? 11.016 30.797 10.234 1 98.81 358 PHE A CA 1
ATOM 2721 C C . PHE A 1 358 ? 11.711 31.812 9.336 1 98.81 358 PHE A C 1
ATOM 2723 O O . PHE A 1 358 ? 11.312 32.969 9.281 1 98.81 358 PHE A O 1
ATOM 2730 N N . THR A 1 359 ? 12.742 31.344 8.648 1 98.75 359 THR A N 1
ATOM 2731 C CA . THR A 1 359 ? 13.445 32.219 7.723 1 98.75 359 THR A CA 1
ATOM 2732 C C . THR A 1 359 ? 12.508 32.719 6.629 1 98.75 359 THR A C 1
ATOM 2734 O O . THR A 1 359 ? 12.5 33.906 6.301 1 98.75 359 THR A O 1
ATOM 2737 N N . PHE A 1 360 ? 11.734 31.875 6.094 1 98.88 360 PHE A N 1
ATOM 2738 C CA . PHE A 1 360 ? 10.773 32.219 5.055 1 98.88 360 PHE A CA 1
ATOM 2739 C C . PHE A 1 360 ? 9.75 33.219 5.582 1 98.88 360 PHE A C 1
ATOM 2741 O O . PHE A 1 360 ? 9.492 34.25 4.949 1 98.88 360 PHE A O 1
ATOM 2748 N N . LEU A 1 361 ? 9.148 32.906 6.754 1 98.75 361 LEU A N 1
ATOM 2749 C CA . LEU A 1 361 ? 8.109 33.75 7.312 1 98.75 361 LEU A CA 1
ATOM 2750 C C . LEU A 1 361 ? 8.648 35.156 7.598 1 98.75 361 LEU A C 1
ATOM 2752 O O . LEU A 1 361 ? 8 36.156 7.273 1 98.75 361 LEU A O 1
ATOM 2756 N N . LYS A 1 362 ? 9.82 35.281 8.148 1 98.56 362 LYS A N 1
ATOM 2757 C CA . LYS A 1 362 ? 10.43 36.562 8.438 1 98.56 362 LYS A CA 1
ATOM 2758 C C . LYS A 1 362 ? 10.719 37.344 7.156 1 98.56 362 LYS A C 1
ATOM 2760 O O . LYS A 1 362 ? 10.484 38.531 7.086 1 98.56 362 LYS A O 1
ATOM 2765 N N . ALA A 1 363 ? 11.219 36.625 6.168 1 98.38 363 ALA A N 1
ATOM 2766 C CA . ALA A 1 363 ? 11.523 37.25 4.887 1 98.38 363 ALA A CA 1
ATOM 2767 C C . ALA A 1 363 ? 10.266 37.812 4.25 1 98.38 363 ALA A C 1
ATOM 2769 O O . ALA A 1 363 ? 10.328 38.812 3.516 1 98.38 363 ALA A O 1
ATOM 2770 N N . GLN A 1 364 ? 9.094 37.25 4.598 1 97.94 364 GLN A N 1
ATOM 2771 C CA . GLN A 1 364 ? 7.84 37.688 3.992 1 97.94 364 GLN A CA 1
ATOM 2772 C C . GLN A 1 364 ? 7.102 38.656 4.895 1 97.94 364 GLN A C 1
ATOM 2774 O O . GLN A 1 364 ? 5.934 39 4.656 1 97.94 364 GLN A O 1
ATOM 2779 N N . GLY A 1 365 ? 7.707 39.062 6 1 97.19 365 GLY A N 1
ATOM 2780 C CA . GLY A 1 365 ? 7.195 40.156 6.793 1 97.19 365 GLY A CA 1
ATOM 2781 C C . GLY A 1 365 ? 6.473 39.719 8.047 1 97.19 365 GLY A C 1
ATOM 2782 O O . GLY A 1 365 ? 5.91 40.531 8.773 1 97.19 365 GLY A O 1
ATOM 2783 N N . LEU A 1 366 ? 6.426 38.438 8.297 1 96.62 366 LEU A N 1
ATOM 2784 C CA . LEU A 1 366 ? 5.859 37.938 9.547 1 96.62 366 LEU A CA 1
ATOM 2785 C C . LEU A 1 366 ? 6.926 37.875 10.633 1 96.62 366 LEU A C 1
ATOM 2787 O O . LEU A 1 366 ? 7.371 36.781 11.008 1 96.62 366 LEU A O 1
ATOM 2791 N N . LYS A 1 367 ? 7.27 39.031 11.18 1 92.62 367 LYS A N 1
ATOM 2792 C CA . LYS A 1 367 ? 8.344 39.156 12.172 1 92.62 367 LYS A CA 1
ATOM 2793 C C . LYS A 1 367 ? 7.773 39.344 13.57 1 92.62 367 LYS A C 1
ATOM 2795 O O . LYS A 1 367 ? 7.062 40.312 13.828 1 92.62 367 LYS A O 1
ATOM 2800 N N . PRO A 1 368 ? 8.055 38.406 14.352 1 87.56 368 PRO A N 1
ATOM 2801 C CA . PRO A 1 368 ? 7.598 38.625 15.727 1 87.56 368 PRO A CA 1
ATOM 2802 C C . PRO A 1 368 ? 8.391 39.688 16.438 1 87.56 368 PRO A C 1
ATOM 2804 O O . PRO A 1 368 ? 9.516 40 16.062 1 87.56 368 PRO A O 1
ATOM 2807 N N . MET B 1 1 ? -45.031 -88.125 -1.156 1 32.47 1 MET B N 1
ATOM 2808 C CA . MET B 1 1 ? -43.812 -88 -1.948 1 32.47 1 MET B CA 1
ATOM 2809 C C . MET B 1 1 ? -43.719 -86.625 -2.551 1 32.47 1 MET B C 1
ATOM 2811 O O . MET B 1 1 ? -44.219 -86.375 -3.648 1 32.47 1 MET B O 1
ATOM 2815 N N . HIS B 1 2 ? -43.938 -85.562 -1.703 1 37.97 2 HIS B N 1
ATOM 2816 C CA . HIS B 1 2 ? -43.938 -84.125 -2.033 1 37.97 2 HIS B CA 1
ATOM 2817 C C . HIS B 1 2 ? -42.594 -83.688 -2.553 1 37.97 2 HIS B C 1
ATOM 2819 O O . HIS B 1 2 ? -41.562 -83.938 -1.938 1 37.97 2 HIS B O 1
ATOM 2825 N N . PHE B 1 3 ? -42.5 -83.5 -3.885 1 38.22 3 PHE B N 1
ATOM 2826 C CA . PHE B 1 3 ? -41.375 -83.062 -4.707 1 38.22 3 PHE B CA 1
ATOM 2827 C C . PHE B 1 3 ? -40.938 -81.625 -4.316 1 38.22 3 PHE B C 1
ATOM 2829 O O . PHE B 1 3 ? -41.719 -80.688 -4.453 1 38.22 3 PHE B O 1
ATOM 2836 N N . HIS B 1 4 ? -40.031 -81.5 -3.342 1 39.44 4 HIS B N 1
ATOM 2837 C CA . HIS B 1 4 ? -39.406 -80.25 -2.941 1 39.44 4 HIS B CA 1
ATOM 2838 C C . HIS B 1 4 ? -38.562 -79.688 -4.082 1 39.44 4 HIS B C 1
ATOM 2840 O O . HIS B 1 4 ? -37.625 -80.312 -4.559 1 39.44 4 HIS B O 1
ATOM 2846 N N . GLN B 1 5 ? -39.281 -78.938 -4.969 1 36.59 5 GLN B N 1
ATOM 2847 C CA . GLN B 1 5 ? -38.594 -78.25 -6.055 1 36.59 5 GLN B CA 1
ATOM 2848 C C . GLN B 1 5 ? -37.5 -77.312 -5.52 1 36.59 5 GLN B C 1
ATOM 2850 O O . GLN B 1 5 ? -37.75 -76.438 -4.688 1 36.59 5 GLN B O 1
ATOM 2855 N N . LEU B 1 6 ? -36.25 -77.812 -5.559 1 36.66 6 LEU B N 1
ATOM 2856 C CA . LEU B 1 6 ? -35.031 -77.062 -5.234 1 36.66 6 LEU B CA 1
ATOM 2857 C C . LEU B 1 6 ? -34.812 -75.875 -6.176 1 36.66 6 LEU B C 1
ATOM 2859 O O . LEU B 1 6 ? -34.719 -76.062 -7.391 1 36.66 6 LEU B O 1
ATOM 2863 N N . LEU B 1 7 ? -35.438 -74.688 -5.836 1 44.75 7 LEU B N 1
ATOM 2864 C CA . LEU B 1 7 ? -35.188 -73.5 -6.648 1 44.75 7 LEU B CA 1
ATOM 2865 C C . LEU B 1 7 ? -33.719 -73.188 -6.691 1 44.75 7 LEU B C 1
ATOM 2867 O O . LEU B 1 7 ? -33.062 -73.062 -5.648 1 44.75 7 LEU B O 1
ATOM 2871 N N . PRO B 1 8 ? -33.062 -73.312 -7.895 1 41.03 8 PRO B N 1
ATOM 2872 C CA . PRO B 1 8 ? -31.656 -72.938 -7.988 1 41.03 8 PRO B CA 1
ATOM 2873 C C . PRO B 1 8 ? -31.391 -71.438 -7.727 1 41.03 8 PRO B C 1
ATOM 2875 O O . PRO B 1 8 ? -32.156 -70.625 -8.188 1 41.03 8 PRO B O 1
ATOM 2878 N N . ILE B 1 9 ? -30.922 -71.125 -6.543 1 42.47 9 ILE B N 1
ATOM 2879 C CA . ILE B 1 9 ? -30.484 -69.75 -6.211 1 42.47 9 ILE B CA 1
ATOM 2880 C C . ILE B 1 9 ? -29.359 -69.312 -7.148 1 42.47 9 ILE B C 1
ATOM 2882 O O . ILE B 1 9 ? -28.297 -69.938 -7.172 1 42.47 9 ILE B O 1
ATOM 2886 N N . PHE B 1 10 ? -29.781 -68.75 -8.266 1 40.03 10 PHE B N 1
ATOM 2887 C CA . PHE B 1 10 ? -28.75 -68.188 -9.141 1 40.03 10 PHE B CA 1
ATOM 2888 C C . PHE B 1 10 ? -27.969 -67.062 -8.406 1 40.03 10 PHE B C 1
ATOM 2890 O O . PHE B 1 10 ? -28.547 -66.125 -7.914 1 40.03 10 PHE B O 1
ATOM 2897 N N . ALA B 1 11 ? -26.812 -67.375 -7.926 1 37.69 11 ALA B N 1
ATOM 2898 C CA . ALA B 1 11 ? -25.844 -66.438 -7.418 1 37.69 11 ALA B CA 1
ATOM 2899 C C . ALA B 1 11 ? -25.516 -65.375 -8.477 1 37.69 11 ALA B C 1
ATOM 2901 O O . ALA B 1 11 ? -24.922 -65.688 -9.508 1 37.69 11 ALA B O 1
ATOM 2902 N N . ALA B 1 12 ? -26.328 -64.312 -8.484 1 42.28 12 ALA B N 1
ATOM 2903 C CA . ALA B 1 12 ? -25.891 -63.188 -9.281 1 42.28 12 ALA B CA 1
ATOM 2904 C C . ALA B 1 12 ? -24.438 -62.812 -8.969 1 42.28 12 ALA B C 1
ATOM 2906 O O . ALA B 1 12 ? -24.109 -62.438 -7.836 1 42.28 12 ALA B O 1
ATOM 2907 N N . ALA B 1 13 ? -23.562 -63.438 -9.68 1 32.28 13 ALA B N 1
ATOM 2908 C CA . ALA B 1 13 ? -22.203 -62.906 -9.578 1 32.28 13 ALA B CA 1
ATOM 2909 C C . ALA B 1 13 ? -22.188 -61.406 -9.703 1 32.28 13 ALA B C 1
ATOM 2911 O O . ALA B 1 13 ? -22.609 -60.844 -10.727 1 32.28 13 ALA B O 1
ATOM 2912 N N . ALA B 1 14 ? -22.312 -60.781 -8.586 1 47.16 14 ALA B N 1
ATOM 2913 C CA . ALA B 1 14 ? -21.984 -59.375 -8.602 1 47.16 14 ALA B CA 1
ATOM 2914 C C . ALA B 1 14 ? -20.719 -59.125 -9.43 1 47.16 14 ALA B C 1
ATOM 2916 O O . ALA B 1 14 ? -19.625 -59.562 -9.07 1 47.16 14 ALA B O 1
ATOM 2917 N N . GLN B 1 15 ? -20.875 -59.062 -10.734 1 37.34 15 GLN B N 1
ATOM 2918 C CA . GLN B 1 15 ? -19.781 -58.531 -11.523 1 37.34 15 GLN B CA 1
ATOM 2919 C C . GLN B 1 15 ? -19.078 -57.375 -10.805 1 37.34 15 GLN B C 1
ATOM 2921 O O . GLN B 1 15 ? -19.719 -56.438 -10.328 1 37.34 15 GLN B O 1
ATOM 2926 N N . ALA B 1 16 ? -17.891 -57.688 -10.32 1 43.41 16 ALA B N 1
ATOM 2927 C CA . ALA B 1 16 ? -17 -56.656 -9.844 1 43.41 16 ALA B CA 1
ATOM 2928 C C . ALA B 1 16 ? -16.984 -55.469 -10.812 1 43.41 16 ALA B C 1
ATOM 2930 O O . ALA B 1 16 ? -16.562 -55.594 -11.961 1 43.41 16 ALA B O 1
ATOM 2931 N N . LEU B 1 17 ? -17.844 -54.5 -10.727 1 41.12 17 LEU B N 1
ATOM 2932 C CA . LEU B 1 17 ? -17.625 -53.219 -11.422 1 41.12 17 LEU B CA 1
ATOM 2933 C C . LEU B 1 17 ? -16.141 -52.875 -11.43 1 41.12 17 LEU B C 1
ATOM 2935 O O . LEU B 1 17 ? -15.438 -53.125 -10.453 1 41.12 17 LEU B O 1
ATOM 2939 N N . PRO B 1 18 ? -15.516 -52.781 -12.609 1 38.78 18 PRO B N 1
ATOM 2940 C CA . PRO B 1 18 ? -14.125 -52.312 -12.586 1 38.78 18 PRO B CA 1
ATOM 2941 C C . PRO B 1 18 ? -13.859 -51.281 -11.516 1 38.78 18 PRO B C 1
ATOM 2943 O O . PRO B 1 18 ? -14.742 -50.469 -11.219 1 38.78 18 PRO B O 1
ATOM 2946 N N . GLN B 1 19 ? -13.133 -51.562 -10.453 1 36.56 19 GLN B N 1
ATOM 2947 C CA . GLN B 1 19 ? -12.617 -50.531 -9.539 1 36.56 19 GLN B CA 1
ATOM 2948 C C . GLN B 1 19 ? -12.188 -49.281 -10.297 1 36.56 19 GLN B C 1
ATOM 2950 O O . GLN B 1 19 ? -11.391 -49.344 -11.234 1 36.56 19 GLN B O 1
ATOM 2955 N N . SER B 1 20 ? -13 -48.375 -10.648 1 38.75 20 SER B N 1
ATOM 2956 C CA . SER B 1 20 ? -12.531 -47.031 -11.031 1 38.75 20 SER B CA 1
ATOM 2957 C C . SER B 1 20 ? -11.125 -46.781 -10.516 1 38.75 20 SER B C 1
ATOM 2959 O O . SER B 1 20 ? -10.844 -46.969 -9.328 1 38.75 20 SER B O 1
ATOM 2961 N N . THR B 1 21 ? -10 -47.125 -11.188 1 41.31 21 THR B N 1
ATOM 2962 C CA . THR B 1 21 ? -8.633 -46.781 -10.82 1 41.31 21 THR B CA 1
ATOM 2963 C C . THR B 1 21 ? -8.602 -45.438 -10.062 1 41.31 21 THR B C 1
ATOM 2965 O O . THR B 1 21 ? -8.875 -44.375 -10.641 1 41.31 21 THR B O 1
ATOM 2968 N N . SER B 1 22 ? -9.078 -45.312 -8.945 1 48.03 22 SER B N 1
ATOM 2969 C CA . SER B 1 22 ? -9.031 -44.156 -8.031 1 48.03 22 SER B CA 1
ATOM 2970 C C . SER B 1 22 ? -7.801 -43.312 -8.289 1 48.03 22 SER B C 1
ATOM 2972 O O . SER B 1 22 ? -6.676 -43.812 -8.297 1 48.03 22 SER B O 1
ATOM 2974 N N . VAL B 1 23 ? -7.926 -42.375 -9.219 1 59.31 23 VAL B N 1
ATOM 2975 C CA . VAL B 1 23 ? -6.898 -41.375 -9.516 1 59.31 23 VAL B CA 1
ATOM 2976 C C . VAL B 1 23 ? -6.117 -41.062 -8.25 1 59.31 23 VAL B C 1
ATOM 2978 O O . VAL B 1 23 ? -6.688 -40.562 -7.273 1 59.31 23 VAL B O 1
ATOM 2981 N N . ARG B 1 24 ? -4.941 -41.688 -7.91 1 81.94 24 ARG B N 1
ATOM 2982 C CA . ARG B 1 24 ? -4.055 -41.625 -6.754 1 81.94 24 ARG B CA 1
ATOM 2983 C C . ARG B 1 24 ? -3.053 -40.5 -6.871 1 81.94 24 ARG B C 1
ATOM 2985 O O . ARG B 1 24 ? -2.48 -40.281 -7.941 1 81.94 24 ARG B O 1
ATOM 2992 N N . CYS B 1 25 ? -3.121 -39.625 -6.039 1 95.12 25 CYS B N 1
ATOM 2993 C CA . CYS B 1 25 ? -2.066 -38.625 -5.863 1 95.12 25 CYS B CA 1
ATOM 2994 C C . CYS B 1 25 ? -0.983 -39.125 -4.922 1 95.12 25 CYS B C 1
ATOM 2996 O O . CYS B 1 25 ? -1.28 -39.844 -3.949 1 95.12 25 CYS B O 1
ATOM 2998 N N . ARG B 1 26 ? 0.231 -38.938 -5.25 1 96 26 ARG B N 1
ATOM 2999 C CA . ARG B 1 26 ? 1.334 -39.312 -4.367 1 96 26 ARG B CA 1
ATOM 3000 C C . ARG B 1 26 ? 2.291 -38.125 -4.172 1 96 26 ARG B C 1
ATOM 3002 O O . ARG B 1 26 ? 2.559 -37.375 -5.109 1 96 26 ARG B O 1
ATOM 3009 N N . GLU B 1 27 ? 2.762 -37.969 -2.932 1 97.38 27 GLU B N 1
ATOM 3010 C CA . GLU B 1 27 ? 3.828 -37.031 -2.645 1 97.38 27 GLU B CA 1
ATOM 3011 C C . GLU B 1 27 ? 5.184 -37.531 -3.113 1 97.38 27 GLU B C 1
ATOM 3013 O O . GLU B 1 27 ? 5.52 -38.719 -2.865 1 97.38 27 GLU B O 1
ATOM 3018 N N . VAL B 1 28 ? 5.902 -36.719 -3.834 1 97.69 28 VAL B N 1
ATOM 3019 C CA . VAL B 1 28 ? 7.191 -37.156 -4.367 1 97.69 28 VAL B CA 1
ATOM 3020 C C . VAL B 1 28 ? 8.25 -36.094 -4.09 1 97.69 28 VAL B C 1
ATOM 3022 O O . VAL B 1 28 ? 7.918 -34.906 -3.889 1 97.69 28 VAL B O 1
ATOM 3025 N N . GLN B 1 29 ? 9.508 -36.438 -3.943 1 98.5 29 GLN B N 1
ATOM 3026 C CA . GLN B 1 29 ? 10.695 -35.594 -3.875 1 98.5 29 GLN B CA 1
ATOM 3027 C C . GLN B 1 29 ? 11.539 -35.719 -5.145 1 98.5 29 GLN B C 1
ATOM 3029 O O . GLN B 1 29 ? 12.062 -36.812 -5.438 1 98.5 29 GLN B O 1
ATOM 3034 N N . ILE B 1 30 ? 11.68 -34.688 -5.902 1 98.75 30 ILE B N 1
ATOM 3035 C CA . ILE B 1 30 ? 12.289 -34.75 -7.227 1 98.75 30 ILE B CA 1
ATOM 3036 C C . ILE B 1 30 ? 13.602 -33.969 -7.219 1 98.75 30 ILE B C 1
ATOM 3038 O O . ILE B 1 30 ? 13.594 -32.719 -7.152 1 98.75 30 ILE B O 1
ATOM 3042 N N . PRO B 1 31 ? 14.781 -34.594 -7.285 1 98.62 31 PRO B N 1
ATOM 3043 C CA . PRO B 1 31 ? 16.031 -33.844 -7.414 1 98.62 31 PRO B CA 1
ATOM 3044 C C . PRO B 1 31 ? 16.156 -33.125 -8.758 1 98.62 31 PRO B C 1
ATOM 3046 O O . PRO B 1 31 ? 16.016 -33.75 -9.812 1 98.62 31 PRO B O 1
ATOM 3049 N N . ILE B 1 32 ? 16.328 -31.891 -8.742 1 98.62 32 ILE B N 1
ATOM 3050 C CA . ILE B 1 32 ? 16.516 -31.078 -9.938 1 98.62 32 ILE B CA 1
ATOM 3051 C C . ILE B 1 32 ? 17.844 -30.344 -9.859 1 98.62 32 ILE B C 1
ATOM 3053 O O . ILE B 1 32 ? 18.094 -29.578 -8.922 1 98.62 32 ILE B O 1
ATOM 3057 N N . THR B 1 33 ? 18.734 -30.531 -10.867 1 98.44 33 THR B N 1
ATOM 3058 C CA . THR B 1 33 ? 20 -29.812 -10.969 1 98.44 33 THR B CA 1
ATOM 3059 C C . THR B 1 33 ? 19.875 -28.656 -11.953 1 98.44 33 THR B C 1
ATOM 3061 O O . THR B 1 33 ? 19.422 -28.844 -13.086 1 98.44 33 THR B O 1
ATOM 3064 N N . VAL B 1 34 ? 20.266 -27.516 -11.445 1 97.62 34 VAL B N 1
ATOM 3065 C CA . VAL B 1 34 ? 20.234 -26.344 -12.305 1 97.62 34 VAL B CA 1
ATOM 3066 C C . VAL B 1 34 ? 21.625 -25.734 -12.406 1 97.62 34 VAL B C 1
ATOM 3068 O O . VAL B 1 34 ? 22.484 -25.984 -11.539 1 97.62 34 VAL B O 1
ATOM 3071 N N . SER B 1 35 ? 21.938 -25.047 -13.5 1 97.06 35 SER B N 1
ATOM 3072 C CA . SER B 1 35 ? 23.156 -24.281 -13.742 1 97.06 35 SER B CA 1
ATOM 3073 C C . SER B 1 35 ? 22.828 -22.906 -14.305 1 97.06 35 SER B C 1
ATOM 3075 O O . SER B 1 35 ? 22.719 -22.734 -15.523 1 97.06 35 SER B O 1
ATOM 3077 N N . THR B 1 36 ? 22.672 -22 -13.383 1 95.25 36 THR B N 1
ATOM 3078 C CA . THR B 1 36 ? 22.188 -20.672 -13.742 1 95.25 36 THR B CA 1
ATOM 3079 C C . THR B 1 36 ? 23 -19.594 -13.039 1 95.25 36 THR B C 1
ATOM 3081 O O . THR B 1 36 ? 23.375 -19.75 -11.875 1 95.25 36 THR B O 1
ATOM 3084 N N . PRO B 1 37 ? 23.344 -18.422 -13.758 1 95 37 PRO B N 1
ATOM 3085 C CA . PRO B 1 37 ? 23.953 -17.297 -13.047 1 95 37 PRO B CA 1
ATOM 3086 C C . PRO B 1 37 ? 23.047 -16.734 -11.945 1 95 37 PRO B C 1
ATOM 3088 O O . PRO B 1 37 ? 21.844 -16.969 -11.961 1 95 37 PRO B O 1
ATOM 3091 N N . ARG B 1 38 ? 23.75 -16.078 -10.977 1 96 38 ARG B N 1
ATOM 3092 C CA . ARG B 1 38 ? 23.016 -15.508 -9.859 1 96 38 ARG B CA 1
ATOM 3093 C C . ARG B 1 38 ? 23.156 -13.992 -9.82 1 96 38 ARG B C 1
ATOM 3095 O O . ARG B 1 38 ? 24.219 -13.453 -10.148 1 96 38 ARG B O 1
ATOM 3102 N N . PHE B 1 39 ? 22.078 -13.328 -9.5 1 95.38 39 PHE B N 1
ATOM 3103 C CA . PHE B 1 39 ? 22.188 -11.938 -9.078 1 95.38 39 PHE B CA 1
ATOM 3104 C C . PHE B 1 39 ? 22.781 -11.836 -7.684 1 95.38 39 PHE B C 1
ATOM 3106 O O . PHE B 1 39 ? 22.5 -12.672 -6.82 1 95.38 39 PHE B O 1
ATOM 3113 N N . ILE B 1 40 ? 23.578 -10.836 -7.484 1 94.94 40 ILE B N 1
ATOM 3114 C CA . ILE B 1 40 ? 24.016 -10.508 -6.133 1 94.94 40 ILE B CA 1
ATOM 3115 C C . ILE B 1 40 ? 23.031 -9.539 -5.484 1 94.94 40 ILE B C 1
ATOM 3117 O O . ILE B 1 40 ? 23.188 -8.32 -5.59 1 94.94 40 ILE B O 1
ATOM 3121 N N . VAL B 1 41 ? 22.109 -10.125 -4.797 1 93.69 41 VAL B N 1
ATOM 3122 C CA . VAL B 1 41 ? 21.062 -9.344 -4.133 1 93.69 41 VAL B CA 1
ATOM 3123 C C . VAL B 1 41 ? 21.609 -8.781 -2.818 1 93.69 41 VAL B C 1
ATOM 3125 O O . VAL B 1 41 ? 22.203 -9.508 -2.02 1 93.69 41 VAL B O 1
ATOM 3128 N N . THR B 1 42 ? 21.312 -7.488 -2.512 1 91.44 42 THR B N 1
ATOM 3129 C CA . THR B 1 42 ? 21.938 -6.809 -1.38 1 91.44 42 THR B CA 1
ATOM 3130 C C . THR B 1 42 ? 20.891 -6.426 -0.337 1 91.44 42 THR B C 1
ATOM 3132 O O . THR B 1 42 ? 21.172 -5.656 0.583 1 91.44 42 THR B O 1
ATOM 3135 N N . ALA B 1 43 ? 19.766 -6.914 -0.428 1 90 43 ALA B N 1
ATOM 3136 C CA . ALA B 1 43 ? 18.766 -6.641 0.588 1 90 43 ALA B CA 1
ATOM 3137 C C . ALA B 1 43 ? 19.141 -7.262 1.927 1 90 43 ALA B C 1
ATOM 3139 O O . ALA B 1 43 ? 19.234 -8.484 2.045 1 90 43 ALA B O 1
ATOM 3140 N N . ASP B 1 44 ? 19.484 -6.535 2.92 1 89.75 44 ASP B N 1
ATOM 3141 C CA . ASP B 1 44 ? 19.875 -6.984 4.254 1 89.75 44 ASP B CA 1
ATOM 3142 C C . ASP B 1 44 ? 18.719 -6.844 5.238 1 89.75 44 ASP B C 1
ATOM 3144 O O . ASP B 1 44 ? 18.531 -5.781 5.832 1 89.75 44 ASP B O 1
ATOM 3148 N N . ILE B 1 45 ? 18.031 -7.996 5.52 1 96.88 45 ILE B N 1
ATOM 3149 C CA . ILE B 1 45 ? 16.828 -7.953 6.344 1 96.88 45 ILE B CA 1
ATOM 3150 C C . ILE B 1 45 ? 17.094 -8.672 7.664 1 96.88 45 ILE B C 1
ATOM 3152 O O . ILE B 1 45 ? 17.406 -9.867 7.684 1 96.88 45 ILE B O 1
ATOM 3156 N N . HIS B 1 46 ? 16.922 -7.973 8.734 1 96.75 46 HIS B N 1
ATOM 3157 C CA . HIS B 1 46 ? 17.109 -8.562 10.062 1 96.75 46 HIS B CA 1
ATOM 3158 C C . HIS B 1 46 ? 15.82 -8.508 10.867 1 96.75 46 HIS B C 1
ATOM 3160 O O . HIS B 1 46 ? 15.594 -9.352 11.742 1 96.75 46 HIS B O 1
ATOM 3166 N N . ASP B 1 47 ? 15.039 -7.547 10.625 1 97.75 47 ASP B N 1
ATOM 3167 C CA . ASP B 1 47 ? 13.805 -7.336 11.375 1 97.75 47 ASP B CA 1
ATOM 3168 C C . ASP B 1 47 ? 12.773 -6.582 10.547 1 97.75 47 ASP B C 1
ATOM 3170 O O . ASP B 1 47 ? 12.969 -6.371 9.344 1 97.75 47 ASP B O 1
ATOM 3174 N N . ASP B 1 48 ? 11.68 -6.266 11.188 1 98.5 48 ASP B N 1
ATOM 3175 C CA . ASP B 1 48 ? 10.562 -5.676 10.461 1 98.5 48 ASP B CA 1
ATOM 3176 C C . ASP B 1 48 ? 10.836 -4.215 10.117 1 98.5 48 ASP B C 1
ATOM 3178 O O . ASP B 1 48 ? 10.172 -3.635 9.258 1 98.5 48 ASP B O 1
ATOM 3182 N N . TRP B 1 49 ? 11.805 -3.518 10.812 1 98.56 49 TRP B N 1
ATOM 3183 C CA . TRP B 1 49 ? 12.25 -2.201 10.367 1 98.56 49 TRP B CA 1
ATOM 3184 C C . TRP B 1 49 ? 12.875 -2.275 8.977 1 98.56 49 TRP B C 1
ATOM 3186 O O . TRP B 1 49 ? 12.57 -1.457 8.109 1 98.56 49 TRP B O 1
ATOM 3196 N N . ASP B 1 50 ? 13.664 -3.303 8.773 1 98.12 50 ASP B N 1
ATOM 3197 C CA . ASP B 1 50 ? 14.289 -3.529 7.473 1 98.12 50 ASP B CA 1
ATOM 3198 C C . ASP B 1 50 ? 13.25 -3.871 6.41 1 98.12 50 ASP B C 1
ATOM 3200 O O . ASP B 1 50 ? 13.352 -3.43 5.266 1 98.12 50 ASP B O 1
ATOM 3204 N N . ALA B 1 51 ? 12.289 -4.688 6.801 1 98.19 51 ALA B N 1
ATOM 3205 C CA . ALA B 1 51 ? 11.227 -5.055 5.859 1 98.19 51 ALA B CA 1
ATOM 3206 C C . ALA B 1 51 ? 10.438 -3.828 5.414 1 98.19 51 ALA B C 1
ATOM 3208 O O . ALA B 1 51 ? 10.102 -3.695 4.238 1 98.19 51 ALA B O 1
ATOM 3209 N N . ALA B 1 52 ? 10.125 -2.932 6.359 1 98.12 52 ALA B N 1
ATOM 3210 C CA . ALA B 1 52 ? 9.43 -1.694 6.016 1 98.12 52 ALA B CA 1
ATOM 3211 C C . ALA B 1 52 ? 10.273 -0.825 5.09 1 98.12 52 ALA B C 1
ATOM 3213 O O . ALA B 1 52 ? 9.758 -0.247 4.129 1 98.12 52 ALA B O 1
ATOM 3214 N N . ALA B 1 53 ? 11.555 -0.729 5.363 1 97.5 53 ALA B N 1
ATOM 3215 C CA . ALA B 1 53 ? 12.453 0.048 4.512 1 97.5 53 ALA B CA 1
ATOM 3216 C C . ALA B 1 53 ? 12.531 -0.547 3.109 1 97.5 53 ALA B C 1
ATOM 3218 O O . ALA B 1 53 ? 12.516 0.184 2.117 1 97.5 53 ALA B O 1
ATOM 3219 N N . LEU B 1 54 ? 12.641 -1.831 3.029 1 96.38 54 LEU B N 1
ATOM 3220 C CA . LEU B 1 54 ? 12.641 -2.504 1.736 1 96.38 54 LEU B CA 1
ATOM 3221 C C . LEU B 1 54 ? 11.352 -2.217 0.974 1 96.38 54 LEU B C 1
ATOM 3223 O O . LEU B 1 54 ? 11.375 -1.964 -0.233 1 96.38 54 LEU B O 1
ATOM 3227 N N . THR B 1 55 ? 10.227 -2.32 1.685 1 97.19 55 THR B N 1
ATOM 3228 C CA . THR B 1 55 ? 8.93 -2.041 1.066 1 97.19 55 THR B CA 1
ATOM 3229 C C . THR B 1 55 ? 8.906 -0.63 0.484 1 97.19 55 THR B C 1
ATOM 3231 O O . THR B 1 55 ? 8.453 -0.428 -0.645 1 97.19 55 THR B O 1
ATOM 3234 N N . LEU B 1 56 ? 9.367 0.327 1.231 1 97.19 56 LEU B N 1
ATOM 3235 C CA . LEU B 1 56 ? 9.43 1.697 0.734 1 97.19 56 LEU B CA 1
ATOM 3236 C C . LEU B 1 56 ? 10.281 1.78 -0.529 1 97.19 56 LEU B C 1
ATOM 3238 O O . LEU B 1 56 ? 9.852 2.357 -1.532 1 97.19 56 LEU B O 1
ATOM 3242 N N . ASN B 1 57 ? 11.422 1.151 -0.528 1 94.69 57 ASN B N 1
ATOM 3243 C CA . ASN B 1 57 ? 12.32 1.203 -1.674 1 94.69 57 ASN B CA 1
ATOM 3244 C C . ASN B 1 57 ? 11.695 0.562 -2.91 1 94.69 57 ASN B C 1
ATOM 3246 O O . ASN B 1 57 ? 11.828 1.083 -4.02 1 94.69 57 ASN B O 1
ATOM 3250 N N . LEU B 1 58 ? 10.992 -0.49 -2.689 1 94.31 58 LEU B N 1
ATOM 3251 C CA . LEU B 1 58 ? 10.43 -1.242 -3.805 1 94.31 58 LEU B CA 1
ATOM 3252 C C . LEU B 1 58 ? 9.18 -0.557 -4.348 1 94.31 58 LEU B C 1
ATOM 3254 O O . LEU B 1 58 ? 8.703 -0.893 -5.434 1 94.31 58 LEU B O 1
ATOM 3258 N N . THR B 1 59 ? 8.602 0.406 -3.605 1 95.62 59 THR B N 1
ATOM 3259 C CA . THR B 1 59 ? 7.336 0.997 -4.02 1 95.62 59 THR B CA 1
ATOM 3260 C C . THR B 1 59 ? 7.523 2.459 -4.418 1 95.62 59 THR B C 1
ATOM 3262 O O . THR B 1 59 ? 6.551 3.16 -4.699 1 95.62 59 THR B O 1
ATOM 3265 N N . ARG B 1 60 ? 8.719 2.953 -4.43 1 96.25 60 ARG B N 1
ATOM 3266 C CA . ARG B 1 60 ? 8.969 4.32 -4.875 1 96.25 60 ARG B CA 1
ATOM 3267 C C . ARG B 1 60 ? 8.547 4.508 -6.332 1 96.25 60 ARG B C 1
ATOM 3269 O O . ARG B 1 60 ? 8.648 3.576 -7.133 1 96.25 60 ARG B O 1
ATOM 3276 N N . ARG B 1 61 ? 8.164 5.707 -6.629 1 94.5 61 ARG B N 1
ATOM 3277 C CA . ARG B 1 61 ? 7.723 6.004 -7.988 1 94.5 61 ARG B CA 1
ATOM 3278 C C . ARG B 1 61 ? 8.875 5.867 -8.984 1 94.5 61 ARG B C 1
ATOM 3280 O O . ARG B 1 61 ? 8.648 5.723 -10.188 1 94.5 61 ARG B O 1
ATOM 3287 N N . ASP B 1 62 ? 10.133 6.055 -8.461 1 94.19 62 ASP B N 1
ATOM 3288 C CA . ASP B 1 62 ? 11.297 6.008 -9.336 1 94.19 62 ASP B CA 1
ATOM 3289 C C . ASP B 1 62 ? 12.062 4.691 -9.172 1 94.19 62 ASP B C 1
ATOM 3291 O O . ASP B 1 62 ? 13.266 4.625 -9.43 1 94.19 62 ASP B O 1
ATOM 3295 N N . VAL B 1 63 ? 11.398 3.688 -8.734 1 90.56 63 VAL B N 1
ATOM 3296 C CA . VAL B 1 63 ? 12.016 2.377 -8.562 1 90.56 63 VAL B CA 1
ATOM 3297 C C . VAL B 1 63 ? 12.609 1.903 -9.883 1 90.56 63 VAL B C 1
ATOM 3299 O O . VAL B 1 63 ? 12.055 2.168 -10.953 1 90.56 63 VAL B O 1
ATOM 3302 N N . THR B 1 64 ? 13.773 1.214 -9.867 1 87.38 64 THR B N 1
ATOM 3303 C CA . THR B 1 64 ? 14.5 0.603 -10.969 1 87.38 64 THR B CA 1
ATOM 3304 C C . THR B 1 64 ? 15.234 1.664 -11.789 1 87.38 64 THR B C 1
ATOM 3306 O O . THR B 1 64 ? 15.875 1.349 -12.789 1 87.38 64 THR B O 1
ATOM 3309 N N . THR B 1 65 ? 15.055 2.979 -11.43 1 88.94 65 THR B N 1
ATOM 3310 C CA . THR B 1 65 ? 15.852 4.023 -12.07 1 88.94 65 THR B CA 1
ATOM 3311 C C . THR B 1 65 ? 17.188 4.195 -11.352 1 88.94 65 THR B C 1
ATOM 3313 O O . THR B 1 65 ? 17.438 3.549 -10.328 1 88.94 65 THR B O 1
ATOM 3316 N N . SER B 1 66 ? 18.031 5.027 -11.898 1 83.31 66 SER B N 1
ATOM 3317 C CA . SER B 1 66 ? 19.328 5.301 -11.273 1 83.31 66 SER B CA 1
ATOM 3318 C C . SER B 1 66 ? 19.141 5.98 -9.914 1 83.31 66 SER B C 1
ATOM 3320 O O . SER B 1 66 ? 20 5.848 -9.031 1 83.31 66 SER B O 1
ATOM 3322 N N . ALA B 1 67 ? 18 6.625 -9.656 1 82.88 67 ALA B N 1
ATOM 3323 C CA . ALA B 1 67 ? 17.734 7.316 -8.398 1 82.88 67 ALA B CA 1
ATOM 3324 C C . ALA B 1 67 ? 17.297 6.332 -7.316 1 82.88 67 ALA B C 1
ATOM 3326 O O . ALA B 1 67 ? 17.344 6.645 -6.125 1 82.88 67 ALA B O 1
ATOM 3327 N N . ASP B 1 68 ? 16.812 5.188 -7.762 1 82.44 68 ASP B N 1
ATOM 3328 C CA . ASP B 1 68 ? 16.438 4.113 -6.852 1 82.44 68 ASP B CA 1
ATOM 3329 C C . ASP B 1 68 ? 16.672 2.744 -7.488 1 82.44 68 ASP B C 1
ATOM 3331 O O . ASP B 1 68 ? 15.711 2.055 -7.855 1 82.44 68 ASP B O 1
ATOM 3335 N N . PRO B 1 69 ? 17.906 2.363 -7.477 1 80.56 69 PRO B N 1
ATOM 3336 C CA . PRO B 1 69 ? 18.188 1.057 -8.07 1 80.56 69 PRO B CA 1
ATOM 3337 C C . PRO B 1 69 ? 17.656 -0.103 -7.227 1 80.56 69 PRO B C 1
ATOM 3339 O O . PRO B 1 69 ? 17.484 0.037 -6.016 1 80.56 69 PRO B O 1
ATOM 3342 N N . LEU B 1 70 ? 17.359 -1.185 -7.902 1 85.81 70 LEU B N 1
ATOM 3343 C CA . LEU B 1 70 ? 17.047 -2.412 -7.184 1 85.81 70 LEU B CA 1
ATOM 3344 C C . LEU B 1 70 ? 18.188 -2.816 -6.262 1 85.81 70 LEU B C 1
ATOM 3346 O O . LEU B 1 70 ? 19.344 -2.449 -6.5 1 85.81 70 LEU B O 1
ATOM 3350 N N . PRO B 1 71 ? 17.828 -3.512 -5.223 1 89.25 71 PRO B N 1
ATOM 3351 C CA . PRO B 1 71 ? 18.891 -3.969 -4.332 1 89.25 71 PRO B CA 1
ATOM 3352 C C . PRO B 1 71 ? 19.688 -5.133 -4.914 1 89.25 71 PRO B C 1
ATOM 3354 O O . PRO B 1 71 ? 19.75 -6.211 -4.32 1 89.25 71 PRO B O 1
ATOM 3357 N N . ILE B 1 72 ? 20.266 -4.918 -6.062 1 89.38 72 ILE B N 1
ATOM 3358 C CA . ILE B 1 72 ? 21.125 -5.836 -6.801 1 89.38 72 ILE B CA 1
ATOM 3359 C C . ILE B 1 72 ? 22.453 -5.152 -7.129 1 89.38 72 ILE B C 1
ATOM 3361 O O . ILE B 1 72 ? 22.469 -4.066 -7.715 1 89.38 72 ILE B O 1
ATOM 3365 N N . GLU B 1 73 ? 23.469 -5.73 -6.703 1 86.12 73 GLU B N 1
ATOM 3366 C CA . GLU B 1 73 ? 24.797 -5.152 -6.918 1 86.12 73 GLU B CA 1
ATOM 3367 C C . GLU B 1 73 ? 25.344 -5.516 -8.297 1 86.12 73 GLU B C 1
ATOM 3369 O O . GLU B 1 73 ? 25.969 -4.691 -8.961 1 86.12 73 GLU B O 1
ATOM 3374 N N . ALA B 1 74 ? 25.141 -6.805 -8.625 1 81.94 74 ALA B N 1
ATOM 3375 C CA . ALA B 1 74 ? 25.719 -7.305 -9.875 1 81.94 74 ALA B CA 1
ATOM 3376 C C . ALA B 1 74 ? 25 -8.578 -10.336 1 81.94 74 ALA B C 1
ATOM 3378 O O . ALA B 1 74 ? 24.203 -9.141 -9.594 1 81.94 74 ALA B O 1
ATOM 3379 N N . ASN B 1 75 ? 25.156 -8.805 -11.594 1 82.69 75 ASN B N 1
ATOM 3380 C CA . ASN B 1 75 ? 24.844 -10.117 -12.148 1 82.69 75 ASN B CA 1
ATOM 3381 C C . ASN B 1 75 ? 26.109 -10.922 -12.422 1 82.69 75 ASN B C 1
ATOM 3383 O O . ASN B 1 75 ? 26.953 -10.516 -13.219 1 82.69 75 ASN B O 1
ATOM 3387 N N . MET B 1 76 ? 26.031 -12.031 -11.742 1 85.69 76 MET B N 1
ATOM 3388 C CA . MET B 1 76 ? 27.188 -12.883 -11.984 1 85.69 76 MET B CA 1
ATOM 3389 C C . MET B 1 76 ? 27.156 -13.461 -13.391 1 85.69 76 MET B C 1
ATOM 3391 O O . MET B 1 76 ? 26.078 -13.797 -13.906 1 85.69 76 MET B O 1
ATOM 3395 N N . SER B 1 77 ? 28.328 -13.617 -13.953 1 85.88 77 SER B N 1
ATOM 3396 C CA . SER B 1 77 ? 28.391 -14.133 -15.312 1 85.88 77 SER B CA 1
ATOM 3397 C C . SER B 1 77 ? 28.5 -15.656 -15.328 1 85.88 77 SER B C 1
ATOM 3399 O O . SER B 1 77 ? 27.984 -16.312 -16.219 1 85.88 77 SER B O 1
ATOM 3401 N N . GLU B 1 78 ? 29.094 -16.234 -14.328 1 91.81 78 GLU B N 1
ATOM 3402 C CA . GLU B 1 78 ? 29.312 -17.688 -14.305 1 91.81 78 GLU B CA 1
ATOM 3403 C C . GLU B 1 78 ? 28.109 -18.406 -13.688 1 91.81 78 GLU B C 1
ATOM 3405 O O . GLU B 1 78 ? 27.625 -18.016 -12.633 1 91.81 78 GLU B O 1
ATOM 3410 N N . PRO B 1 79 ? 27.703 -19.438 -14.398 1 95 79 PRO B N 1
ATOM 3411 C CA . PRO B 1 79 ? 26.609 -20.219 -13.828 1 95 79 PRO B CA 1
ATOM 3412 C C . PRO B 1 79 ? 27 -20.906 -12.523 1 95 79 PRO B C 1
ATOM 3414 O O . PRO B 1 79 ? 28.156 -21.328 -12.359 1 95 79 PRO B O 1
ATOM 3417 N N . VAL B 1 80 ? 26.109 -20.984 -11.648 1 95.5 80 VAL B N 1
ATOM 3418 C CA . VAL B 1 80 ? 26.25 -21.719 -10.398 1 95.5 80 VAL B CA 1
ATOM 3419 C C . VAL B 1 80 ? 25.453 -23.016 -10.469 1 95.5 80 VAL B C 1
ATOM 3421 O O . VAL B 1 80 ? 24.234 -22.984 -10.688 1 95.5 80 VAL B O 1
ATOM 3424 N N . LYS B 1 81 ? 26.141 -24.141 -10.312 1 96.94 81 LYS B N 1
ATOM 3425 C CA . LYS B 1 81 ? 25.484 -25.438 -10.305 1 96.94 81 LYS B CA 1
ATOM 3426 C C . LYS B 1 81 ? 24.906 -25.75 -8.93 1 96.94 81 LYS B C 1
ATOM 3428 O O . LYS B 1 81 ? 25.609 -25.641 -7.918 1 96.94 81 LYS B O 1
ATOM 3433 N N . SER B 1 82 ? 23.625 -26.078 -8.852 1 97.19 82 SER B N 1
ATOM 3434 C CA . SER B 1 82 ? 22.938 -26.438 -7.617 1 97.19 82 SER B CA 1
ATOM 3435 C C . SER B 1 82 ? 21.906 -27.531 -7.871 1 97.19 82 SER B C 1
ATOM 3437 O O . SER B 1 82 ? 21.312 -27.609 -8.945 1 97.19 82 SER B O 1
ATOM 3439 N N . THR B 1 83 ? 21.766 -28.406 -6.879 1 98.38 83 THR B N 1
ATOM 3440 C CA . THR B 1 83 ? 20.719 -29.406 -6.926 1 98.38 83 THR B CA 1
ATOM 3441 C C . THR B 1 83 ? 19.719 -29.203 -5.781 1 98.38 83 THR B C 1
ATOM 3443 O O . THR B 1 83 ? 20.125 -29.078 -4.625 1 98.38 83 THR B O 1
ATOM 3446 N N . TYR B 1 84 ? 18.484 -29.109 -6.117 1 98.31 84 TYR B N 1
ATOM 3447 C CA . TYR B 1 84 ? 17.406 -28.984 -5.141 1 98.31 84 TYR B CA 1
ATOM 3448 C C . TYR B 1 84 ? 16.484 -30.203 -5.188 1 98.31 84 TYR B C 1
ATOM 3450 O O . TYR B 1 84 ? 16.125 -30.672 -6.266 1 98.31 84 TYR B O 1
ATOM 3458 N N . THR B 1 85 ? 16.125 -30.766 -4.074 1 98.62 85 THR B N 1
ATOM 3459 C CA . THR B 1 85 ? 15.109 -31.812 -4.012 1 98.62 85 THR B CA 1
ATOM 3460 C C . THR B 1 85 ? 13.719 -31.219 -3.842 1 98.62 85 THR B C 1
ATOM 3462 O O . THR B 1 85 ? 13.258 -31.016 -2.715 1 98.62 85 THR B O 1
ATOM 3465 N N . VAL B 1 86 ? 13.039 -31.047 -4.902 1 98.75 86 VAL B N 1
ATOM 3466 C CA . VAL B 1 86 ? 11.773 -30.328 -4.957 1 98.75 86 VAL B CA 1
ATOM 3467 C C . VAL B 1 86 ? 10.641 -31.203 -4.43 1 98.75 86 VAL B C 1
ATOM 3469 O O . VAL B 1 86 ? 10.5 -32.344 -4.852 1 98.75 86 VAL B O 1
ATOM 3472 N N . GLY B 1 87 ? 9.859 -30.672 -3.414 1 98.75 87 GLY B N 1
ATOM 3473 C CA . GLY B 1 87 ? 8.656 -31.344 -2.957 1 98.75 87 GLY B CA 1
ATOM 3474 C C . GLY B 1 87 ? 7.469 -31.141 -3.883 1 98.75 87 GLY B C 1
ATOM 3475 O O . GLY B 1 87 ? 7.102 -30 -4.176 1 98.75 87 GLY B O 1
ATOM 3476 N N . ALA B 1 88 ? 6.855 -32.25 -4.355 1 98.69 88 ALA B N 1
ATOM 3477 C CA . ALA B 1 88 ? 5.781 -32.156 -5.34 1 98.69 88 ALA B CA 1
ATOM 3478 C C . ALA B 1 88 ? 4.707 -33.219 -5.062 1 98.69 88 ALA B C 1
ATOM 3480 O O . ALA B 1 88 ? 4.895 -34.094 -4.219 1 98.69 88 ALA B O 1
ATOM 3481 N N . THR B 1 89 ? 3.547 -33 -5.633 1 98.5 89 THR B N 1
ATOM 3482 C CA . THR B 1 89 ? 2.463 -33.969 -5.691 1 98.5 89 THR B CA 1
ATOM 3483 C C . THR B 1 89 ? 2.18 -34.375 -7.133 1 98.5 89 THR B C 1
ATOM 3485 O O . THR B 1 89 ? 1.948 -33.531 -7.992 1 98.5 89 THR B O 1
ATOM 3488 N N . LEU B 1 90 ? 2.279 -35.688 -7.348 1 98.12 90 LEU B N 1
ATOM 3489 C CA . LEU B 1 90 ? 1.959 -36.25 -8.656 1 98.12 90 LEU B CA 1
ATOM 3490 C C . LEU B 1 90 ? 0.622 -37 -8.617 1 98.12 90 LEU B C 1
ATOM 3492 O O . LEU B 1 90 ? 0.418 -37.875 -7.781 1 98.12 90 LEU B O 1
ATOM 3496 N N . CYS B 1 91 ? -0.255 -36.562 -9.469 1 98 91 CYS B N 1
ATOM 3497 C CA . CYS B 1 91 ? -1.571 -37.188 -9.578 1 98 91 CYS B CA 1
ATOM 3498 C C . CYS B 1 91 ? -1.815 -37.688 -10.984 1 98 91 CYS B C 1
ATOM 3500 O O . CYS B 1 91 ? -1.539 -37 -11.969 1 98 91 CYS B O 1
ATOM 3502 N N . GLY B 1 92 ? -2.393 -38.875 -11.156 1 95.69 92 GLY B N 1
ATOM 3503 C CA . GLY B 1 92 ? -2.643 -39.469 -12.453 1 95.69 92 GLY B CA 1
ATOM 3504 C C . GLY B 1 92 ? -1.53 -40.406 -12.898 1 95.69 92 GLY B C 1
ATOM 3505 O O . GLY B 1 92 ? -0.608 -40.688 -12.141 1 95.69 92 GLY B O 1
ATOM 3506 N N . ASN B 1 93 ? -1.656 -40.938 -14.148 1 92.12 93 ASN B N 1
ATOM 3507 C CA . ASN B 1 93 ? -0.754 -42 -14.617 1 92.12 93 ASN B CA 1
ATOM 3508 C C . ASN B 1 93 ? -0.029 -41.594 -15.891 1 92.12 93 ASN B C 1
ATOM 3510 O O . ASN B 1 93 ? 0.413 -42.438 -16.656 1 92.12 93 ASN B O 1
ATOM 3514 N N . GLY B 1 94 ? 0.008 -40.312 -16.109 1 95.12 94 GLY B N 1
ATOM 3515 C CA . GLY B 1 94 ? 0.667 -39.812 -17.312 1 95.12 94 GLY B CA 1
ATOM 3516 C C . GLY B 1 94 ? -0.294 -39.219 -18.312 1 95.12 94 GLY B C 1
ATOM 3517 O O . GLY B 1 94 ? -1.291 -38.594 -17.938 1 95.12 94 GLY B O 1
ATOM 3518 N N . GLY B 1 95 ? 0.106 -39.25 -19.688 1 96.81 95 GLY B N 1
ATOM 3519 C CA . GLY B 1 95 ? -0.708 -38.562 -20.672 1 96.81 95 GLY B CA 1
ATOM 3520 C C . GLY B 1 95 ? -0.573 -37.031 -20.609 1 96.81 95 GLY B C 1
ATOM 3521 O O . GLY B 1 95 ? 0.47 -36.531 -20.203 1 96.81 95 GLY B O 1
ATOM 3522 N N . PRO B 1 96 ? -1.628 -36.375 -21.156 1 98.25 96 PRO B N 1
ATOM 3523 C CA . PRO B 1 96 ? -1.566 -34.938 -20.984 1 98.25 96 PRO B CA 1
ATOM 3524 C C . PRO B 1 96 ? -1.449 -34.5 -19.531 1 98.25 96 PRO B C 1
ATOM 3526 O O . PRO B 1 96 ? -2.273 -34.906 -18.703 1 98.25 96 PRO B O 1
ATOM 3529 N N . THR B 1 97 ? -0.395 -33.781 -19.203 1 98.62 97 THR B N 1
ATOM 3530 C CA . THR B 1 97 ? -0.048 -33.438 -17.828 1 98.62 97 THR B CA 1
ATOM 3531 C C . THR B 1 97 ? -0.003 -31.938 -17.625 1 98.62 97 THR B C 1
ATOM 3533 O O . THR B 1 97 ? 0.601 -31.219 -18.422 1 98.62 97 THR B O 1
ATOM 3536 N N . LEU B 1 98 ? -0.696 -31.5 -16.594 1 98.94 98 LEU B N 1
ATOM 3537 C CA . LEU B 1 98 ? -0.638 -30.109 -16.172 1 98.94 98 LEU B CA 1
ATOM 3538 C C . LEU B 1 98 ? 0.406 -29.906 -15.078 1 98.94 98 LEU B C 1
ATOM 3540 O O . LEU B 1 98 ? 0.374 -30.594 -14.055 1 98.94 98 LEU B O 1
ATOM 3544 N N . VAL B 1 99 ? 1.403 -29.016 -15.305 1 98.94 99 VAL B N 1
ATOM 3545 C CA . VAL B 1 99 ? 2.375 -28.641 -14.289 1 98.94 99 VAL B CA 1
ATOM 3546 C C . VAL B 1 99 ? 1.992 -27.281 -13.688 1 98.94 99 VAL B C 1
ATOM 3548 O O . VAL B 1 99 ? 1.874 -26.297 -14.414 1 98.94 99 VAL B O 1
ATOM 3551 N N . LEU B 1 100 ? 1.772 -27.297 -12.359 1 98.94 100 LEU B N 1
ATOM 3552 C CA . LEU B 1 100 ? 1.174 -26.141 -11.695 1 98.94 100 LEU B CA 1
ATOM 3553 C C . LEU B 1 100 ? 2.213 -25.391 -10.867 1 98.94 100 LEU B C 1
ATOM 3555 O O . LEU B 1 100 ? 2.857 -25.984 -9.992 1 98.94 100 LEU B O 1
ATOM 3559 N N . THR B 1 101 ? 2.398 -24.125 -11.148 1 98.94 101 THR B N 1
ATOM 3560 C CA . THR B 1 101 ? 3.348 -23.281 -10.422 1 98.94 101 THR B CA 1
ATOM 3561 C C . THR B 1 101 ? 2.623 -22.172 -9.672 1 98.94 101 THR B C 1
ATOM 3563 O O . THR B 1 101 ? 1.967 -21.328 -10.281 1 98.94 101 THR B O 1
ATOM 3566 N N . HIS B 1 102 ? 2.748 -22.156 -8.312 1 98.88 102 HIS B N 1
ATOM 3567 C CA . HIS B 1 102 ? 2.064 -21.188 -7.469 1 98.88 102 HIS B CA 1
ATOM 3568 C C . HIS B 1 102 ? 2.859 -19.891 -7.363 1 98.88 102 HIS B C 1
ATOM 3570 O O . HIS B 1 102 ? 4.027 -19.844 -7.75 1 98.88 102 HIS B O 1
ATOM 3576 N N . GLY B 1 103 ? 2.232 -18.844 -6.816 1 98.56 103 GLY B N 1
ATOM 3577 C CA . GLY B 1 103 ? 2.811 -17.516 -6.711 1 98.56 103 GLY B CA 1
ATOM 3578 C C . GLY B 1 103 ? 3.506 -17.281 -5.383 1 98.56 103 GLY B C 1
ATOM 3579 O O . GLY B 1 103 ? 3.881 -18.219 -4.691 1 98.56 103 GLY B O 1
ATOM 3580 N N . ILE B 1 104 ? 3.816 -15.984 -5.078 1 97.69 104 ILE B N 1
ATOM 3581 C CA . ILE B 1 104 ? 4.457 -15.602 -3.824 1 97.69 104 ILE B CA 1
ATOM 3582 C C . ILE B 1 104 ? 3.43 -15.609 -2.695 1 97.69 104 ILE B C 1
ATOM 3584 O O . ILE B 1 104 ? 2.242 -15.367 -2.926 1 97.69 104 ILE B O 1
ATOM 3588 N N . ILE B 1 105 ? 3.889 -15.914 -1.509 1 98.31 105 ILE B N 1
ATOM 3589 C CA . ILE B 1 105 ? 3.086 -16.047 -0.297 1 98.31 105 ILE B CA 1
ATOM 3590 C C . ILE B 1 105 ? 1.964 -17.047 -0.526 1 98.31 105 ILE B C 1
ATOM 3592 O O . ILE B 1 105 ? 0.818 -16.812 -0.138 1 98.31 105 ILE B O 1
ATOM 3596 N N . GLU B 1 106 ? 2.289 -18.078 -1.235 1 98.31 106 GLU B N 1
ATOM 3597 C CA . GLU B 1 106 ? 1.447 -19.219 -1.553 1 98.31 106 GLU B CA 1
ATOM 3598 C C . GLU B 1 106 ? 2.24 -20.531 -1.481 1 98.31 106 GLU B C 1
ATOM 3600 O O . GLU B 1 106 ? 3.459 -20.516 -1.294 1 98.31 106 GLU B O 1
ATOM 3605 N N . SER B 1 107 ? 1.573 -21.641 -1.581 1 98.5 107 SER B N 1
ATOM 3606 C CA . SER B 1 107 ? 2.1 -23 -1.723 1 98.5 107 SER B CA 1
ATOM 3607 C C . SER B 1 107 ? 1.277 -23.812 -2.719 1 98.5 107 SER B C 1
ATOM 3609 O O . SER B 1 107 ? 0.31 -23.297 -3.291 1 98.5 107 SER B O 1
ATOM 3611 N N . LYS B 1 108 ? 1.741 -25.016 -2.92 1 98.38 108 LYS B N 1
ATOM 3612 C CA . LYS B 1 108 ? 0.992 -25.828 -3.865 1 98.38 108 LYS B CA 1
ATOM 3613 C C . LYS B 1 108 ? -0.43 -26.078 -3.369 1 98.38 108 LYS B C 1
ATOM 3615 O O . LYS B 1 108 ? -1.286 -26.547 -4.129 1 98.38 108 LYS B O 1
ATOM 3620 N N . LEU B 1 109 ? -0.749 -25.656 -2.125 1 98.31 109 LEU B N 1
ATOM 3621 C CA . LEU B 1 109 ? -2.105 -25.734 -1.596 1 98.31 109 LEU B CA 1
ATOM 3622 C C . LEU B 1 109 ? -3.027 -24.75 -2.299 1 98.31 109 LEU B C 1
ATOM 3624 O O . LEU B 1 109 ? -4.254 -24.844 -2.195 1 98.31 109 LEU B O 1
ATOM 3628 N N . TYR B 1 110 ? -2.496 -23.812 -3.018 1 98.69 110 TYR B N 1
ATOM 3629 C CA . TYR B 1 110 ? -3.311 -22.953 -3.865 1 98.69 110 TYR B CA 1
ATOM 3630 C C . TYR B 1 110 ? -4.113 -23.781 -4.871 1 98.69 110 TYR B C 1
ATOM 3632 O O . TYR B 1 110 ? -5.242 -23.422 -5.215 1 98.69 110 TYR B O 1
ATOM 3640 N N . TRP B 1 111 ? -3.586 -24.891 -5.266 1 98.69 111 TRP B N 1
ATOM 3641 C CA . TRP B 1 111 ? -4.195 -25.719 -6.301 1 98.69 111 TRP B CA 1
ATOM 3642 C C . TRP B 1 111 ? -5.043 -26.828 -5.688 1 98.69 111 TRP B C 1
ATOM 3644 O O . TRP B 1 111 ? -5.961 -27.344 -6.328 1 98.69 111 TRP B O 1
ATOM 3654 N N . ASN B 1 112 ? -4.648 -27.234 -4.512 1 97.44 112 ASN B N 1
ATOM 3655 C CA . ASN B 1 112 ? -5.262 -28.391 -3.848 1 97.44 112 ASN B CA 1
ATOM 3656 C C . ASN B 1 112 ? -5.582 -28.078 -2.387 1 97.44 112 ASN B C 1
ATOM 3658 O O . ASN B 1 112 ? -5.047 -28.734 -1.483 1 97.44 112 ASN B O 1
ATOM 3662 N N . PRO B 1 113 ? -6.469 -27.125 -2.207 1 97.31 113 PRO B N 1
ATOM 3663 C CA . PRO B 1 113 ? -6.805 -26.781 -0.821 1 97.31 113 PRO B CA 1
ATOM 3664 C C . PRO B 1 113 ? -7.582 -27.891 -0.12 1 97.31 113 PRO B C 1
ATOM 3666 O O . PRO B 1 113 ? -8.367 -28.609 -0.757 1 97.31 113 PRO B O 1
ATOM 3669 N N . LYS B 1 114 ? -7.312 -28 1.157 1 91.88 114 LYS B N 1
ATOM 3670 C CA . LYS B 1 114 ? -8 -29 1.976 1 91.88 114 LYS B CA 1
ATOM 3671 C C . LYS B 1 114 ? -8.664 -28.359 3.189 1 91.88 114 LYS B C 1
ATOM 3673 O O . LYS B 1 114 ? -8.008 -28.125 4.207 1 91.88 114 LYS B O 1
ATOM 3678 N N . PHE B 1 115 ? -9.789 -27.984 3.176 1 94.81 115 PHE B N 1
ATOM 3679 C CA . PHE B 1 115 ? -10.633 -27.5 4.262 1 94.81 115 PHE B CA 1
ATOM 3680 C C . PHE B 1 115 ? -12.102 -27.812 3.988 1 94.81 115 PHE B C 1
ATOM 3682 O O . PHE B 1 115 ? -12.453 -28.25 2.893 1 94.81 115 PHE B O 1
ATOM 3689 N N . LEU B 1 116 ? -12.953 -27.75 4.996 1 93.31 116 LEU B N 1
ATOM 3690 C CA . LEU B 1 116 ? -14.375 -28.047 4.824 1 93.31 116 LEU B CA 1
ATOM 3691 C C . LEU B 1 116 ? -14.984 -27.156 3.74 1 93.31 116 LEU B C 1
ATOM 3693 O O . LEU B 1 116 ? -14.914 -25.938 3.82 1 93.31 116 LEU B O 1
ATOM 3697 N N . GLY B 1 117 ? -15.453 -27.766 2.672 1 94.44 117 GLY B N 1
ATOM 3698 C CA . GLY B 1 117 ? -16.078 -27.031 1.589 1 94.44 117 GLY B CA 1
ATOM 3699 C C . GLY B 1 117 ? -15.094 -26.625 0.5 1 94.44 117 GLY B C 1
ATOM 3700 O O . GLY B 1 117 ? -15.414 -25.797 -0.353 1 94.44 117 GLY B O 1
ATOM 3701 N N . SER B 1 118 ? -13.922 -27.234 0.472 1 96.75 118 SER B N 1
ATOM 3702 C CA . SER B 1 118 ? -12.859 -26.797 -0.43 1 96.75 118 SER B CA 1
ATOM 3703 C C . SER B 1 118 ? -13.031 -27.406 -1.817 1 96.75 118 SER B C 1
ATOM 3705 O O . SER B 1 118 ? -12.289 -27.078 -2.744 1 96.75 118 SER B O 1
ATOM 3707 N N . GLU B 1 119 ? -14.008 -28.312 -2.098 1 96.56 119 GLU B N 1
ATOM 3708 C CA . GLU B 1 119 ? -14.133 -29.062 -3.336 1 96.56 119 GLU B CA 1
ATOM 3709 C C . GLU B 1 119 ? -14.234 -28.141 -4.547 1 96.56 119 GLU B C 1
ATOM 3711 O O . GLU B 1 119 ? -13.594 -28.375 -5.574 1 96.56 119 GLU B O 1
ATOM 3716 N N . LYS B 1 120 ? -14.984 -27.078 -4.336 1 97.12 120 LYS B N 1
ATOM 3717 C CA . LYS B 1 120 ? -15.227 -26.188 -5.465 1 97.12 120 LYS B CA 1
ATOM 3718 C C . LYS B 1 120 ? -13.977 -25.391 -5.809 1 97.12 120 LYS B C 1
ATOM 3720 O O . LYS B 1 120 ? -13.883 -24.797 -6.887 1 97.12 120 LYS B O 1
ATOM 3725 N N . TYR B 1 121 ? -12.984 -25.344 -4.902 1 98.38 121 TYR B N 1
ATOM 3726 C CA . TYR B 1 121 ? -11.773 -24.547 -5.094 1 98.38 121 TYR B CA 1
ATOM 3727 C C . TYR B 1 121 ? -10.609 -25.438 -5.531 1 98.38 121 TYR B C 1
ATOM 3729 O O . TYR B 1 121 ? -9.508 -24.938 -5.789 1 98.38 121 TYR B O 1
ATOM 3737 N N . ASN B 1 122 ? -10.789 -26.719 -5.652 1 98.31 122 ASN B N 1
ATOM 3738 C CA . ASN B 1 122 ? -9.711 -27.672 -5.879 1 98.31 122 ASN B CA 1
ATOM 3739 C C . ASN B 1 122 ? -9.461 -27.906 -7.367 1 98.31 122 ASN B C 1
ATOM 3741 O O . ASN B 1 122 ? -10.141 -28.719 -7.996 1 98.31 122 ASN B O 1
ATOM 3745 N N . PHE B 1 123 ? -8.516 -27.25 -7.871 1 98.75 123 PHE B N 1
ATOM 3746 C CA . PHE B 1 123 ? -8.188 -27.344 -9.289 1 98.75 123 PHE B CA 1
ATOM 3747 C C . PHE B 1 123 ? -7.652 -28.734 -9.633 1 98.75 123 PHE B C 1
ATOM 3749 O O . PHE B 1 123 ? -7.914 -29.25 -10.719 1 98.75 123 PHE B O 1
ATOM 3756 N N . VAL B 1 124 ? -6.859 -29.359 -8.758 1 98.5 124 VAL B N 1
ATOM 3757 C CA . VAL B 1 124 ? -6.262 -30.656 -9.008 1 98.5 124 VAL B CA 1
ATOM 3758 C C . VAL B 1 124 ? -7.359 -31.703 -9.211 1 98.5 124 VAL B C 1
ATOM 3760 O O . VAL B 1 124 ? -7.348 -32.438 -10.203 1 98.5 124 VAL B O 1
ATOM 3763 N N . ASP B 1 125 ? -8.336 -31.703 -8.32 1 97.38 125 ASP B N 1
ATOM 3764 C CA . ASP B 1 125 ? -9.453 -32.625 -8.461 1 97.38 125 ASP B CA 1
ATOM 3765 C C . ASP B 1 125 ? -10.219 -32.375 -9.758 1 97.38 125 ASP B C 1
ATOM 3767 O O . ASP B 1 125 ? -10.625 -33.312 -10.438 1 97.38 125 ASP B O 1
ATOM 3771 N N . ALA B 1 126 ? -10.398 -31.125 -10.078 1 98.25 126 ALA B N 1
ATOM 3772 C CA . ALA B 1 126 ? -11.109 -30.781 -11.297 1 98.25 126 ALA B CA 1
ATOM 3773 C C . ALA B 1 126 ? -10.359 -31.25 -12.531 1 98.25 126 ALA B C 1
ATOM 3775 O O . ALA B 1 126 ? -10.969 -31.75 -13.484 1 98.25 126 ALA B O 1
ATOM 3776 N N . ALA B 1 127 ? -9.125 -31.125 -12.531 1 98.56 127 ALA B N 1
ATOM 3777 C CA . ALA B 1 127 ? -8.297 -31.547 -13.656 1 98.56 127 ALA B CA 1
ATOM 3778 C C . ALA B 1 127 ? -8.32 -33.062 -13.812 1 98.56 127 ALA B C 1
ATOM 3780 O O . ALA B 1 127 ? -8.43 -33.562 -14.93 1 98.56 127 ALA B O 1
ATOM 3781 N N . LEU B 1 128 ? -8.188 -33.75 -12.688 1 97.75 128 LEU B N 1
ATOM 3782 C CA . LEU B 1 128 ? -8.234 -35.219 -12.719 1 97.75 128 LEU B CA 1
ATOM 3783 C C . LEU B 1 128 ? -9.562 -35.688 -13.273 1 97.75 128 LEU B C 1
ATOM 3785 O O . LEU B 1 128 ? -9.609 -36.688 -14.023 1 97.75 128 LEU B O 1
ATOM 3789 N N . ALA B 1 129 ? -10.602 -35 -12.875 1 96.81 129 ALA B N 1
ATOM 3790 C CA . ALA B 1 129 ? -11.938 -35.344 -13.336 1 96.81 129 ALA B CA 1
ATOM 3791 C C . ALA B 1 129 ? -12.055 -35.188 -14.852 1 96.81 129 ALA B C 1
ATOM 3793 O O . ALA B 1 129 ? -12.867 -35.844 -15.492 1 96.81 129 ALA B O 1
ATOM 3794 N N . GLN B 1 130 ? -11.227 -34.344 -15.453 1 97.38 130 GLN B N 1
ATOM 3795 C CA . GLN B 1 130 ? -11.219 -34.125 -16.906 1 97.38 130 GLN B CA 1
ATOM 3796 C C . GLN B 1 130 ? -10.297 -35.125 -17.594 1 97.38 130 GLN B C 1
ATOM 3798 O O . GLN B 1 130 ? -10.234 -35.156 -18.828 1 97.38 130 GLN B O 1
ATOM 3803 N N . GLY B 1 131 ? -9.516 -35.906 -16.844 1 97 131 GLY B N 1
ATOM 3804 C CA . GLY B 1 131 ? -8.648 -36.906 -17.406 1 97 131 GLY B CA 1
ATOM 3805 C C . GLY B 1 131 ? -7.191 -36.5 -17.484 1 97 131 GLY B C 1
ATOM 3806 O O . GLY B 1 131 ? -6.344 -37.25 -17.969 1 97 131 GLY B O 1
ATOM 3807 N N . TYR B 1 132 ? -6.867 -35.312 -16.984 1 98.25 132 TYR B N 1
ATOM 3808 C CA . TYR B 1 132 ? -5.484 -34.844 -16.984 1 98.25 132 TYR B CA 1
ATOM 3809 C C . TYR B 1 132 ? -4.703 -35.469 -15.836 1 98.25 132 TYR B C 1
ATOM 3811 O O . TYR B 1 132 ? -5.273 -35.781 -14.789 1 98.25 132 TYR B O 1
ATOM 3819 N N . SER B 1 133 ? -3.426 -35.688 -16.016 1 98.19 133 SER B N 1
ATOM 3820 C CA . SER B 1 133 ? -2.512 -35.844 -14.883 1 98.19 133 SER B CA 1
ATOM 3821 C C . SER B 1 133 ? -2.021 -34.469 -14.398 1 98.19 133 SER B C 1
ATOM 3823 O O . SER B 1 133 ? -2.09 -33.469 -15.133 1 98.19 133 SER B O 1
ATOM 3825 N N . VAL B 1 134 ? -1.608 -34.406 -13.117 1 98.75 134 VAL B N 1
ATOM 3826 C CA . VAL B 1 134 ? -1.203 -33.125 -12.547 1 98.75 134 VAL B CA 1
ATOM 3827 C C . VAL B 1 134 ? 0.102 -33.312 -11.773 1 98.75 134 VAL B C 1
ATOM 3829 O O . VAL B 1 134 ? 0.244 -34.25 -10.984 1 98.75 134 VAL B O 1
ATOM 3832 N N . LEU B 1 135 ? 1.065 -32.5 -12.078 1 98.81 135 LEU B N 1
ATOM 3833 C CA . LEU B 1 135 ? 2.248 -32.312 -11.25 1 98.81 135 LEU B CA 1
ATOM 3834 C C . LEU B 1 135 ? 2.213 -30.922 -10.586 1 98.81 135 LEU B C 1
ATOM 3836 O O . LEU B 1 135 ? 2.434 -29.906 -11.242 1 98.81 135 LEU B O 1
ATOM 3840 N N . SER B 1 136 ? 1.89 -30.891 -9.32 1 98.81 136 SER B N 1
ATOM 3841 C CA . SER B 1 136 ? 1.973 -29.656 -8.539 1 98.81 136 SER B CA 1
ATOM 3842 C C . SER B 1 136 ? 3.154 -29.688 -7.578 1 98.81 136 SER B C 1
ATOM 3844 O O . SER B 1 136 ? 3.486 -30.734 -7.031 1 98.81 136 SER B O 1
ATOM 3846 N N . TYR B 1 137 ? 3.807 -28.516 -7.391 1 98.88 137 TYR B N 1
ATOM 3847 C CA . TYR B 1 137 ? 5.004 -28.5 -6.555 1 98.88 137 TYR B CA 1
ATOM 3848 C C . TYR B 1 137 ? 5.09 -27.219 -5.75 1 98.88 137 TYR B C 1
ATOM 3850 O O . TYR B 1 137 ? 4.387 -26.25 -6.039 1 98.88 137 TYR B O 1
ATOM 3858 N N . ASP B 1 138 ? 5.844 -27.266 -4.625 1 98.88 138 ASP B N 1
ATOM 3859 C CA . ASP B 1 138 ? 6.273 -26.062 -3.916 1 98.88 138 ASP B CA 1
ATOM 3860 C C . ASP B 1 138 ? 7.574 -25.516 -4.5 1 98.88 138 ASP B C 1
ATOM 3862 O O . ASP B 1 138 ? 8.555 -26.25 -4.641 1 98.88 138 ASP B O 1
ATOM 3866 N N . ARG B 1 139 ? 7.559 -24.297 -4.883 1 98.81 139 ARG B N 1
ATOM 3867 C CA . ARG B 1 139 ? 8.797 -23.672 -5.344 1 98.81 139 ARG B CA 1
ATOM 3868 C C . ARG B 1 139 ? 9.906 -23.828 -4.312 1 98.81 139 ARG B C 1
ATOM 3870 O O . ARG B 1 139 ? 9.641 -24.078 -3.135 1 98.81 139 ARG B O 1
ATOM 3877 N N . ILE B 1 140 ? 11.133 -23.781 -4.781 1 98.44 140 ILE B N 1
ATOM 3878 C CA . ILE B 1 140 ? 12.227 -23.859 -3.816 1 98.44 140 ILE B CA 1
ATOM 3879 C C . ILE B 1 140 ? 12.086 -22.719 -2.797 1 98.44 140 ILE B C 1
ATOM 3881 O O . ILE B 1 140 ? 11.719 -21.609 -3.152 1 98.44 140 ILE B O 1
ATOM 3885 N N . GLY B 1 141 ? 12.289 -23.062 -1.521 1 97.75 141 GLY B N 1
ATOM 3886 C CA . GLY B 1 141 ? 12.117 -22.125 -0.429 1 97.75 141 GLY B CA 1
ATOM 3887 C C . GLY B 1 141 ? 10.734 -22.172 0.195 1 97.75 141 GLY B C 1
ATOM 3888 O O . GLY B 1 141 ? 10.492 -21.562 1.237 1 97.75 141 GLY B O 1
ATOM 3889 N N . VAL B 1 142 ? 9.828 -23.016 -0.36 1 98.25 142 VAL B N 1
ATOM 3890 C CA . VAL B 1 142 ? 8.43 -22.969 0.064 1 98.25 142 VAL B CA 1
ATOM 3891 C C . VAL B 1 142 ? 7.965 -24.359 0.469 1 98.25 142 VAL B C 1
ATOM 3893 O O . VAL B 1 142 ? 8.281 -25.344 -0.201 1 98.25 142 VAL B O 1
ATOM 3896 N N . GLY B 1 143 ? 7.242 -24.406 1.521 1 97 143 GLY B N 1
ATOM 3897 C CA . GLY B 1 143 ? 6.488 -25.594 1.883 1 97 143 GLY B CA 1
ATOM 3898 C C . GLY B 1 143 ? 7.348 -26.844 1.961 1 97 143 GLY B C 1
ATOM 3899 O O . GLY B 1 143 ? 8.359 -26.859 2.668 1 97 143 GLY B O 1
ATOM 3900 N N . SER B 1 144 ? 6.992 -27.844 1.092 1 97.5 144 SER B N 1
ATOM 3901 C CA . SER B 1 144 ? 7.617 -29.156 1.15 1 97.5 144 SER B CA 1
ATOM 3902 C C . SER B 1 144 ? 8.961 -29.156 0.432 1 97.5 144 SER B C 1
ATOM 3904 O O . SER B 1 144 ? 9.688 -30.156 0.481 1 97.5 144 SER B O 1
ATOM 3906 N N . SER B 1 145 ? 9.266 -28.094 -0.207 1 98.44 145 SER B N 1
ATOM 3907 C CA . SER B 1 145 ? 10.555 -27.984 -0.882 1 98.44 145 SER B CA 1
ATOM 3908 C C . SER B 1 145 ? 11.641 -27.484 0.069 1 98.44 145 SER B C 1
ATOM 3910 O O . SER B 1 145 ? 11.336 -26.984 1.154 1 98.44 145 SER B O 1
ATOM 3912 N N . PRO B 1 146 ? 12.93 -27.656 -0.303 1 96.5 146 PRO B N 1
ATOM 3913 C CA . PRO B 1 146 ? 14.008 -27.234 0.597 1 96.5 146 PRO B CA 1
ATOM 3914 C C . PRO B 1 146 ? 14.008 -25.734 0.873 1 96.5 146 PRO B C 1
ATOM 3916 O O . PRO B 1 146 ? 13.727 -24.938 -0.027 1 96.5 146 PRO B O 1
ATOM 3919 N N . LYS B 1 147 ? 14.359 -25.469 2.178 1 95.19 147 LYS B N 1
ATOM 3920 C CA . LYS B 1 147 ? 14.547 -24.062 2.551 1 95.19 147 LYS B CA 1
ATOM 3921 C C . LYS B 1 147 ? 15.945 -23.578 2.195 1 95.19 147 LYS B C 1
ATOM 3923 O O . LYS B 1 147 ? 16.922 -23.906 2.883 1 95.19 147 LYS B O 1
ATOM 3928 N N . VAL B 1 148 ? 15.938 -22.828 1.119 1 95.31 148 VAL B N 1
ATOM 3929 C CA . VAL B 1 148 ? 17.203 -22.406 0.545 1 95.31 148 VAL B CA 1
ATOM 3930 C C . VAL B 1 148 ? 17.516 -20.969 0.992 1 95.31 148 VAL B C 1
ATOM 3932 O O . VAL B 1 148 ? 16.688 -20.328 1.63 1 95.31 148 VAL B O 1
ATOM 3935 N N . ASN B 1 149 ? 18.766 -20.547 0.676 1 94.5 149 ASN B N 1
ATOM 3936 C CA . ASN B 1 149 ? 19.156 -19.188 1.002 1 94.5 149 ASN B CA 1
ATOM 3937 C C . ASN B 1 149 ? 18.234 -18.172 0.33 1 94.5 149 ASN B C 1
ATOM 3939 O O . ASN B 1 149 ? 17.984 -18.25 -0.875 1 94.5 149 ASN B O 1
ATOM 3943 N N . SER B 1 150 ? 17.781 -17.203 1.144 1 96.19 150 SER B N 1
ATOM 3944 C CA . SER B 1 150 ? 16.75 -16.281 0.673 1 96.19 150 SER B CA 1
ATOM 3945 C C . SER B 1 150 ? 17.328 -15.258 -0.3 1 96.19 150 SER B C 1
ATOM 3947 O O . SER B 1 150 ? 16.578 -14.586 -1.022 1 96.19 150 SER B O 1
ATOM 3949 N N . LEU B 1 151 ? 18.656 -15.148 -0.404 1 94.12 151 LEU B N 1
ATOM 3950 C CA . LEU B 1 151 ? 19.281 -14.117 -1.231 1 94.12 151 LEU B CA 1
ATOM 3951 C C . LEU B 1 151 ? 19.859 -14.727 -2.504 1 94.12 151 LEU B C 1
ATOM 3953 O O . LEU B 1 151 ? 19.766 -14.125 -3.578 1 94.12 151 LEU B O 1
ATOM 3957 N N . THR B 1 152 ? 20.375 -15.93 -2.441 1 92 152 THR B N 1
ATOM 3958 C CA . THR B 1 152 ? 21.25 -16.375 -3.521 1 92 152 THR B CA 1
ATOM 3959 C C . THR B 1 152 ? 20.578 -17.484 -4.324 1 92 152 THR B C 1
ATOM 3961 O O . THR B 1 152 ? 20.891 -17.688 -5.5 1 92 152 THR B O 1
ATOM 3964 N N . ASP B 1 153 ? 19.719 -18.234 -3.703 1 93.38 153 ASP B N 1
ATOM 3965 C CA . ASP B 1 153 ? 19.172 -19.406 -4.391 1 93.38 153 ASP B CA 1
ATOM 3966 C C . ASP B 1 153 ? 17.75 -19.141 -4.875 1 93.38 153 ASP B C 1
ATOM 3968 O O . ASP B 1 153 ? 17.469 -19.266 -6.07 1 93.38 153 ASP B O 1
ATOM 3972 N N . ALA B 1 154 ? 16.938 -18.75 -3.992 1 94.69 154 ALA B N 1
ATOM 3973 C CA . ALA B 1 154 ? 15.539 -18.531 -4.375 1 94.69 154 ALA B CA 1
ATOM 3974 C C . ALA B 1 154 ? 15.383 -17.281 -5.219 1 94.69 154 ALA B C 1
ATOM 3976 O O . ALA B 1 154 ? 14.852 -16.266 -4.75 1 94.69 154 ALA B O 1
ATOM 3977 N N . GLN B 1 155 ? 15.867 -17.344 -6.445 1 97.31 155 GLN B N 1
ATOM 3978 C CA . GLN B 1 155 ? 15.789 -16.25 -7.414 1 97.31 155 GLN B CA 1
ATOM 3979 C C . GLN B 1 155 ? 14.961 -16.656 -8.633 1 97.31 155 GLN B C 1
ATOM 3981 O O . GLN B 1 155 ? 14.805 -17.844 -8.906 1 97.31 155 GLN B O 1
ATOM 3986 N N . PHE B 1 156 ? 14.508 -15.672 -9.367 1 97.94 156 PHE B N 1
ATOM 3987 C CA . PHE B 1 156 ? 13.57 -15.867 -10.469 1 97.94 156 PHE B CA 1
ATOM 3988 C C . PHE B 1 156 ? 14.156 -16.812 -11.508 1 97.94 156 PHE B C 1
ATOM 3990 O O . PHE B 1 156 ? 13.523 -17.812 -11.875 1 97.94 156 PHE B O 1
ATOM 3997 N N . GLN B 1 157 ? 15.375 -16.531 -11.969 1 97.44 157 GLN B N 1
ATOM 3998 C CA . GLN B 1 157 ? 15.961 -17.328 -13.047 1 97.44 157 GLN B CA 1
ATOM 3999 C C . GLN B 1 157 ? 16.266 -18.75 -12.578 1 97.44 157 GLN B C 1
ATOM 4001 O O . GLN B 1 157 ? 16.281 -19.688 -13.383 1 97.44 157 GLN B O 1
ATOM 4006 N N . VAL B 1 158 ? 16.484 -18.906 -11.281 1 98.19 158 VAL B N 1
ATOM 4007 C CA . VAL B 1 158 ? 16.688 -20.234 -10.727 1 98.19 158 VAL B CA 1
ATOM 4008 C C . VAL B 1 158 ? 15.367 -21 -10.695 1 98.19 158 VAL B C 1
ATOM 4010 O O . VAL B 1 158 ? 15.305 -22.172 -11.07 1 98.19 158 VAL B O 1
ATOM 4013 N N . GLU B 1 159 ? 14.352 -20.328 -10.203 1 98.75 159 GLU B N 1
ATOM 4014 C CA . GLU B 1 159 ? 13.023 -20.922 -10.188 1 98.75 159 GLU B CA 1
ATOM 4015 C C . GLU B 1 159 ? 12.594 -21.344 -11.594 1 98.75 159 GLU B C 1
ATOM 4017 O O . GLU B 1 159 ? 11.953 -22.391 -11.766 1 98.75 159 GLU B O 1
ATOM 4022 N N . VAL B 1 160 ? 12.875 -20.516 -12.617 1 98.88 160 VAL B N 1
ATOM 4023 C CA . VAL B 1 160 ? 12.57 -20.859 -14 1 98.88 160 VAL B CA 1
ATOM 4024 C C . VAL B 1 160 ? 13.305 -22.141 -14.398 1 98.88 160 VAL B C 1
ATOM 4026 O O . VAL B 1 160 ? 12.703 -23.047 -14.969 1 98.88 160 VAL B O 1
ATOM 4029 N N . ALA B 1 161 ? 14.578 -22.234 -14.055 1 98.75 161 ALA B N 1
ATOM 4030 C CA . ALA B 1 161 ? 15.375 -23.406 -14.383 1 98.75 161 ALA B CA 1
ATOM 4031 C C . ALA B 1 161 ? 14.836 -24.656 -13.68 1 98.75 161 ALA B C 1
ATOM 4033 O O . ALA B 1 161 ? 14.859 -25.75 -14.25 1 98.75 161 ALA B O 1
ATOM 4034 N N . VAL B 1 162 ? 14.422 -24.484 -12.477 1 98.88 162 VAL B N 1
ATOM 4035 C CA . VAL B 1 162 ? 13.836 -25.594 -11.742 1 98.88 162 VAL B CA 1
ATOM 4036 C C . VAL B 1 162 ? 12.586 -26.094 -12.469 1 98.88 162 VAL B C 1
ATOM 4038 O O . VAL B 1 162 ? 12.406 -27.312 -12.641 1 98.88 162 VAL B O 1
ATOM 4041 N N . LEU B 1 163 ? 11.727 -25.203 -12.891 1 98.94 163 LEU B N 1
ATOM 4042 C CA . LEU B 1 163 ? 10.523 -25.594 -13.609 1 98.94 163 LEU B CA 1
ATOM 4043 C C . LEU B 1 163 ? 10.883 -26.312 -14.914 1 98.94 163 LEU B C 1
ATOM 4045 O O . LEU B 1 163 ? 10.211 -27.281 -15.305 1 98.94 163 LEU B O 1
ATOM 4049 N N . GLU B 1 164 ? 11.938 -25.859 -15.633 1 98.88 164 GLU B N 1
ATOM 4050 C CA . GLU B 1 164 ? 12.398 -26.547 -16.828 1 98.88 164 GLU B CA 1
ATOM 4051 C C . GLU B 1 164 ? 12.773 -28 -16.531 1 98.88 164 GLU B C 1
ATOM 4053 O O . GLU B 1 164 ? 12.445 -28.906 -17.297 1 98.88 164 GLU B O 1
ATOM 4058 N N . GLY B 1 165 ? 13.445 -28.141 -15.398 1 98.81 165 GLY B N 1
ATOM 4059 C CA . GLY B 1 165 ? 13.773 -29.484 -14.953 1 98.81 165 GLY B CA 1
ATOM 4060 C C . GLY B 1 165 ? 12.547 -30.328 -14.648 1 98.81 165 GLY B C 1
ATOM 4061 O O . GLY B 1 165 ? 12.523 -31.516 -14.945 1 98.81 165 GLY B O 1
ATOM 4062 N N . LEU B 1 166 ? 11.539 -29.719 -14.086 1 98.94 166 LEU B N 1
ATOM 4063 C CA . LEU B 1 166 ? 10.305 -30.438 -13.758 1 98.94 166 LEU B CA 1
ATOM 4064 C C . LEU B 1 166 ? 9.547 -30.828 -15.023 1 98.94 166 LEU B C 1
ATOM 4066 O O . LEU B 1 166 ? 8.898 -31.875 -15.062 1 98.94 166 LEU B O 1
ATOM 4070 N N . VAL B 1 167 ? 9.578 -29.969 -16.047 1 98.88 167 VAL B N 1
ATOM 4071 C CA . VAL B 1 167 ? 8.992 -30.312 -17.344 1 98.88 167 VAL B CA 1
ATOM 4072 C C . VAL B 1 167 ? 9.68 -31.547 -17.906 1 98.88 167 VAL B C 1
ATOM 4074 O O . VAL B 1 167 ? 9.016 -32.469 -18.391 1 98.88 167 VAL B O 1
ATOM 4077 N N . ASN B 1 168 ? 11.023 -31.547 -17.844 1 98.62 168 ASN B N 1
ATOM 4078 C CA . ASN B 1 168 ? 11.773 -32.719 -18.297 1 98.62 168 ASN B CA 1
ATOM 4079 C C . ASN B 1 168 ? 11.406 -33.969 -17.5 1 98.62 168 ASN B C 1
ATOM 4081 O O . ASN B 1 168 ? 11.242 -35.062 -18.062 1 98.62 168 ASN B O 1
ATOM 4085 N N . TYR B 1 169 ? 11.297 -33.812 -16.188 1 98.62 169 TYR B N 1
ATOM 4086 C CA . TYR B 1 169 ? 10.891 -34.906 -15.328 1 98.62 169 TYR B CA 1
ATOM 4087 C C . TYR B 1 169 ? 9.531 -35.469 -15.742 1 98.62 169 TYR B C 1
ATOM 4089 O O . TYR B 1 169 ? 9.336 -36.688 -15.828 1 98.62 169 TYR B O 1
ATOM 4097 N N . ALA B 1 170 ? 8.547 -34.562 -15.961 1 98.62 170 ALA B N 1
ATOM 4098 C CA . ALA B 1 170 ? 7.207 -35 -16.359 1 98.62 170 ALA B CA 1
ATOM 4099 C C . ALA B 1 170 ? 7.25 -35.844 -17.641 1 98.62 170 ALA B C 1
ATOM 4101 O O . ALA B 1 170 ? 6.59 -36.875 -17.719 1 98.62 170 ALA B O 1
ATOM 4102 N N . LYS B 1 171 ? 8.055 -35.406 -18.578 1 98.12 171 LYS B N 1
ATOM 4103 C CA . LYS B 1 171 ? 8.125 -36.062 -19.891 1 98.12 171 LYS B CA 1
ATOM 4104 C C . LYS B 1 171 ? 8.867 -37.375 -19.797 1 98.12 171 LYS B C 1
ATOM 4106 O O . LYS B 1 171 ? 8.492 -38.375 -20.453 1 98.12 171 LYS B O 1
ATOM 4111 N N . THR B 1 172 ? 9.875 -37.469 -18.953 1 98.06 172 THR B N 1
ATOM 4112 C CA . THR B 1 172 ? 10.789 -38.625 -19.016 1 98.06 172 THR B CA 1
ATOM 4113 C C . THR B 1 172 ? 10.492 -39.625 -17.906 1 98.06 172 THR B C 1
ATOM 4115 O O . THR B 1 172 ? 10.75 -40.812 -18.047 1 98.06 172 THR B O 1
ATOM 4118 N N . LYS B 1 173 ? 9.961 -39.094 -16.797 1 97.62 173 LYS B N 1
ATOM 4119 C CA . LYS B 1 173 ? 9.836 -39.969 -15.633 1 97.62 173 LYS B CA 1
ATOM 4120 C C . LYS B 1 173 ? 8.375 -40.125 -15.227 1 97.62 173 LYS B C 1
ATOM 4122 O O . LYS B 1 173 ? 8.016 -41.125 -14.609 1 97.62 173 LYS B O 1
ATOM 4127 N N . ALA B 1 174 ? 7.527 -39.219 -15.625 1 97.19 174 ALA B N 1
ATOM 4128 C CA . ALA B 1 174 ? 6.137 -39.281 -15.18 1 97.19 174 ALA B CA 1
ATOM 4129 C C . ALA B 1 174 ? 5.207 -39.594 -16.344 1 97.19 174 ALA B C 1
ATOM 4131 O O . ALA B 1 174 ? 3.99 -39.438 -16.25 1 97.19 174 ALA B O 1
ATOM 4132 N N . HIS B 1 175 ? 5.715 -39.938 -17.531 1 96.94 175 HIS B N 1
ATOM 4133 C CA . HIS B 1 175 ? 4.996 -40.5 -18.688 1 96.94 175 HIS B CA 1
ATOM 4134 C C . HIS B 1 175 ? 4.062 -39.438 -19.297 1 96.94 175 HIS B C 1
ATOM 4136 O O . HIS B 1 175 ? 2.971 -39.781 -19.766 1 96.94 175 HIS B O 1
ATOM 4142 N N . ALA B 1 176 ? 4.441 -38.219 -19.203 1 98.06 176 ALA B N 1
ATOM 4143 C CA . ALA B 1 176 ? 3.656 -37.188 -19.875 1 98.06 176 ALA B CA 1
ATOM 4144 C C . ALA B 1 176 ? 3.826 -37.25 -21.391 1 98.06 176 ALA B C 1
ATOM 4146 O O . ALA B 1 176 ? 4.949 -37.312 -21.891 1 98.06 176 ALA B O 1
ATOM 4147 N N . THR B 1 177 ? 2.707 -37.219 -22.125 1 97.94 177 THR B N 1
ATOM 4148 C CA . THR B 1 177 ? 2.75 -37.156 -23.578 1 97.94 177 THR B CA 1
ATOM 4149 C C . THR B 1 177 ? 2.68 -35.719 -24.094 1 97.94 177 THR B C 1
ATOM 4151 O O . THR B 1 177 ? 3.172 -35.438 -25.188 1 97.94 177 THR B O 1
ATOM 4154 N N . GLN B 1 178 ? 2.016 -34.938 -23.344 1 98.38 178 GLN B N 1
ATOM 4155 C CA . GLN B 1 178 ? 1.908 -33.469 -23.5 1 98.38 178 GLN B CA 1
ATOM 4156 C C . GLN B 1 178 ? 2.033 -32.75 -22.172 1 98.38 178 GLN B C 1
ATOM 4158 O O . GLN B 1 178 ? 1.678 -33.312 -21.125 1 98.38 178 GLN B O 1
ATOM 4163 N N . VAL B 1 179 ? 2.598 -31.562 -22.219 1 98.75 179 VAL B N 1
ATOM 4164 C CA . VAL B 1 179 ? 2.756 -30.797 -20.984 1 98.75 179 VAL B CA 1
ATOM 4165 C C . VAL B 1 179 ? 2.172 -29.406 -21.172 1 98.75 179 VAL B C 1
ATOM 4167 O O . VAL B 1 179 ? 2.527 -28.688 -22.109 1 98.75 179 VAL B O 1
ATOM 4170 N N . ALA B 1 180 ? 1.22 -29.031 -20.391 1 98.94 180 ALA B N 1
ATOM 4171 C CA . ALA B 1 180 ? 0.78 -27.641 -20.25 1 98.94 180 ALA B CA 1
ATOM 4172 C C . ALA B 1 180 ? 1.276 -27.047 -18.938 1 98.94 180 ALA B C 1
ATOM 4174 O O . ALA B 1 180 ? 1.234 -27.703 -17.891 1 98.94 180 ALA B O 1
ATOM 4175 N N . LEU B 1 181 ? 1.841 -25.828 -19 1 98.94 181 LEU B N 1
ATOM 4176 C CA . LEU B 1 181 ? 2.197 -25.094 -17.797 1 98.94 181 LEU B CA 1
ATOM 4177 C C . LEU B 1 181 ? 1.055 -24.172 -17.359 1 98.94 181 LEU B C 1
ATOM 4179 O O . LEU B 1 181 ? 0.493 -23.438 -18.172 1 98.94 181 LEU B O 1
ATOM 4183 N N . ILE B 1 182 ? 0.654 -24.297 -16.125 1 98.94 182 ILE B N 1
ATOM 4184 C CA . ILE B 1 182 ? -0.325 -23.406 -15.516 1 98.94 182 ILE B CA 1
ATOM 4185 C C . ILE B 1 182 ? 0.315 -22.656 -14.344 1 98.94 182 ILE B C 1
ATOM 4187 O O . ILE B 1 182 ? 0.715 -23.266 -13.352 1 98.94 182 ILE B O 1
ATOM 4191 N N . GLY B 1 183 ? 0.448 -21.344 -14.484 1 98.94 183 GLY B N 1
ATOM 4192 C CA . GLY B 1 183 ? 1.053 -20.516 -13.461 1 98.94 183 GLY B CA 1
ATOM 4193 C C . GLY B 1 183 ? 0.085 -19.5 -12.867 1 98.94 183 GLY B C 1
ATOM 4194 O O . GLY B 1 183 ? -0.814 -19.016 -13.555 1 98.94 183 GLY B O 1
ATOM 4195 N N . HIS B 1 184 ? 0.297 -19.219 -11.625 1 98.88 184 HIS B N 1
ATOM 4196 C CA . HIS B 1 184 ? -0.418 -18.141 -10.953 1 98.88 184 HIS B CA 1
ATOM 4197 C C . HIS B 1 184 ? 0.549 -17.094 -10.398 1 98.88 184 HIS B C 1
ATOM 4199 O O . HIS B 1 184 ? 1.497 -17.438 -9.688 1 98.88 184 HIS B O 1
ATOM 4205 N N . SER B 1 185 ? 0.248 -15.781 -10.711 1 98.31 185 SER B N 1
ATOM 4206 C CA . SER B 1 185 ? 1.02 -14.672 -10.164 1 98.31 185 SER B CA 1
ATOM 4207 C C . SER B 1 185 ? 2.508 -14.836 -10.461 1 98.31 185 SER B C 1
ATOM 4209 O O . SER B 1 185 ? 2.9 -15.008 -11.617 1 98.31 185 SER B O 1
ATOM 4211 N N . TYR B 1 186 ? 3.402 -14.852 -9.508 1 98.5 186 TYR B N 1
ATOM 4212 C CA . TYR B 1 186 ? 4.824 -15.109 -9.703 1 98.5 186 TYR B CA 1
ATOM 4213 C C . TYR B 1 186 ? 5.047 -16.406 -10.484 1 98.5 186 TYR B C 1
ATOM 4215 O O . TYR B 1 186 ? 5.938 -16.484 -11.328 1 98.5 186 TYR B O 1
ATOM 4223 N N . GLY B 1 187 ? 4.199 -17.391 -10.297 1 98.88 187 GLY B N 1
ATOM 4224 C CA . GLY B 1 187 ? 4.254 -18.641 -11.031 1 98.88 187 GLY B CA 1
ATOM 4225 C C . GLY B 1 187 ? 3.949 -18.469 -12.508 1 98.88 187 GLY B C 1
ATOM 4226 O O . GLY B 1 187 ? 4.445 -19.234 -13.336 1 98.88 187 GLY B O 1
ATOM 4227 N N . SER B 1 188 ? 3.109 -17.531 -12.828 1 98.88 188 SER B N 1
ATOM 4228 C CA . SER B 1 188 ? 2.844 -17.234 -14.234 1 98.88 188 SER B CA 1
ATOM 4229 C C . SER B 1 188 ? 4.086 -16.703 -14.938 1 98.88 188 SER B C 1
ATOM 4231 O O . SER B 1 188 ? 4.355 -17.047 -16.094 1 98.88 188 SER B O 1
ATOM 4233 N N . TYR B 1 189 ? 4.812 -15.891 -14.242 1 98.69 189 TYR B N 1
ATOM 4234 C CA . TYR B 1 189 ? 6.047 -15.375 -14.812 1 98.69 189 TYR B CA 1
ATOM 4235 C C . TYR B 1 189 ? 7.09 -16.484 -14.945 1 98.69 189 TYR B C 1
ATOM 4237 O O . TYR B 1 189 ? 7.793 -16.562 -15.961 1 98.69 189 TYR B O 1
ATOM 4245 N N . ILE B 1 190 ? 7.168 -17.297 -13.953 1 98.88 190 ILE B N 1
ATOM 4246 C CA . ILE B 1 190 ? 8.078 -18.438 -14.008 1 98.88 190 ILE B CA 1
ATOM 4247 C C . ILE B 1 190 ? 7.695 -19.344 -15.18 1 98.88 190 ILE B C 1
ATOM 4249 O O . ILE B 1 190 ? 8.555 -19.766 -15.953 1 98.88 190 ILE B O 1
ATOM 4253 N N . SER B 1 191 ? 6.426 -19.625 -15.297 1 98.94 191 SER B N 1
ATOM 4254 C CA . SER B 1 191 ? 5.938 -20.5 -16.359 1 98.94 191 SER B CA 1
ATOM 4255 C C . SER B 1 191 ? 6.219 -19.891 -17.734 1 98.94 191 SER B C 1
ATOM 4257 O O . SER B 1 191 ? 6.566 -20.609 -18.672 1 98.94 191 SER B O 1
ATOM 4259 N N . SER B 1 192 ? 6.074 -18.609 -17.875 1 98.88 192 SER B N 1
ATOM 4260 C CA . SER B 1 192 ? 6.395 -17.922 -19.125 1 98.88 192 SER B CA 1
ATOM 4261 C C . SER B 1 192 ? 7.887 -18.016 -19.438 1 98.88 192 SER B C 1
ATOM 4263 O O . SER B 1 192 ? 8.266 -18.234 -20.594 1 98.88 192 SER B O 1
ATOM 4265 N N . GLY B 1 193 ? 8.703 -17.812 -18.406 1 98.75 193 GLY B N 1
ATOM 4266 C CA . GLY B 1 193 ? 10.133 -17.984 -18.594 1 98.75 193 GLY B CA 1
ATOM 4267 C C . GLY B 1 193 ? 10.5 -19.359 -19.109 1 98.75 193 GLY B C 1
ATOM 4268 O O . GLY B 1 193 ? 11.227 -19.5 -20.094 1 98.75 193 GLY B O 1
ATOM 4269 N N . ALA B 1 194 ? 9.945 -20.359 -18.469 1 98.88 194 ALA B N 1
ATOM 4270 C CA . ALA B 1 194 ? 10.234 -21.734 -18.875 1 98.88 194 ALA B CA 1
ATOM 4271 C C . ALA B 1 194 ? 9.734 -22.016 -20.281 1 98.88 194 ALA B C 1
ATOM 4273 O O . ALA B 1 194 ? 10.445 -22.609 -21.094 1 98.88 194 ALA B O 1
ATOM 4274 N N . ALA B 1 195 ? 8.547 -21.531 -20.594 1 98.81 195 ALA B N 1
ATOM 4275 C CA . ALA B 1 195 ? 7.938 -21.781 -21.906 1 98.81 195 ALA B CA 1
ATOM 4276 C C . ALA B 1 195 ? 8.727 -21.078 -23.016 1 98.81 195 ALA B C 1
ATOM 4278 O O . ALA B 1 195 ? 8.633 -21.469 -24.188 1 98.81 195 ALA B O 1
ATOM 4279 N N . SER B 1 196 ? 9.438 -20.031 -22.656 1 98.62 196 SER B N 1
ATOM 4280 C CA . SER B 1 196 ? 10.258 -19.359 -23.641 1 98.62 196 SER B CA 1
ATOM 4281 C C . SER B 1 196 ? 11.539 -20.125 -23.922 1 98.62 196 SER B C 1
ATOM 4283 O O . SER B 1 196 ? 12.203 -19.891 -24.938 1 98.62 196 SER B O 1
ATOM 4285 N N . HIS B 1 197 ? 11.914 -21.078 -23.062 1 98 197 HIS B N 1
ATOM 4286 C CA . HIS B 1 197 ? 13.172 -21.797 -23.156 1 98 197 HIS B CA 1
ATOM 4287 C C . HIS B 1 197 ? 12.953 -23.219 -23.672 1 98 197 HIS B C 1
ATOM 4289 O O . HIS B 1 197 ? 13.789 -23.75 -24.406 1 98 197 HIS B O 1
ATOM 4295 N N . VAL B 1 198 ? 11.859 -23.844 -23.234 1 97.94 198 VAL B N 1
ATOM 4296 C CA . VAL B 1 198 ? 11.625 -25.234 -23.594 1 97.94 198 VAL B CA 1
ATOM 4297 C C . VAL B 1 198 ? 10.234 -25.375 -24.219 1 97.94 198 VAL B C 1
ATOM 4299 O O . VAL B 1 198 ? 9.297 -24.672 -23.812 1 97.94 198 VAL B O 1
ATOM 4302 N N . PRO B 1 199 ? 10.094 -26.234 -25.156 1 97.62 199 PRO B N 1
ATOM 4303 C CA . PRO B 1 199 ? 8.781 -26.422 -25.781 1 97.62 199 PRO B CA 1
ATOM 4304 C C . PRO B 1 199 ? 7.75 -27.031 -24.844 1 97.62 199 PRO B C 1
ATOM 4306 O O . PRO B 1 199 ? 8.039 -28 -24.156 1 97.62 199 PRO B O 1
ATOM 4309 N N . VAL B 1 200 ? 6.582 -26.453 -24.797 1 98.69 200 VAL B N 1
ATOM 4310 C CA . VAL B 1 200 ? 5.418 -26.969 -24.078 1 98.69 200 VAL B CA 1
ATOM 4311 C C . VAL B 1 200 ? 4.188 -26.906 -24.984 1 98.69 200 VAL B C 1
ATOM 4313 O O . VAL B 1 200 ? 4.223 -26.281 -26.047 1 98.69 200 VAL B O 1
ATOM 4316 N N . ASP B 1 201 ? 3.145 -27.578 -24.578 1 98.75 201 ASP B N 1
ATOM 4317 C CA . ASP B 1 201 ? 1.999 -27.766 -25.469 1 98.75 201 ASP B CA 1
ATOM 4318 C C . ASP B 1 201 ? 0.889 -26.766 -25.141 1 98.75 201 ASP B C 1
ATOM 4320 O O . ASP B 1 201 ? -0.06 -26.609 -25.906 1 98.75 201 ASP B O 1
ATOM 4324 N N . GLY B 1 202 ? 0.965 -26.125 -24.062 1 98.81 202 GLY B N 1
ATOM 4325 C CA . GLY B 1 202 ? 0.028 -25.094 -23.625 1 98.81 202 GLY B CA 1
ATOM 4326 C C . GLY B 1 202 ? 0.543 -24.266 -22.469 1 98.81 202 GLY B C 1
ATOM 4327 O O . GLY B 1 202 ? 1.357 -24.75 -21.672 1 98.81 202 GLY B O 1
ATOM 4328 N N . LEU B 1 203 ? 0.088 -23.047 -22.406 1 98.94 203 LEU B N 1
ATOM 4329 C CA . LEU B 1 203 ? 0.448 -22.125 -21.328 1 98.94 203 LEU B CA 1
ATOM 4330 C C . LEU B 1 203 ? -0.778 -21.375 -20.828 1 98.94 203 LEU B C 1
ATOM 4332 O O . LEU B 1 203 ? -1.456 -20.688 -21.594 1 98.94 203 LEU B O 1
ATOM 4336 N N . VAL B 1 204 ? -1.117 -21.562 -19.578 1 98.94 204 VAL B N 1
ATOM 4337 C CA . VAL B 1 204 ? -2.207 -20.844 -18.922 1 98.94 204 VAL B CA 1
ATOM 4338 C C . VAL B 1 204 ? -1.653 -19.953 -17.812 1 98.94 204 VAL B C 1
ATOM 4340 O O . VAL B 1 204 ? -0.939 -20.438 -16.922 1 98.94 204 VAL B O 1
ATOM 4343 N N . LEU B 1 205 ? -1.971 -18.719 -17.891 1 98.94 205 LEU B N 1
ATOM 4344 C CA . LEU B 1 205 ? -1.46 -17.734 -16.938 1 98.94 205 LEU B CA 1
ATOM 4345 C C . LEU B 1 205 ? -2.604 -17.062 -16.188 1 98.94 205 LEU B C 1
ATOM 4347 O O . LEU B 1 205 ? -3.504 -16.484 -16.812 1 98.94 205 LEU B O 1
ATOM 4351 N N . THR B 1 206 ? -2.609 -17.141 -14.867 1 98.81 206 THR B N 1
ATOM 4352 C CA . THR B 1 206 ? -3.537 -16.422 -14 1 98.81 206 THR B CA 1
ATOM 4353 C C . THR B 1 206 ? -2.783 -15.477 -13.07 1 98.81 206 THR B C 1
ATOM 4355 O O . THR B 1 206 ? -1.591 -15.664 -12.82 1 98.81 206 THR B O 1
ATOM 4358 N N . GLY B 1 207 ? -3.5 -14.391 -12.625 1 98.25 207 GLY B N 1
ATOM 4359 C CA . GLY B 1 207 ? -2.807 -13.383 -11.836 1 98.25 207 GLY B CA 1
ATOM 4360 C C . GLY B 1 207 ? -1.667 -12.719 -12.586 1 98.25 207 GLY B C 1
ATOM 4361 O O . GLY B 1 207 ? -0.6 -12.477 -12.016 1 98.25 207 GLY B O 1
ATOM 4362 N N . PHE B 1 208 ? -1.868 -12.398 -13.875 1 98.25 208 PHE B N 1
ATOM 4363 C CA . PHE B 1 208 ? -0.796 -12.008 -14.781 1 98.25 208 PHE B CA 1
ATOM 4364 C C . PHE B 1 208 ? -1.272 -10.922 -15.75 1 98.25 208 PHE B C 1
ATOM 4366 O O . PHE B 1 208 ? -2.389 -11 -16.266 1 98.25 208 PHE B O 1
ATOM 4373 N N . SER B 1 209 ? -0.393 -9.914 -15.984 1 96.62 209 SER B N 1
ATOM 4374 C CA . SER B 1 209 ? -0.706 -8.93 -17.016 1 96.62 209 SER B CA 1
ATOM 4375 C C . SER B 1 209 ? 0.508 -8.633 -17.891 1 96.62 209 SER B C 1
ATOM 4377 O O . SER B 1 209 ? 0.401 -7.926 -18.891 1 96.62 209 SER B O 1
ATOM 4379 N N . GLY B 1 210 ? 1.645 -9.125 -17.531 1 95 210 GLY B N 1
ATOM 4380 C CA . GLY B 1 210 ? 2.85 -8.883 -18.297 1 95 210 GLY B CA 1
ATOM 4381 C C . GLY B 1 210 ? 3.531 -7.574 -17.953 1 95 210 GLY B C 1
ATOM 4382 O O . GLY B 1 210 ? 4.57 -7.234 -18.516 1 95 210 GLY B O 1
ATOM 4383 N N . THR B 1 211 ? 2.963 -6.879 -17 1 92.75 211 THR B N 1
ATOM 4384 C CA . THR B 1 211 ? 3.564 -5.621 -16.562 1 92.75 211 THR B CA 1
ATOM 4385 C C . THR B 1 211 ? 3.645 -5.555 -15.047 1 92.75 211 THR B C 1
ATOM 4387 O O . THR B 1 211 ? 2.973 -6.32 -14.352 1 92.75 211 THR B O 1
ATOM 4390 N N . PHE B 1 212 ? 4.555 -4.699 -14.539 1 92.06 212 PHE B N 1
ATOM 4391 C CA . PHE B 1 212 ? 4.68 -4.469 -13.102 1 92.06 212 PHE B CA 1
ATOM 4392 C C . PHE B 1 212 ? 4.297 -3.035 -12.75 1 92.06 212 PHE B C 1
ATOM 4394 O O . PHE B 1 212 ? 4.699 -2.521 -11.703 1 92.06 212 PHE B O 1
ATOM 4401 N N . ASP B 1 213 ? 3.502 -2.375 -13.609 1 90.25 213 ASP B N 1
ATOM 4402 C CA . ASP B 1 213 ? 3.119 -0.977 -13.445 1 90.25 213 ASP B CA 1
ATOM 4403 C C . ASP B 1 213 ? 2.318 -0.775 -12.164 1 90.25 213 ASP B C 1
ATOM 4405 O O . ASP B 1 213 ? 2.303 0.321 -11.602 1 90.25 213 ASP B O 1
ATOM 4409 N N . TYR B 1 214 ? 1.7 -1.819 -11.688 1 89.06 214 TYR B N 1
ATOM 4410 C CA . TYR B 1 214 ? 0.787 -1.699 -10.555 1 89.06 214 TYR B CA 1
ATOM 4411 C C . TYR B 1 214 ? 1.297 -2.488 -9.352 1 89.06 214 TYR B C 1
ATOM 4413 O O . TYR B 1 214 ? 0.515 -2.893 -8.492 1 89.06 214 TYR B O 1
ATOM 4421 N N . PHE B 1 215 ? 2.521 -2.643 -9.305 1 90.75 215 PHE B N 1
ATOM 4422 C CA . PHE B 1 215 ? 3.172 -3.479 -8.297 1 90.75 215 PHE B CA 1
ATOM 4423 C C . PHE B 1 215 ? 3.209 -2.773 -6.949 1 90.75 215 PHE B C 1
ATOM 4425 O O . PHE B 1 215 ? 3.164 -3.422 -5.902 1 90.75 215 PHE B O 1
ATOM 4432 N N . ALA B 1 216 ? 3.184 -1.448 -6.941 1 94.06 216 ALA B N 1
ATOM 4433 C CA . ALA B 1 216 ? 3.436 -0.682 -5.723 1 94.06 216 ALA B CA 1
ATOM 4434 C C . ALA B 1 216 ? 2.312 -0.878 -4.711 1 94.06 216 ALA B C 1
ATOM 4436 O O . ALA B 1 216 ? 2.564 -1.225 -3.553 1 94.06 216 ALA B O 1
ATOM 4437 N N . PRO B 1 217 ? 1.009 -0.721 -5.141 1 96.12 217 PRO B N 1
ATOM 4438 C CA . PRO B 1 217 ? -0.027 -0.942 -4.125 1 96.12 217 PRO B CA 1
ATOM 4439 C C . PRO B 1 217 ? -0.056 -2.381 -3.617 1 96.12 217 PRO B C 1
ATOM 4441 O O . PRO B 1 217 ? -0.396 -2.623 -2.457 1 96.12 217 PRO B O 1
ATOM 4444 N N . PHE B 1 218 ? 0.347 -3.27 -4.43 1 96.75 218 PHE B N 1
ATOM 4445 C CA . PHE B 1 218 ? 0.417 -4.668 -4.023 1 96.75 218 PHE B CA 1
ATOM 4446 C C . PHE B 1 218 ? 1.454 -4.859 -2.922 1 96.75 218 PHE B C 1
ATOM 4448 O O . PHE B 1 218 ? 1.135 -5.359 -1.841 1 96.75 218 PHE B O 1
ATOM 4455 N N . VAL B 1 219 ? 2.697 -4.43 -3.135 1 97.5 219 VAL B N 1
ATOM 4456 C CA . VAL B 1 219 ? 3.795 -4.625 -2.193 1 97.5 219 VAL B CA 1
ATOM 4457 C C . VAL B 1 219 ? 3.529 -3.83 -0.917 1 97.5 219 VAL B C 1
ATOM 4459 O O . VAL B 1 219 ? 3.699 -4.348 0.189 1 97.5 219 VAL B O 1
ATOM 4462 N N . ALA B 1 220 ? 3.062 -2.617 -1.122 1 98.31 220 ALA B N 1
ATOM 4463 C CA . ALA B 1 220 ? 2.756 -1.781 0.036 1 98.31 220 ALA B CA 1
ATOM 4464 C C . ALA B 1 220 ? 1.641 -2.396 0.875 1 98.31 220 ALA B C 1
ATOM 4466 O O . ALA B 1 220 ? 1.743 -2.463 2.104 1 98.31 220 ALA B O 1
ATOM 4467 N N . GLY B 1 221 ? 0.611 -2.881 0.23 1 98.56 221 GLY B N 1
ATOM 4468 C CA . GLY B 1 221 ? -0.569 -3.389 0.911 1 98.56 221 GLY B CA 1
ATOM 4469 C C . GLY B 1 221 ? -0.348 -4.746 1.558 1 98.56 221 GLY B C 1
ATOM 4470 O O . GLY B 1 221 ? -1.053 -5.109 2.5 1 98.56 221 GLY B O 1
ATOM 4471 N N . ALA B 1 222 ? 0.595 -5.512 0.976 1 98.25 222 ALA B N 1
ATOM 4472 C CA . ALA B 1 222 ? 0.935 -6.789 1.598 1 98.25 222 ALA B CA 1
ATOM 4473 C C . ALA B 1 222 ? 1.514 -6.582 2.994 1 98.25 222 ALA B C 1
ATOM 4475 O O . ALA B 1 222 ? 1.388 -7.453 3.859 1 98.25 222 ALA B O 1
ATOM 4476 N N . GLY B 1 223 ? 2.104 -5.383 3.193 1 97.81 223 GLY B N 1
ATOM 4477 C CA . GLY B 1 223 ? 2.699 -5.137 4.496 1 97.81 223 GLY B CA 1
ATOM 4478 C C . GLY B 1 223 ? 3.727 -6.184 4.891 1 97.81 223 GLY B C 1
ATOM 4479 O O . GLY B 1 223 ? 3.592 -6.836 5.926 1 97.81 223 GLY B O 1
ATOM 4480 N N . LEU B 1 224 ? 4.805 -6.273 4.145 1 98.31 224 LEU B N 1
ATOM 4481 C CA . LEU B 1 224 ? 5.777 -7.352 4.301 1 98.31 224 LEU B CA 1
ATOM 4482 C C . LEU B 1 224 ? 6.383 -7.34 5.699 1 98.31 224 LEU B C 1
ATOM 4484 O O . LEU B 1 224 ? 6.727 -6.277 6.223 1 98.31 224 LEU B O 1
ATOM 4488 N N . ARG B 1 225 ? 6.465 -8.547 6.281 1 98.69 225 ARG B N 1
ATOM 4489 C CA . ARG B 1 225 ? 7.051 -8.797 7.594 1 98.69 225 ARG B CA 1
ATOM 4490 C C . ARG B 1 225 ? 7.992 -9.992 7.555 1 98.69 225 ARG B C 1
ATOM 4492 O O . ARG B 1 225 ? 7.82 -10.898 6.738 1 98.69 225 ARG B O 1
ATOM 4499 N N . VAL B 1 226 ? 8.922 -9.953 8.477 1 98.75 226 VAL B N 1
ATOM 4500 C CA . VAL B 1 226 ? 9.812 -11.102 8.633 1 98.75 226 VAL B CA 1
ATOM 4501 C C . VAL B 1 226 ? 9.031 -12.297 9.156 1 98.75 226 VAL B C 1
ATOM 4503 O O . VAL B 1 226 ? 8.461 -12.25 10.25 1 98.75 226 VAL B O 1
ATOM 4506 N N . ALA B 1 227 ? 9.094 -13.406 8.438 1 98.75 227 ALA B N 1
ATOM 4507 C CA . ALA B 1 227 ? 8.234 -14.555 8.703 1 98.75 227 ALA B CA 1
ATOM 4508 C C . ALA B 1 227 ? 8.562 -15.188 10.055 1 98.75 227 ALA B C 1
ATOM 4510 O O . ALA B 1 227 ? 7.664 -15.484 10.844 1 98.75 227 ALA B O 1
ATOM 4511 N N . LYS B 1 228 ? 9.828 -15.422 10.375 1 97.94 228 LYS B N 1
ATOM 4512 C CA . LYS B 1 228 ? 10.227 -16.141 11.57 1 97.94 228 LYS B CA 1
ATOM 4513 C C . LYS B 1 228 ? 9.789 -15.414 12.836 1 97.94 228 LYS B C 1
ATOM 4515 O O . LYS B 1 228 ? 9.578 -16.031 13.883 1 97.94 228 LYS B O 1
ATOM 4520 N N . THR B 1 229 ? 9.656 -14.07 12.734 1 97.25 229 THR B N 1
ATOM 4521 C CA . THR B 1 229 ? 9.211 -13.297 13.891 1 97.25 229 THR B CA 1
ATOM 4522 C C . THR B 1 229 ? 7.691 -13.188 13.922 1 97.25 229 THR B C 1
ATOM 4524 O O . THR B 1 229 ? 7.09 -13.102 14.992 1 97.25 229 THR B O 1
ATOM 4527 N N . GLN B 1 230 ? 7.09 -13.188 12.789 1 96.44 230 GLN B N 1
ATOM 4528 C CA . GLN B 1 230 ? 5.637 -13.094 12.695 1 96.44 230 GLN B CA 1
ATOM 4529 C C . GLN B 1 230 ? 4.961 -14.336 13.266 1 96.44 230 GLN B C 1
ATOM 4531 O O . GLN B 1 230 ? 3.904 -14.242 13.891 1 96.44 230 GLN B O 1
ATOM 4536 N N . ASN B 1 231 ? 5.465 -15.461 12.961 1 97.56 231 ASN B N 1
ATOM 4537 C CA . ASN B 1 231 ? 4.977 -16.734 13.461 1 97.56 231 ASN B CA 1
ATOM 4538 C C . ASN B 1 231 ? 6.117 -17.719 13.719 1 97.56 231 ASN B C 1
ATOM 4540 O O . ASN B 1 231 ? 6.387 -18.594 12.898 1 97.56 231 ASN B O 1
ATOM 4544 N N . PRO B 1 232 ? 6.699 -17.594 14.852 1 97.25 232 PRO B N 1
ATOM 4545 C CA . PRO B 1 232 ? 7.863 -18.438 15.148 1 97.25 232 PRO B CA 1
ATOM 4546 C C . PRO B 1 232 ? 7.531 -19.922 15.148 1 97.25 232 PRO B C 1
ATOM 4548 O O . PRO B 1 232 ? 8.383 -20.75 14.82 1 97.25 232 PRO B O 1
ATOM 4551 N N . PHE B 1 233 ? 6.305 -20.25 15.477 1 97.44 233 PHE B N 1
ATOM 4552 C CA . PHE B 1 233 ? 5.914 -21.656 15.5 1 97.44 233 PHE B CA 1
ATOM 4553 C C . PHE B 1 233 ? 5.941 -22.25 14.102 1 97.44 233 PHE B C 1
ATOM 4555 O O . PHE B 1 233 ? 6.426 -23.359 13.898 1 97.44 233 PHE B O 1
ATOM 4562 N N . ARG B 1 234 ? 5.477 -21.531 13.125 1 96.62 234 ARG B N 1
ATOM 4563 C CA . ARG B 1 234 ? 5.375 -22.031 11.758 1 96.62 234 ARG B CA 1
ATOM 4564 C C . ARG B 1 234 ? 6.691 -21.859 11.008 1 96.62 234 ARG B C 1
ATOM 4566 O O . ARG B 1 234 ? 7.074 -22.703 10.195 1 96.62 234 ARG B O 1
ATOM 4573 N N . TRP B 1 235 ? 7.398 -20.672 11.328 1 98.06 235 TRP B N 1
ATOM 4574 C CA . TRP B 1 235 ? 8.453 -20.281 10.398 1 98.06 235 TRP B CA 1
ATOM 4575 C C . TRP B 1 235 ? 9.719 -19.875 11.148 1 98.06 235 TRP B C 1
ATOM 4577 O O . TRP B 1 235 ? 10.586 -19.203 10.594 1 98.06 235 TRP B O 1
ATOM 4587 N N . GLY B 1 236 ? 9.844 -20.25 12.406 1 97.56 236 GLY B N 1
ATOM 4588 C CA . GLY B 1 236 ? 10.992 -19.906 13.227 1 97.56 236 GLY B CA 1
ATOM 4589 C C . GLY B 1 236 ? 12.305 -20.391 12.648 1 97.56 236 GLY B C 1
ATOM 4590 O O . GLY B 1 236 ? 13.367 -19.844 12.945 1 97.56 236 GLY B O 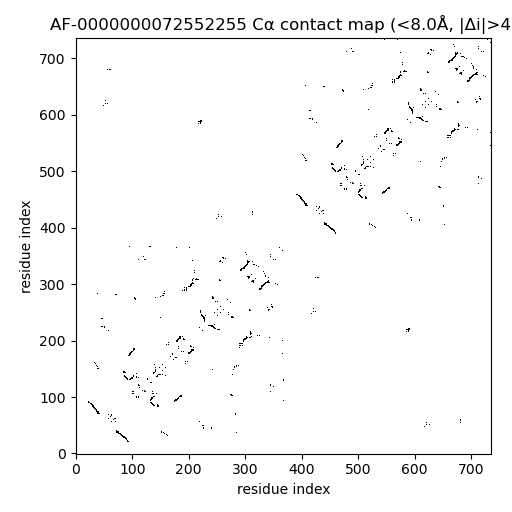1
ATOM 4591 N N . HIS B 1 237 ? 12.297 -21.391 11.766 1 96.5 237 HIS B N 1
ATOM 4592 C CA . HIS B 1 237 ? 13.5 -22.031 11.234 1 96.5 237 HIS B CA 1
ATOM 4593 C C . HIS B 1 237 ? 14.008 -21.297 10 1 96.5 237 HIS B C 1
ATOM 4595 O O . HIS B 1 237 ? 15.125 -21.562 9.539 1 96.5 237 HIS B O 1
ATOM 4601 N N . LEU B 1 238 ? 13.266 -20.438 9.445 1 97.38 238 LEU B N 1
ATOM 4602 C CA . LEU B 1 238 ? 13.664 -19.719 8.234 1 97.38 238 LEU B CA 1
ATOM 4603 C C . LEU B 1 238 ? 14.633 -18.594 8.562 1 97.38 238 LEU B C 1
ATOM 4605 O O . LEU B 1 238 ? 14.664 -18.094 9.695 1 97.38 238 LEU B O 1
ATOM 4609 N N . ASP B 1 239 ? 15.5 -18.203 7.598 1 95.25 239 ASP B N 1
ATOM 4610 C CA . ASP B 1 239 ? 16.297 -17 7.812 1 95.25 239 ASP B CA 1
ATOM 4611 C C . ASP B 1 239 ? 15.438 -15.742 7.695 1 95.25 239 ASP B C 1
ATOM 4613 O O . ASP B 1 239 ? 14.273 -15.82 7.309 1 95.25 239 ASP B O 1
ATOM 4617 N N . SER B 1 240 ? 16.016 -14.578 8.016 1 96.88 240 SER B N 1
ATOM 4618 C CA . SER B 1 240 ? 15.242 -13.344 8.148 1 96.88 240 SER B CA 1
ATOM 4619 C C . SER B 1 240 ? 14.875 -12.781 6.777 1 96.88 240 SER B C 1
ATOM 4621 O O . SER B 1 240 ? 14.055 -11.875 6.676 1 96.88 240 SER B O 1
ATOM 4623 N N . GLY B 1 241 ? 15.375 -13.359 5.707 1 97.81 241 GLY B N 1
ATOM 4624 C CA . GLY B 1 241 ? 15.07 -12.898 4.363 1 97.81 241 GLY B CA 1
ATOM 4625 C C . GLY B 1 241 ? 13.773 -13.469 3.816 1 97.81 241 GLY B C 1
ATOM 4626 O O . GLY B 1 241 ? 13.336 -13.102 2.725 1 97.81 241 GLY B O 1
ATOM 4627 N N . TYR B 1 242 ? 13.164 -14.406 4.539 1 98.69 242 TYR B N 1
ATOM 4628 C CA . TYR B 1 242 ? 11.836 -14.875 4.164 1 98.69 242 TYR B CA 1
ATOM 4629 C C . TYR B 1 242 ? 10.75 -13.961 4.73 1 98.69 242 TYR B C 1
ATOM 4631 O O . TYR B 1 242 ? 10.672 -13.766 5.949 1 98.69 242 TYR B O 1
ATOM 4639 N N . LEU B 1 243 ? 9.938 -13.422 3.832 1 98.69 243 LEU B N 1
ATOM 4640 C CA . LEU B 1 243 ? 8.938 -12.422 4.195 1 98.69 243 LEU B CA 1
ATOM 4641 C C . LEU B 1 243 ? 7.527 -12.93 3.916 1 98.69 243 LEU B C 1
ATOM 4643 O O . LEU B 1 243 ? 7.332 -13.789 3.059 1 98.69 243 LEU B O 1
ATOM 4647 N N . THR B 1 244 ? 6.605 -12.453 4.645 1 98.62 244 THR B N 1
ATOM 4648 C CA . THR B 1 244 ? 5.188 -12.758 4.492 1 98.62 244 THR B CA 1
ATOM 4649 C C . THR B 1 244 ? 4.336 -11.508 4.727 1 98.62 244 THR B C 1
ATOM 4651 O O . THR B 1 244 ? 4.867 -10.414 4.898 1 98.62 244 THR B O 1
ATOM 4654 N N . THR B 1 245 ? 2.98 -11.617 4.645 1 98.56 245 THR B N 1
ATOM 4655 C CA . THR B 1 245 ? 2.076 -10.484 4.836 1 98.56 245 THR B CA 1
ATOM 4656 C C . THR B 1 245 ? 1.95 -10.141 6.316 1 98.56 245 THR B C 1
ATOM 4658 O O . THR B 1 245 ? 2.186 -10.992 7.18 1 98.56 245 THR B O 1
ATOM 4661 N N . SER B 1 246 ? 1.524 -8.953 6.598 1 98.31 246 SER B N 1
ATOM 4662 C CA . SER B 1 246 ? 1.478 -8.453 7.969 1 98.31 246 SER B CA 1
ATOM 4663 C C . SER B 1 246 ? 0.354 -9.117 8.758 1 98.31 246 SER B C 1
ATOM 4665 O O . SER B 1 246 ? 0.5 -9.383 9.953 1 98.31 246 SER B O 1
ATOM 4667 N N . ASP B 1 247 ? -0.789 -9.312 8.148 1 98.19 247 ASP B N 1
ATOM 4668 C CA . ASP B 1 247 ? -1.911 -9.945 8.836 1 98.19 247 ASP B CA 1
ATOM 4669 C C . ASP B 1 247 ? -2.971 -10.414 7.84 1 98.19 247 ASP B C 1
ATOM 4671 O O . ASP B 1 247 ? -2.766 -10.344 6.629 1 98.19 247 ASP B O 1
ATOM 4675 N N . LEU B 1 248 ? -4.043 -10.977 8.352 1 98.56 248 LEU B N 1
ATOM 4676 C CA . LEU B 1 248 ? -5.137 -11.547 7.574 1 98.56 248 LEU B CA 1
ATOM 4677 C C . LEU B 1 248 ? -5.711 -10.523 6.602 1 98.56 248 LEU B C 1
ATOM 4679 O O . LEU B 1 248 ? -5.941 -10.828 5.43 1 98.56 248 LEU B O 1
ATOM 4683 N N . TYR B 1 249 ? -5.871 -9.328 7 1 98.81 249 TYR B N 1
ATOM 4684 C CA . TYR B 1 249 ? -6.578 -8.328 6.203 1 98.81 249 TYR B CA 1
ATOM 4685 C C . TYR B 1 249 ? -5.664 -7.73 5.141 1 98.81 249 TYR B C 1
ATOM 4687 O O . TYR B 1 249 ? -6.121 -7.363 4.055 1 98.81 249 TYR B O 1
ATOM 4695 N N . ALA B 1 250 ? -4.359 -7.629 5.449 1 98.75 250 ALA B N 1
ATOM 4696 C CA . ALA B 1 250 ? -3.395 -7.273 4.41 1 98.75 250 ALA B CA 1
ATOM 4697 C C . ALA B 1 250 ? -3.395 -8.305 3.285 1 98.75 250 ALA B C 1
ATOM 4699 O O . ALA B 1 250 ? -3.408 -7.941 2.105 1 98.75 250 ALA B O 1
ATOM 4700 N N . GLU B 1 251 ? -3.361 -9.531 3.672 1 98.69 251 GLU B N 1
ATOM 4701 C CA . GLU B 1 251 ? -3.4 -10.594 2.664 1 98.69 251 GLU B CA 1
ATOM 4702 C C . GLU B 1 251 ? -4.715 -10.562 1.887 1 98.69 251 GLU B C 1
ATOM 4704 O O . GLU B 1 251 ? -4.73 -10.805 0.678 1 98.69 251 GLU B O 1
ATOM 4709 N N . THR B 1 252 ? -5.805 -10.305 2.594 1 98.75 252 THR B N 1
ATOM 4710 C CA . THR B 1 252 ? -7.102 -10.188 1.936 1 98.75 252 THR B CA 1
ATOM 4711 C C . THR B 1 252 ? -7.086 -9.062 0.906 1 98.75 252 THR B C 1
ATOM 4713 O O . THR B 1 252 ? -7.586 -9.227 -0.209 1 98.75 252 THR B O 1
ATOM 4716 N N . TYR B 1 253 ? -6.5 -7.945 1.216 1 98.56 253 TYR B N 1
ATOM 4717 C CA . TYR B 1 253 ? -6.387 -6.82 0.295 1 98.56 253 TYR B CA 1
ATOM 4718 C C . TYR B 1 253 ? -5.68 -7.234 -0.99 1 98.56 253 TYR B C 1
ATOM 4720 O O . TYR B 1 253 ? -6.109 -6.871 -2.088 1 98.56 253 TYR B O 1
ATOM 4728 N N . VAL B 1 254 ? -4.617 -7.992 -0.897 1 98.19 254 VAL B N 1
ATOM 4729 C CA . VAL B 1 254 ? -3.789 -8.242 -2.072 1 98.19 254 VAL B CA 1
ATOM 4730 C C . VAL B 1 254 ? -4.371 -9.398 -2.877 1 98.19 254 VAL B C 1
ATOM 4732 O O . VAL B 1 254 ? -4.141 -9.5 -4.086 1 98.19 254 VAL B O 1
ATOM 4735 N N . TYR B 1 255 ? -5.234 -10.273 -2.256 1 98.62 255 TYR B N 1
ATOM 4736 C CA . TYR B 1 255 ? -5.566 -11.523 -2.932 1 98.62 255 TYR B CA 1
ATOM 4737 C C . TYR B 1 255 ? -7.055 -11.586 -3.27 1 98.62 255 TYR B C 1
ATOM 4739 O O . TYR B 1 255 ? -7.469 -12.344 -4.145 1 98.62 255 TYR B O 1
ATOM 4747 N N . TYR B 1 256 ? -7.898 -10.789 -2.58 1 98.81 256 TYR B N 1
ATOM 4748 C CA . TYR B 1 256 ? -9.336 -11.039 -2.668 1 98.81 256 TYR B CA 1
ATOM 4749 C C . TYR B 1 256 ? -10.086 -9.75 -2.988 1 98.81 256 TYR B C 1
ATOM 4751 O O . TYR B 1 256 ? -9.539 -8.656 -2.852 1 98.81 256 TYR B O 1
ATOM 4759 N N . ALA B 1 257 ? -11.312 -9.93 -3.439 1 98.62 257 ALA B N 1
ATOM 4760 C CA . ALA B 1 257 ? -12.195 -8.805 -3.746 1 98.62 257 ALA B CA 1
ATOM 4761 C C . ALA B 1 257 ? -13.625 -9.102 -3.316 1 98.62 257 ALA B C 1
ATOM 4763 O O . ALA B 1 257 ? -14.25 -10.039 -3.818 1 98.62 257 ALA B O 1
ATOM 4764 N N . GLU B 1 258 ? -14.125 -8.297 -2.406 1 97.19 258 GLU B N 1
ATOM 4765 C CA . GLU B 1 258 ? -15.531 -8.391 -2.012 1 97.19 258 GLU B CA 1
ATOM 4766 C C . GLU B 1 258 ? -16.453 -8.047 -3.174 1 97.19 258 GLU B C 1
ATOM 4768 O O . GLU B 1 258 ? -16.125 -7.199 -4.004 1 97.19 258 GLU B O 1
ATOM 4773 N N . PRO B 1 259 ? -17.625 -8.727 -3.15 1 97.38 259 PRO B N 1
ATOM 4774 C CA . PRO B 1 259 ? -18.156 -9.773 -2.279 1 97.38 259 PRO B CA 1
ATOM 4775 C C . PRO B 1 259 ? -17.969 -11.18 -2.857 1 97.38 259 PRO B C 1
ATOM 4777 O O . PRO B 1 259 ? -18.75 -12.086 -2.57 1 97.38 259 PRO B O 1
ATOM 4780 N N . HIS B 1 260 ? -16.953 -11.375 -3.625 1 98.69 260 HIS B N 1
ATOM 4781 C CA . HIS B 1 260 ? -16.859 -12.516 -4.535 1 98.69 260 HIS B CA 1
ATOM 4782 C C . HIS B 1 260 ? -16.141 -13.688 -3.879 1 98.69 260 HIS B C 1
ATOM 4784 O O . HIS B 1 260 ? -15.773 -14.656 -4.551 1 98.69 260 HIS B O 1
ATOM 4790 N N . PHE B 1 261 ? -15.891 -13.641 -2.59 1 98.62 261 PHE B N 1
ATOM 4791 C CA . PHE B 1 261 ? -15.234 -14.734 -1.872 1 98.62 261 PHE B CA 1
ATOM 4792 C C . PHE B 1 261 ? -15.867 -14.93 -0.5 1 98.62 261 PHE B C 1
ATOM 4794 O O . PHE B 1 261 ? -16.688 -14.125 -0.067 1 98.62 261 PHE B O 1
ATOM 4801 N N . GLU B 1 262 ? -15.523 -16.094 0.105 1 98.31 262 GLU B N 1
ATOM 4802 C CA . GLU B 1 262 ? -15.922 -16.359 1.485 1 98.31 262 GLU B CA 1
ATOM 4803 C C . GLU B 1 262 ? -14.805 -15.992 2.459 1 98.31 262 GLU B C 1
ATOM 4805 O O . GLU B 1 262 ? -13.648 -16.375 2.25 1 98.31 262 GLU B O 1
ATOM 4810 N N . HIS B 1 263 ? -15.164 -15.273 3.521 1 98.38 263 HIS B N 1
ATOM 4811 C CA . HIS B 1 263 ? -14.172 -14.859 4.504 1 98.38 263 HIS B CA 1
ATOM 4812 C C . HIS B 1 263 ? -13.43 -16.062 5.078 1 98.38 263 HIS B C 1
ATOM 4814 O O . HIS B 1 263 ? -12.227 -15.977 5.355 1 98.38 263 HIS B O 1
ATOM 4820 N N . THR B 1 264 ? -14.094 -17.188 5.184 1 98.06 264 THR B N 1
ATOM 4821 C CA . THR B 1 264 ? -13.484 -18.391 5.754 1 98.06 264 THR B CA 1
ATOM 4822 C C . THR B 1 264 ? -12.375 -18.906 4.848 1 98.06 264 THR B C 1
ATOM 4824 O O . THR B 1 264 ? -11.414 -19.516 5.324 1 98.06 264 THR B O 1
ATOM 4827 N N . VAL B 1 265 ? -12.469 -18.688 3.543 1 98.5 265 VAL B N 1
ATOM 4828 C CA . VAL B 1 265 ? -11.438 -19.109 2.604 1 98.5 265 VAL B CA 1
ATOM 4829 C C . VAL B 1 265 ? -10.195 -18.25 2.768 1 98.5 265 VAL B C 1
ATOM 4831 O O . VAL B 1 265 ? -9.07 -18.75 2.746 1 98.5 265 VAL B O 1
ATOM 4834 N N . ALA B 1 266 ? -10.43 -16.953 2.92 1 98.62 266 ALA B N 1
ATOM 4835 C CA . ALA B 1 266 ? -9.312 -16.047 3.189 1 98.62 266 ALA B CA 1
ATOM 4836 C C . ALA B 1 266 ? -8.625 -16.422 4.5 1 98.62 266 ALA B C 1
ATOM 4838 O O . ALA B 1 266 ? -7.391 -16.375 4.594 1 98.62 266 ALA B O 1
ATOM 4839 N N . GLU B 1 267 ? -9.406 -16.734 5.504 1 98.5 267 GLU B N 1
ATOM 4840 C CA . GLU B 1 267 ? -8.852 -17.172 6.781 1 98.5 267 GLU B CA 1
ATOM 4841 C C . GLU B 1 267 ? -8.016 -18.438 6.613 1 98.5 267 GLU B C 1
ATOM 4843 O O . GLU B 1 267 ? -6.938 -18.562 7.195 1 98.5 267 GLU B O 1
ATOM 4848 N N . TYR B 1 268 ? -8.492 -19.391 5.805 1 98.44 268 TYR B N 1
ATOM 4849 C CA . TYR B 1 268 ? -7.754 -20.625 5.527 1 98.44 268 TYR B CA 1
ATOM 4850 C C . TYR B 1 268 ? -6.422 -20.312 4.848 1 98.44 268 TYR B C 1
ATOM 4852 O O . TYR B 1 268 ? -5.387 -20.875 5.219 1 98.44 268 TYR B O 1
ATOM 4860 N N . THR B 1 269 ? -6.48 -19.469 3.854 1 98.31 269 THR B N 1
ATOM 4861 C CA . THR B 1 269 ? -5.25 -19.156 3.131 1 98.31 269 THR B CA 1
ATOM 4862 C C . THR B 1 269 ? -4.211 -18.547 4.066 1 98.31 269 THR B C 1
ATOM 4864 O O . THR B 1 269 ? -3.064 -18.984 4.105 1 98.31 269 THR B O 1
ATOM 4867 N N . PHE B 1 270 ? -4.582 -17.609 4.867 1 98.31 270 PHE B N 1
ATOM 4868 C CA . PHE B 1 270 ? -3.658 -16.891 5.742 1 98.31 270 PHE B CA 1
ATOM 4869 C C . PHE B 1 270 ? -3.096 -17.828 6.809 1 98.31 270 PHE B C 1
ATOM 4871 O O . PHE B 1 270 ? -1.897 -17.797 7.094 1 98.31 270 PHE B O 1
ATOM 4878 N N . ASN B 1 271 ? -3.969 -18.641 7.371 1 97.62 271 ASN B N 1
ATOM 4879 C CA . ASN B 1 271 ? -3.59 -19.438 8.539 1 97.62 271 ASN B CA 1
ATOM 4880 C C . ASN B 1 271 ? -2.9 -20.734 8.141 1 97.62 271 ASN B C 1
ATOM 4882 O O . ASN B 1 271 ? -2.16 -21.312 8.93 1 97.62 271 ASN B O 1
ATOM 4886 N N . VAL B 1 272 ? -3.158 -21.203 6.852 1 97.69 272 VAL B N 1
ATOM 4887 C CA . VAL B 1 272 ? -2.736 -22.578 6.543 1 97.69 272 VAL B CA 1
ATOM 4888 C C . VAL B 1 272 ? -1.938 -22.578 5.242 1 97.69 272 VAL B C 1
ATOM 4890 O O . VAL B 1 272 ? -0.787 -23.016 5.219 1 97.69 272 VAL B O 1
ATOM 4893 N N . ALA B 1 273 ? -2.494 -22.062 4.191 1 98.06 273 ALA B N 1
ATOM 4894 C CA . ALA B 1 273 ? -1.979 -22.328 2.852 1 98.06 273 ALA B CA 1
ATOM 4895 C C . ALA B 1 273 ? -0.823 -21.391 2.512 1 98.06 273 ALA B C 1
ATOM 4897 O O . ALA B 1 273 ? 0.083 -21.766 1.761 1 98.06 273 ALA B O 1
ATOM 4898 N N . SER B 1 274 ? -0.855 -20.156 3.057 1 98 274 SER B N 1
ATOM 4899 C CA . SER B 1 274 ? 0.157 -19.156 2.711 1 98 274 SER B CA 1
ATOM 4900 C C . SER B 1 274 ? 1.504 -19.5 3.338 1 98 274 SER B C 1
ATOM 4902 O O . SER B 1 274 ? 1.564 -19.938 4.488 1 98 274 SER B O 1
ATOM 4904 N N . GLU B 1 275 ? 2.533 -19.359 2.5 1 98.56 275 GLU B N 1
ATOM 4905 C CA . GLU B 1 275 ? 3.92 -19.547 2.918 1 98.56 275 GLU B CA 1
ATOM 4906 C C . GLU B 1 275 ? 4.773 -18.344 2.541 1 98.56 275 GLU B C 1
ATOM 4908 O O . GLU B 1 275 ? 4.52 -17.688 1.527 1 98.56 275 GLU B O 1
ATOM 4913 N N . PRO B 1 276 ? 5.809 -18.047 3.336 1 98.62 276 PRO B N 1
ATOM 4914 C CA . PRO B 1 276 ? 6.672 -16.906 3.025 1 98.62 276 PRO B CA 1
ATOM 4915 C C . PRO B 1 276 ? 7.43 -17.078 1.711 1 98.62 276 PRO B C 1
ATOM 4917 O O . PRO B 1 276 ? 7.539 -18.203 1.2 1 98.62 276 PRO B O 1
ATOM 4920 N N . PHE B 1 277 ? 7.863 -16 1.184 1 98.25 277 PHE B N 1
ATOM 4921 C CA . PHE B 1 277 ? 8.727 -16 0.008 1 98.25 277 PHE B CA 1
ATOM 4922 C C . PHE B 1 277 ? 10.094 -15.422 0.339 1 98.25 277 PHE B C 1
ATOM 4924 O O . PHE B 1 277 ? 10.242 -14.688 1.319 1 98.25 277 PHE B O 1
ATOM 4931 N N . ALA B 1 278 ? 11.07 -15.766 -0.477 1 98.06 278 ALA B N 1
ATOM 4932 C CA . ALA B 1 278 ? 12.438 -15.281 -0.288 1 98.06 278 ALA B CA 1
ATOM 4933 C C . ALA B 1 278 ? 12.625 -13.891 -0.89 1 98.06 278 ALA B C 1
ATOM 4935 O O . ALA B 1 278 ? 12.156 -13.625 -1.999 1 98.06 278 ALA B O 1
ATOM 4936 N N . VAL B 1 279 ? 13.359 -13.031 -0.22 1 97.06 279 VAL B N 1
ATOM 4937 C CA . VAL B 1 279 ? 13.516 -11.625 -0.577 1 97.06 279 VAL B CA 1
ATOM 4938 C C . VAL B 1 279 ? 14.219 -11.508 -1.927 1 97.06 279 VAL B C 1
ATOM 4940 O O . VAL B 1 279 ? 14.031 -10.523 -2.648 1 97.06 279 VAL B O 1
ATOM 4943 N N . GLY B 1 280 ? 14.945 -12.492 -2.373 1 96.19 280 GLY B N 1
ATOM 4944 C CA . GLY B 1 280 ? 15.641 -12.461 -3.648 1 96.19 280 GLY B CA 1
ATOM 4945 C C . GLY B 1 280 ? 14.711 -12.633 -4.84 1 96.19 280 GLY B C 1
ATOM 4946 O O . GLY B 1 280 ? 15.094 -12.352 -5.977 1 96.19 280 GLY B O 1
ATOM 4947 N N . GLU B 1 281 ? 13.523 -13.062 -4.629 1 97 281 GLU B N 1
ATOM 4948 C CA . GLU B 1 281 ? 12.594 -13.367 -5.715 1 97 281 GLU B CA 1
ATOM 4949 C C . GLU B 1 281 ? 12.141 -12.102 -6.43 1 97 281 GLU B C 1
ATOM 4951 O O . GLU B 1 281 ? 12.141 -12.039 -7.66 1 97 281 GLU B O 1
ATOM 4956 N N . LEU B 1 282 ? 11.867 -11.055 -5.68 1 94.31 282 LEU B N 1
ATOM 4957 C CA . LEU B 1 282 ? 11.266 -9.867 -6.281 1 94.31 282 LEU B CA 1
ATOM 4958 C C . LEU B 1 282 ? 12.297 -9.07 -7.066 1 94.31 282 LEU B C 1
ATOM 4960 O O . LEU B 1 282 ? 12.094 -8.773 -8.25 1 94.31 282 LEU B O 1
ATOM 4964 N N . PRO B 1 283 ? 13.438 -8.734 -6.496 1 93.88 283 PRO B N 1
ATOM 4965 C CA . PRO B 1 283 ? 14.406 -7.98 -7.301 1 93.88 283 PRO B CA 1
ATOM 4966 C C . PRO B 1 283 ? 14.867 -8.75 -8.539 1 93.88 283 PRO B C 1
ATOM 4968 O O . PRO B 1 283 ? 15.109 -8.148 -9.586 1 93.88 283 PRO B O 1
ATOM 4971 N N . SER B 1 284 ? 14.969 -10.023 -8.461 1 95.5 284 SER B N 1
ATOM 4972 C CA . SER B 1 284 ? 15.477 -10.805 -9.578 1 95.5 284 SER B CA 1
ATOM 4973 C C . SER B 1 284 ? 14.469 -10.883 -10.719 1 95.5 284 SER B C 1
ATOM 4975 O O . SER B 1 284 ? 14.836 -10.836 -11.891 1 95.5 284 SER B O 1
ATOM 4977 N N . VAL B 1 285 ? 13.188 -11.016 -10.406 1 95.44 285 VAL B N 1
ATOM 4978 C CA . VAL B 1 285 ? 12.211 -11.023 -11.492 1 95.44 285 VAL B CA 1
ATOM 4979 C C . VAL B 1 285 ? 12.141 -9.641 -12.141 1 95.44 285 VAL B C 1
ATOM 4981 O O . VAL B 1 285 ? 12.008 -9.531 -13.367 1 95.44 285 VAL B O 1
ATOM 4984 N N . LEU B 1 286 ? 12.25 -8.594 -11.336 1 92.31 286 LEU B N 1
ATOM 4985 C CA . LEU B 1 286 ? 12.188 -7.23 -11.852 1 92.31 286 LEU B CA 1
ATOM 4986 C C . LEU B 1 286 ? 13.406 -6.922 -12.711 1 92.31 286 LEU B C 1
ATOM 4988 O O . LEU B 1 286 ? 13.344 -6.086 -13.617 1 92.31 286 LEU B O 1
ATOM 4992 N N . ALA B 1 287 ? 14.461 -7.637 -12.484 1 92.69 287 ALA B N 1
ATOM 4993 C CA . ALA B 1 287 ? 15.711 -7.406 -13.203 1 92.69 287 ALA B CA 1
ATOM 4994 C C . ALA B 1 287 ? 15.797 -8.297 -14.445 1 92.69 287 ALA B C 1
ATOM 4996 O O . ALA B 1 287 ? 16.734 -8.18 -15.234 1 92.69 287 ALA B O 1
ATOM 4997 N N . THR B 1 288 ? 14.867 -9.18 -14.625 1 93.81 288 THR B N 1
ATOM 4998 C CA . THR B 1 288 ? 14.93 -10.156 -15.711 1 93.81 288 THR B CA 1
ATOM 4999 C C . THR B 1 288 ? 13.977 -9.781 -16.844 1 93.81 288 THR B C 1
ATOM 5001 O O . THR B 1 288 ? 12.836 -9.391 -16.594 1 93.81 288 THR B O 1
ATOM 5004 N N . THR B 1 289 ? 14.461 -9.93 -18.047 1 93.38 289 THR B N 1
ATOM 5005 C CA . THR B 1 289 ? 13.602 -9.789 -19.219 1 93.38 289 THR B CA 1
ATOM 5006 C C . THR B 1 289 ? 13.125 -11.148 -19.719 1 93.38 289 THR B C 1
ATOM 5008 O O . THR B 1 289 ? 13.93 -11.992 -20.109 1 93.38 289 THR B O 1
ATOM 5011 N N . VAL B 1 290 ? 11.875 -11.359 -19.625 1 96.38 290 VAL B N 1
ATOM 5012 C CA . VAL B 1 290 ? 11.289 -12.578 -20.172 1 96.38 290 VAL B CA 1
ATOM 5013 C C . VAL B 1 290 ? 11.062 -12.414 -21.672 1 96.38 290 VAL B C 1
ATOM 5015 O O . VAL B 1 290 ? 10.5 -11.406 -22.109 1 96.38 290 VAL B O 1
ATOM 5018 N N . ASN B 1 291 ? 11.477 -13.383 -22.484 1 97.62 291 ASN B N 1
ATOM 5019 C CA . ASN B 1 291 ? 11.312 -13.336 -23.922 1 97.62 291 ASN B CA 1
ATOM 5020 C C . ASN B 1 291 ? 9.969 -13.922 -24.359 1 97.62 291 ASN B C 1
ATOM 5022 O O . ASN B 1 291 ? 9.93 -14.953 -25.047 1 97.62 291 ASN B O 1
ATOM 5026 N N . TYR B 1 292 ? 8.953 -13.234 -24.141 1 98.44 292 TYR B N 1
ATOM 5027 C CA . TYR B 1 292 ? 7.594 -13.688 -24.422 1 98.44 292 TYR B CA 1
ATOM 5028 C C . TYR B 1 292 ? 7.418 -14.031 -25.891 1 98.44 292 TYR B C 1
ATOM 5030 O O . TYR B 1 292 ? 6.645 -14.93 -26.234 1 98.44 292 TYR B O 1
ATOM 5038 N N . LYS B 1 293 ? 8.117 -13.352 -26.766 1 97.94 293 LYS B N 1
ATOM 5039 C CA . LYS B 1 293 ? 7.969 -13.531 -28.203 1 97.94 293 LYS B CA 1
ATOM 5040 C C . LYS B 1 293 ? 8.438 -14.922 -28.625 1 97.94 293 LYS B C 1
ATOM 5042 O O . LYS B 1 293 ? 8.07 -15.406 -29.703 1 97.94 293 LYS B O 1
ATOM 5047 N N . ASP B 1 294 ? 9.242 -15.547 -27.812 1 98.5 294 ASP B N 1
ATOM 5048 C CA . ASP B 1 294 ? 9.812 -16.844 -28.156 1 98.5 294 ASP B CA 1
ATOM 5049 C C . ASP B 1 294 ? 8.859 -17.969 -27.766 1 98.5 294 ASP B C 1
ATOM 5051 O O . ASP B 1 294 ? 9.094 -19.141 -28.109 1 98.5 294 ASP B O 1
ATOM 5055 N N . ILE B 1 295 ? 7.797 -17.703 -27.078 1 98.75 295 ILE B N 1
ATOM 5056 C CA . ILE B 1 295 ? 6.816 -18.703 -26.688 1 98.75 295 ILE B CA 1
ATOM 5057 C C . ILE B 1 295 ? 5.953 -19.078 -27.891 1 98.75 295 ILE B C 1
ATOM 5059 O O . ILE B 1 295 ? 5.258 -18.234 -28.453 1 98.75 295 ILE B O 1
ATOM 5063 N N . LYS B 1 296 ? 5.965 -20.344 -28.25 1 98.44 296 LYS B N 1
ATOM 5064 C CA . LYS B 1 296 ? 5.25 -20.828 -29.422 1 98.44 296 LYS B CA 1
ATOM 5065 C C . LYS B 1 296 ? 3.941 -21.5 -29.031 1 98.44 296 LYS B C 1
ATOM 5067 O O . LYS B 1 296 ? 3.041 -21.656 -29.859 1 98.44 296 LYS B O 1
ATOM 5072 N N . ALA B 1 297 ? 3.818 -21.938 -27.797 1 98.69 297 ALA B N 1
ATOM 5073 C CA . ALA B 1 297 ? 2.635 -22.625 -27.312 1 98.69 297 ALA B CA 1
ATOM 5074 C C . ALA B 1 297 ? 1.407 -21.719 -27.344 1 98.69 297 ALA B C 1
ATOM 5076 O O . ALA B 1 297 ? 1.53 -20.5 -27.312 1 98.69 297 ALA B O 1
ATOM 5077 N N . PRO B 1 298 ? 0.155 -22.359 -27.516 1 98.81 298 PRO B N 1
ATOM 5078 C CA . PRO B 1 298 ? -1.039 -21.547 -27.25 1 98.81 298 PRO B CA 1
ATOM 5079 C C . PRO B 1 298 ? -1.08 -21 -25.828 1 98.81 298 PRO B C 1
ATOM 5081 O O . PRO B 1 298 ? -0.683 -21.688 -24.891 1 98.81 298 PRO B O 1
ATOM 5084 N N . VAL B 1 299 ? -1.535 -19.734 -25.672 1 98.94 299 VAL B N 1
ATOM 5085 C CA . VAL B 1 299 ? -1.513 -19.047 -24.391 1 98.94 299 VAL B CA 1
ATOM 5086 C C . VAL B 1 299 ? -2.924 -18.609 -24.016 1 98.94 299 VAL B C 1
ATOM 5088 O O . VAL B 1 299 ? -3.639 -18.031 -24.828 1 98.94 299 VAL B O 1
ATOM 5091 N N . LEU B 1 300 ? -3.354 -18.906 -22.812 1 98.94 300 LEU B N 1
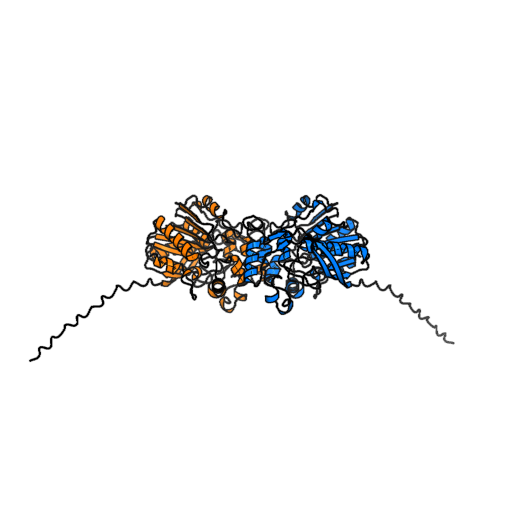ATOM 5092 C CA . LEU B 1 300 ? -4.555 -18.359 -22.188 1 98.94 300 LEU B CA 1
ATOM 5093 C C . LEU B 1 300 ? -4.199 -17.5 -20.984 1 98.94 300 LEU B C 1
ATOM 5095 O O . LEU B 1 300 ? -3.496 -17.953 -20.078 1 98.94 300 LEU B O 1
ATOM 5099 N N . VAL B 1 301 ? -4.59 -16.266 -20.984 1 98.88 301 VAL B N 1
ATOM 5100 C CA . VAL B 1 301 ? -4.496 -15.391 -19.812 1 98.88 301 VAL B CA 1
ATOM 5101 C C . VAL B 1 301 ? -5.879 -15.203 -19.188 1 98.88 301 VAL B C 1
ATOM 5103 O O . VAL B 1 301 ? -6.789 -14.68 -19.844 1 98.88 301 VAL B O 1
ATOM 5106 N N . LEU B 1 302 ? -6.035 -15.656 -17.984 1 98.62 302 LEU B N 1
ATOM 5107 C CA . LEU B 1 302 ? -7.324 -15.68 -17.297 1 98.62 302 LEU B CA 1
ATOM 5108 C C . LEU B 1 302 ? -7.258 -14.891 -15.984 1 98.62 302 LEU B C 1
ATOM 5110 O O . LEU B 1 302 ? -6.594 -15.312 -15.039 1 98.62 302 LEU B O 1
ATOM 5114 N N . GLN B 1 303 ? -8.031 -13.773 -15.945 1 98.38 303 GLN B N 1
ATOM 5115 C CA . GLN B 1 303 ? -7.793 -12.836 -14.852 1 98.38 303 GLN B CA 1
ATOM 5116 C C . GLN B 1 303 ? -9.094 -12.5 -14.125 1 98.38 303 GLN B C 1
ATOM 5118 O O . GLN B 1 303 ? -10.141 -12.367 -14.75 1 98.38 303 GLN B O 1
ATOM 5123 N N . GLY B 1 304 ? -8.992 -12.492 -12.75 1 98.69 304 GLY B N 1
ATOM 5124 C CA . GLY B 1 304 ? -10.008 -11.758 -12.016 1 98.69 304 GLY B CA 1
ATOM 5125 C C . GLY B 1 304 ? -10 -10.273 -12.297 1 98.69 304 GLY B C 1
ATOM 5126 O O . GLY B 1 304 ? -8.93 -9.656 -12.375 1 98.69 304 GLY B O 1
ATOM 5127 N N . GLN B 1 305 ? -11.148 -9.719 -12.43 1 98.5 305 GLN B N 1
ATOM 5128 C CA . GLN B 1 305 ? -11.258 -8.312 -12.797 1 98.5 305 GLN B CA 1
ATOM 5129 C C . GLN B 1 305 ? -10.578 -7.41 -11.773 1 98.5 305 GLN B C 1
ATOM 5131 O O . GLN B 1 305 ? -9.984 -6.395 -12.125 1 98.5 305 GLN B O 1
ATOM 5136 N N . PHE B 1 306 ? -10.578 -7.777 -10.523 1 98.31 306 PHE B N 1
ATOM 5137 C CA . PHE B 1 306 ? -10.203 -6.859 -9.453 1 98.31 306 PHE B CA 1
ATOM 5138 C C . PHE B 1 306 ? -8.828 -7.215 -8.898 1 98.31 306 PHE B C 1
ATOM 5140 O O . PHE B 1 306 ? -8.539 -6.945 -7.73 1 98.31 306 PHE B O 1
ATOM 5147 N N . ASP B 1 307 ? -8.031 -7.832 -9.719 1 98.5 307 ASP B N 1
ATOM 5148 C CA . ASP B 1 307 ? -6.672 -8.211 -9.336 1 98.5 307 ASP B CA 1
ATOM 5149 C C . ASP B 1 307 ? -5.801 -6.977 -9.102 1 98.5 307 ASP B C 1
ATOM 5151 O O . ASP B 1 307 ? -5.52 -6.227 -10.039 1 98.5 307 ASP B O 1
ATOM 5155 N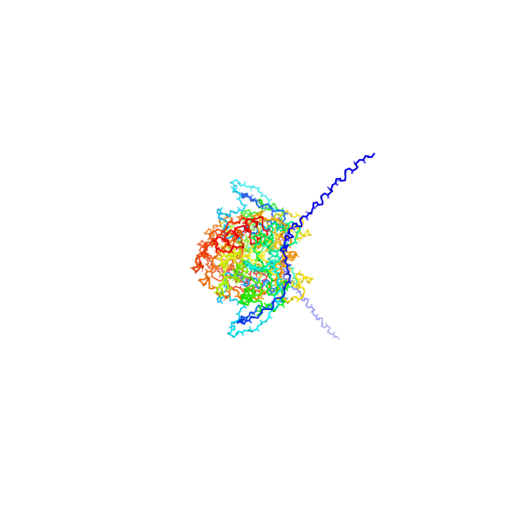 N . VAL B 1 308 ? -5.285 -6.836 -7.879 1 97.25 308 VAL B N 1
ATOM 5156 C CA . VAL B 1 308 ? -4.484 -5.684 -7.492 1 97.25 308 VAL B CA 1
ATOM 5157 C C . VAL B 1 308 ? -3.08 -5.805 -8.078 1 97.25 308 VAL B C 1
ATOM 5159 O O . VAL B 1 308 ? -2.584 -4.875 -8.719 1 97.25 308 VAL B O 1
ATOM 5162 N N . SER B 1 309 ? -2.463 -6.902 -7.934 1 96.12 309 SER B N 1
ATOM 5163 C CA . SER B 1 309 ? -1.064 -7.098 -8.305 1 96.12 309 SER B CA 1
ATOM 5164 C C . SER B 1 309 ? -0.874 -7.004 -9.812 1 96.12 309 SER B C 1
ATOM 5166 O O . SER B 1 309 ? 0.047 -6.336 -10.289 1 96.12 309 SER B O 1
ATOM 5168 N N . ALA B 1 310 ? -1.743 -7.613 -10.547 1 96.81 310 ALA B N 1
ATOM 5169 C CA . ALA B 1 310 ? -1.562 -7.707 -11.992 1 96.81 310 ALA B CA 1
ATOM 5170 C C . ALA B 1 310 ? -2.029 -6.43 -12.688 1 96.81 310 ALA B C 1
ATOM 5172 O O . ALA B 1 310 ? -1.461 -6.027 -13.703 1 96.81 310 ALA B O 1
ATOM 5173 N N . CYS B 1 311 ? -3.188 -5.824 -12.102 1 97 311 CYS B N 1
ATOM 5174 C CA . CYS B 1 311 ? -3.855 -4.836 -12.938 1 97 311 CYS B CA 1
ATOM 5175 C C . CYS B 1 311 ? -4.281 -3.621 -12.117 1 97 311 CYS B C 1
ATOM 5177 O O . CYS B 1 311 ? -5.109 -2.828 -12.562 1 97 311 CYS B O 1
ATOM 5179 N N . GLY B 1 312 ? -3.834 -3.467 -10.906 1 96.44 312 GLY B N 1
ATOM 5180 C CA . GLY B 1 312 ? -4.18 -2.307 -10.102 1 96.44 312 GLY B CA 1
ATOM 5181 C C . GLY B 1 312 ? -5.637 -2.277 -9.688 1 96.44 312 GLY B C 1
ATOM 5182 O O . GLY B 1 312 ? -6.234 -1.203 -9.57 1 96.44 312 GLY B O 1
ATOM 5183 N N . GLY B 1 313 ? -6.246 -3.418 -9.664 1 97.5 313 GLY B N 1
ATOM 5184 C CA . GLY B 1 313 ? -7.609 -3.525 -9.156 1 97.5 313 GLY B CA 1
ATOM 5185 C C . GLY B 1 313 ? -8.656 -3.498 -10.258 1 97.5 313 GLY B C 1
ATOM 5186 O O . GLY B 1 313 ? -9.852 -3.533 -9.984 1 97.5 313 GLY B O 1
ATOM 5187 N N . ASN B 1 314 ? -8.305 -3.352 -11.492 1 97.81 314 ASN B N 1
ATOM 5188 C CA . ASN B 1 314 ? -9.203 -3.496 -12.633 1 97.81 314 ASN B CA 1
ATOM 5189 C C . ASN B 1 314 ? -8.453 -3.961 -13.883 1 97.81 314 ASN B C 1
ATOM 5191 O O . ASN B 1 314 ? -7.797 -3.162 -14.555 1 97.81 314 ASN B O 1
ATOM 5195 N N . CYS B 1 315 ? -8.742 -5.16 -14.312 1 98.06 315 CYS B N 1
ATOM 5196 C CA . CYS B 1 315 ? -7.934 -5.777 -15.352 1 98.06 315 CYS B CA 1
ATOM 5197 C C . CYS B 1 315 ? -8.484 -5.449 -16.734 1 98.06 315 CYS B C 1
ATOM 5199 O O . CYS B 1 315 ? -7.801 -5.648 -17.75 1 98.06 315 CYS B O 1
ATOM 5201 N N . VAL B 1 316 ? -9.758 -4.949 -16.766 1 97.81 316 VAL B N 1
ATOM 5202 C CA . VAL B 1 316 ? -10.32 -4.566 -18.047 1 97.81 316 VAL B CA 1
ATOM 5203 C C . VAL B 1 316 ? -9.492 -3.439 -18.672 1 97.81 316 VAL B C 1
ATOM 5205 O O . VAL B 1 316 ? -9.297 -2.393 -18.047 1 97.81 316 VAL B O 1
ATOM 5208 N N . GLY B 1 317 ? -9.008 -3.727 -19.875 1 95.94 317 GLY B N 1
ATOM 5209 C CA . GLY B 1 317 ? -8.219 -2.729 -20.578 1 95.94 317 GLY B CA 1
ATOM 5210 C C . GLY B 1 317 ? -6.727 -2.861 -20.312 1 95.94 317 GLY B C 1
ATOM 5211 O O . GLY B 1 317 ? -5.922 -2.145 -20.906 1 95.94 317 GLY B O 1
ATOM 5212 N N . VAL B 1 318 ? -6.293 -3.736 -19.453 1 97.19 318 VAL B N 1
ATOM 5213 C CA . VAL B 1 318 ? -4.879 -3.93 -19.156 1 97.19 318 VAL B CA 1
ATOM 5214 C C . VAL B 1 318 ? -4.387 -5.227 -19.797 1 97.19 318 VAL B C 1
ATOM 5216 O O . VAL B 1 318 ? -3.365 -5.238 -20.484 1 97.19 318 VAL B O 1
ATOM 5219 N N . VAL B 1 319 ? -5.082 -6.297 -19.672 1 97.69 319 VAL B N 1
ATOM 5220 C CA . VAL B 1 319 ? -4.676 -7.645 -20.062 1 97.69 319 VAL B CA 1
ATOM 5221 C C . VAL B 1 319 ? -4.59 -7.746 -21.578 1 97.69 319 VAL B C 1
ATOM 5223 O O . VAL B 1 319 ? -3.834 -8.555 -22.125 1 97.69 319 VAL B O 1
ATOM 5226 N N . ASN B 1 320 ? -5.367 -6.883 -22.297 1 96.31 320 ASN B N 1
ATOM 5227 C CA . ASN B 1 320 ? -5.297 -6.871 -23.75 1 96.31 320 ASN B CA 1
ATOM 5228 C C . ASN B 1 320 ? -3.896 -6.52 -24.25 1 96.31 320 ASN B C 1
ATOM 5230 O O . ASN B 1 320 ? -3.523 -6.859 -25.359 1 96.31 320 ASN B O 1
ATOM 5234 N N . GLY B 1 321 ? -3.115 -5.906 -23.359 1 96.38 321 GLY B N 1
ATOM 5235 C CA . GLY B 1 321 ? -1.738 -5.582 -23.703 1 96.38 321 GLY B CA 1
ATOM 5236 C C . GLY B 1 321 ? -0.87 -6.809 -23.906 1 96.38 321 GLY B C 1
ATOM 5237 O O . GLY B 1 321 ? 0.198 -6.727 -24.516 1 96.38 321 GLY B O 1
ATOM 5238 N N . THR B 1 322 ? -1.344 -7.945 -23.438 1 97.75 322 THR B N 1
ATOM 5239 C CA . THR B 1 322 ? -0.554 -9.164 -23.578 1 97.75 322 THR B CA 1
ATOM 5240 C C . THR B 1 322 ? -0.432 -9.57 -25.047 1 97.75 322 THR B C 1
ATOM 5242 O O . THR B 1 322 ? 0.449 -10.352 -25.406 1 97.75 322 THR B O 1
ATOM 5245 N N . LYS B 1 323 ? -1.255 -9.07 -25.922 1 97.38 323 LYS B N 1
ATOM 5246 C CA . LYS B 1 323 ? -1.183 -9.344 -27.359 1 97.38 323 LYS B CA 1
ATOM 5247 C C . LYS B 1 323 ? 0.161 -8.898 -27.922 1 97.38 323 LYS B C 1
ATOM 5249 O O . LYS B 1 323 ? 0.686 -9.531 -28.844 1 97.38 323 LYS B O 1
ATOM 5254 N N . GLU B 1 324 ? 0.675 -7.867 -27.359 1 97.56 324 GLU B N 1
ATOM 5255 C CA . GLU B 1 324 ? 1.95 -7.344 -27.828 1 97.56 324 GLU B CA 1
ATOM 5256 C C . GLU B 1 324 ? 3.121 -8.148 -27.266 1 97.56 324 GLU B C 1
ATOM 5258 O O . GLU B 1 324 ? 4.238 -8.07 -27.797 1 97.56 324 GLU B O 1
ATOM 5263 N N . LEU B 1 325 ? 2.859 -8.891 -26.25 1 97.88 325 LEU B N 1
ATOM 5264 C CA . LEU B 1 325 ? 3.904 -9.68 -25.609 1 97.88 325 LEU B CA 1
ATOM 5265 C C . LEU B 1 325 ? 4.047 -11.039 -26.281 1 97.88 325 LEU B C 1
ATOM 5267 O O . LEU B 1 325 ? 5.16 -11.469 -26.609 1 97.88 325 LEU B O 1
ATOM 5271 N N . PHE B 1 326 ? 2.92 -11.648 -26.516 1 98.5 326 PHE B N 1
ATOM 5272 C CA . PHE B 1 326 ? 2.922 -13.039 -26.969 1 98.5 326 PHE B CA 1
ATOM 5273 C C . PHE B 1 326 ? 2.77 -13.117 -28.484 1 98.5 326 PHE B C 1
ATOM 5275 O O . PHE B 1 326 ? 1.916 -13.852 -28.984 1 98.5 326 PHE B O 1
ATOM 5282 N N . THR B 1 327 ? 3.635 -12.484 -29.219 1 98.38 327 THR B N 1
ATOM 5283 C CA . THR B 1 327 ? 3.537 -12.375 -30.672 1 98.38 327 THR B CA 1
ATOM 5284 C C . THR B 1 327 ? 3.961 -13.68 -31.344 1 98.38 327 THR B C 1
ATOM 5286 O O . THR B 1 327 ? 3.631 -13.914 -32.5 1 98.38 327 THR B O 1
ATOM 5289 N N . GLY B 1 328 ? 4.66 -14.547 -30.641 1 98.44 328 GLY B N 1
ATOM 5290 C CA . GLY B 1 328 ? 5.102 -15.82 -31.203 1 98.44 328 GLY B CA 1
ATOM 5291 C C . GLY B 1 328 ? 4.156 -16.969 -30.906 1 98.44 328 GLY B C 1
ATOM 5292 O O . GLY B 1 328 ? 4.297 -18.047 -31.469 1 98.44 328 GLY B O 1
ATOM 5293 N N . ALA B 1 329 ? 3.232 -16.75 -30.047 1 98.5 329 ALA B N 1
ATOM 5294 C CA . ALA B 1 329 ? 2.33 -17.828 -29.625 1 98.5 329 ALA B CA 1
ATOM 5295 C C . ALA B 1 329 ? 1.411 -18.25 -30.75 1 98.5 329 ALA B C 1
ATOM 5297 O O . ALA B 1 329 ? 0.977 -17.438 -31.562 1 98.5 329 ALA B O 1
ATOM 5298 N N . LYS B 1 330 ? 1.084 -19.516 -30.797 1 97.5 330 LYS B N 1
ATOM 5299 C CA . LYS B 1 330 ? 0.157 -20.047 -31.781 1 97.5 330 LYS B CA 1
ATOM 5300 C C . LYS B 1 330 ? -1.195 -19.344 -31.719 1 97.5 330 LYS B C 1
ATOM 5302 O O . LYS B 1 330 ? -1.798 -19.047 -32.75 1 97.5 330 LYS B O 1
ATOM 5307 N N . VAL B 1 331 ? -1.663 -19.203 -30.562 1 98.06 331 VAL B N 1
ATOM 5308 C CA . VAL B 1 331 ? -2.9 -18.5 -30.25 1 98.06 331 VAL B CA 1
ATOM 5309 C C . VAL B 1 331 ? -2.764 -17.812 -28.891 1 98.06 331 VAL B C 1
ATOM 5311 O O . VAL B 1 331 ? -2.018 -18.266 -28.016 1 98.06 331 VAL B O 1
ATOM 5314 N N . LEU B 1 332 ? -3.414 -16.672 -28.797 1 98.62 332 LEU B N 1
ATOM 5315 C CA . LEU B 1 332 ? -3.568 -16 -27.516 1 98.62 332 LEU B CA 1
ATOM 5316 C C . LEU B 1 332 ? -5.035 -15.695 -27.234 1 98.62 332 LEU B C 1
ATOM 5318 O O . LEU B 1 332 ? -5.703 -15.047 -28.047 1 98.62 332 LEU B O 1
ATOM 5322 N N . GLU B 1 333 ? -5.523 -16.219 -26.203 1 98.62 333 GLU B N 1
ATOM 5323 C CA . GLU B 1 333 ? -6.832 -15.852 -25.672 1 98.62 333 GLU B CA 1
ATOM 5324 C C . GLU B 1 333 ? -6.703 -15.227 -24.281 1 98.62 333 GLU B C 1
ATOM 5326 O O . GLU B 1 333 ? -5.789 -15.562 -23.531 1 98.62 333 GLU B O 1
ATOM 5331 N N . TYR B 1 334 ? -7.551 -14.242 -23.984 1 98.44 334 TYR B N 1
ATOM 5332 C CA . TYR B 1 334 ? -7.539 -13.695 -22.625 1 98.44 334 TYR B CA 1
ATOM 5333 C C . TYR B 1 334 ? -8.953 -13.406 -22.141 1 98.44 334 TYR B C 1
ATOM 5335 O O . TYR B 1 334 ? -9.859 -13.188 -22.953 1 98.44 334 TYR B O 1
ATOM 5343 N N . VAL B 1 335 ? -9.188 -13.539 -20.891 1 98.56 335 VAL B N 1
ATOM 5344 C CA . VAL B 1 335 ? -10.359 -13.109 -20.141 1 98.56 335 VAL B CA 1
ATOM 5345 C C . VAL B 1 335 ? -9.922 -12.195 -19 1 98.56 335 VAL B C 1
ATOM 5347 O O . VAL B 1 335 ? -9.047 -12.547 -18.203 1 98.56 335 VAL B O 1
ATOM 5350 N N . ASP B 1 336 ? -10.516 -10.953 -18.906 1 98.31 336 ASP B N 1
ATOM 5351 C CA . ASP B 1 336 ? -9.977 -9.977 -17.969 1 98.31 336 ASP B CA 1
ATOM 5352 C C . ASP B 1 336 ? -11.055 -9.477 -17.016 1 98.31 336 ASP B C 1
ATOM 5354 O O . ASP B 1 336 ? -10.844 -8.516 -16.266 1 98.31 336 ASP B O 1
ATOM 5358 N N . ASN B 1 337 ? -12.195 -10.172 -16.938 1 98.31 337 ASN B N 1
ATOM 5359 C CA . ASN B 1 337 ? -13.312 -9.555 -16.234 1 98.31 337 ASN B CA 1
ATOM 5360 C C . ASN B 1 337 ? -14.023 -10.555 -15.336 1 98.31 337 ASN B C 1
ATOM 5362 O O . ASN B 1 337 ? -15.211 -10.406 -15.039 1 98.31 337 ASN B O 1
ATOM 5366 N N . LEU B 1 338 ? -13.367 -11.688 -14.961 1 98.81 338 LEU B N 1
ATOM 5367 C CA . LEU B 1 338 ? -14 -12.609 -14.016 1 98.81 338 LEU B CA 1
ATOM 5368 C C . LEU B 1 338 ? -14.211 -11.93 -12.664 1 98.81 338 LEU B C 1
ATOM 5370 O O . LEU B 1 338 ? -13.359 -11.164 -12.211 1 98.81 338 LEU B O 1
ATOM 5374 N N . PRO B 1 339 ? -15.383 -12.148 -11.992 1 98.75 339 PRO B N 1
ATOM 5375 C CA . PRO B 1 339 ? -15.656 -11.516 -10.695 1 98.75 339 PRO B CA 1
ATOM 5376 C C . PRO B 1 339 ? -14.789 -12.07 -9.57 1 98.75 339 PRO B C 1
ATOM 5378 O O . PRO B 1 339 ? -15.273 -12.828 -8.727 1 98.75 339 PRO B O 1
ATOM 5381 N N . ALA B 1 340 ? -13.547 -11.695 -9.555 1 98.81 340 ALA B N 1
ATOM 5382 C CA . ALA B 1 340 ? -12.547 -12.18 -8.602 1 98.81 340 ALA B CA 1
ATOM 5383 C C . ALA B 1 340 ? -11.398 -11.188 -8.453 1 98.81 340 ALA B C 1
ATOM 5385 O O . ALA B 1 340 ? -11.227 -10.297 -9.297 1 98.81 340 ALA B O 1
ATOM 5386 N N . GLY B 1 341 ? -10.742 -11.297 -7.316 1 98.62 341 GLY B N 1
ATOM 5387 C CA . GLY B 1 341 ? -9.445 -10.656 -7.152 1 98.62 341 GLY B CA 1
ATOM 5388 C C . GLY B 1 341 ? -8.297 -11.484 -7.691 1 98.62 341 GLY B C 1
ATOM 5389 O O . GLY B 1 341 ? -8.414 -12.117 -8.742 1 98.62 341 GLY B O 1
ATOM 5390 N N . HIS B 1 342 ? -7.148 -11.406 -7.031 1 98.62 342 HIS B N 1
ATOM 5391 C CA . HIS B 1 342 ? -5.906 -12.023 -7.48 1 98.62 342 HIS B CA 1
ATOM 5392 C C . HIS B 1 342 ? -5.977 -13.539 -7.391 1 98.62 342 HIS B C 1
ATOM 5394 O O . HIS B 1 342 ? -5.574 -14.242 -8.32 1 98.62 342 HIS B O 1
ATOM 5400 N N . ASN B 1 343 ? -6.465 -14.055 -6.238 1 98.75 343 ASN B N 1
ATOM 5401 C CA . ASN B 1 343 ? -6.547 -15.492 -6.039 1 98.75 343 ASN B CA 1
ATOM 5402 C C . ASN B 1 343 ? -7.773 -16.094 -6.73 1 98.75 343 ASN B C 1
ATOM 5404 O O . ASN B 1 343 ? -8.711 -16.531 -6.066 1 98.75 343 ASN B O 1
ATOM 5408 N N . LEU B 1 344 ? -7.688 -16.266 -7.938 1 98.56 344 LEU B N 1
ATOM 5409 C CA . LEU B 1 344 ? -8.781 -16.719 -8.789 1 98.56 344 LEU B CA 1
ATOM 5410 C C . LEU B 1 344 ? -9.344 -18.047 -8.273 1 98.56 344 LEU B C 1
ATOM 5412 O O . LEU B 1 344 ? -10.562 -18.203 -8.164 1 98.56 344 LEU B O 1
ATOM 5416 N N . ASN B 1 345 ? -8.516 -18.984 -7.797 1 98.69 345 ASN B N 1
ATOM 5417 C CA . ASN B 1 345 ? -8.914 -20.328 -7.41 1 98.69 345 ASN B CA 1
ATOM 5418 C C . ASN B 1 345 ? -9.672 -20.328 -6.09 1 98.69 345 ASN B C 1
ATOM 5420 O O . ASN B 1 345 ? -10.297 -21.328 -5.727 1 98.69 345 ASN B O 1
ATOM 5424 N N . PHE B 1 346 ? -9.617 -19.188 -5.367 1 98.69 346 PHE B N 1
ATOM 5425 C CA . PHE B 1 346 ? -10.234 -19.156 -4.047 1 98.69 346 PHE B CA 1
ATOM 5426 C C . PHE B 1 346 ? -11.445 -18.234 -4.047 1 98.69 346 PHE B C 1
ATOM 5428 O O . PHE B 1 346 ? -11.992 -17.906 -2.988 1 98.69 346 PHE B O 1
ATOM 5435 N N . HIS B 1 347 ? -11.836 -17.734 -5.203 1 98.88 347 HIS B N 1
ATOM 5436 C CA . HIS B 1 347 ? -13.078 -16.984 -5.352 1 98.88 347 HIS B CA 1
ATOM 5437 C C . HIS B 1 347 ? -14.211 -17.891 -5.82 1 98.88 347 HIS B C 1
ATOM 5439 O O . HIS B 1 347 ? -13.969 -18.984 -6.336 1 98.88 347 HIS B O 1
ATOM 5445 N N . LYS B 1 348 ? -15.43 -17.406 -5.715 1 98.5 348 LYS B N 1
ATOM 5446 C CA . LYS B 1 348 ? -16.625 -18.172 -6.031 1 98.5 348 LYS B CA 1
ATOM 5447 C C . LYS B 1 348 ? -16.656 -18.578 -7.504 1 98.5 348 LYS B C 1
ATOM 5449 O O . LYS B 1 348 ? -17.219 -19.609 -7.863 1 98.5 348 LYS B O 1
ATOM 5454 N N . ILE B 1 349 ? -15.961 -17.875 -8.336 1 98.69 349 ILE B N 1
ATOM 5455 C CA . ILE B 1 349 ? -15.977 -18.047 -9.781 1 98.69 349 ILE B CA 1
ATOM 5456 C C . ILE B 1 349 ? -15.078 -19.219 -10.172 1 98.69 349 ILE B C 1
ATOM 5458 O O . ILE B 1 349 ? -15.047 -19.625 -11.344 1 98.69 349 ILE B O 1
ATOM 5462 N N . ALA B 1 350 ? -14.398 -19.906 -9.297 1 98.75 350 ALA B N 1
ATOM 5463 C CA . ALA B 1 350 ? -13.312 -20.844 -9.547 1 98.75 350 ALA B CA 1
ATOM 5464 C C . ALA B 1 350 ? -13.781 -21.984 -10.438 1 98.75 350 ALA B C 1
ATOM 5466 O O . ALA B 1 350 ? -13.141 -22.297 -11.445 1 98.75 350 ALA B O 1
ATOM 5467 N N . PRO B 1 351 ? -14.938 -22.625 -10.211 1 98.56 351 PRO B N 1
ATOM 5468 C CA . PRO B 1 351 ? -15.344 -23.734 -11.078 1 98.56 351 PRO B CA 1
ATOM 5469 C C . PRO B 1 351 ? -15.492 -23.328 -12.539 1 98.56 351 PRO B C 1
ATOM 5471 O O . PRO B 1 351 ? -15.102 -24.078 -13.438 1 98.56 351 PRO B O 1
ATOM 5474 N N . GLN B 1 352 ? -16.016 -22.125 -12.727 1 98.75 352 GLN B N 1
ATOM 5475 C CA . GLN B 1 352 ? -16.156 -21.641 -14.102 1 98.75 352 GLN B CA 1
ATOM 5476 C C . GLN B 1 352 ? -14.797 -21.328 -14.719 1 98.75 352 GLN B C 1
ATOM 5478 O O . GLN B 1 352 ? -14.578 -21.578 -15.906 1 98.75 352 GLN B O 1
ATOM 5483 N N . ALA B 1 353 ? -13.969 -20.781 -13.938 1 98.88 353 ALA B N 1
ATOM 5484 C CA . ALA B 1 353 ? -12.617 -20.5 -14.414 1 98.88 353 ALA B CA 1
ATOM 5485 C C . ALA B 1 353 ? -11.898 -21.797 -14.805 1 98.88 353 ALA B C 1
ATOM 5487 O O . ALA B 1 353 ? -11.227 -21.844 -15.844 1 98.88 353 ALA B O 1
ATOM 5488 N N . PHE B 1 354 ? -12.047 -22.859 -13.992 1 98.88 354 PHE B N 1
ATOM 5489 C CA . PHE B 1 354 ? -11.453 -24.156 -14.297 1 98.88 354 PHE B CA 1
ATOM 5490 C C . PHE B 1 354 ? -11.969 -24.688 -15.625 1 98.88 354 PHE B C 1
ATOM 5492 O O . PHE B 1 354 ? -11.188 -25.156 -16.453 1 98.88 354 PHE B O 1
ATOM 5499 N N . GLN B 1 355 ? -13.219 -24.531 -15.828 1 98.69 355 GLN B N 1
ATOM 5500 C CA . GLN B 1 355 ? -13.812 -25.016 -17.078 1 98.69 355 GLN B CA 1
ATOM 5501 C C . GLN B 1 355 ? -13.258 -24.266 -18.281 1 98.69 355 GLN B C 1
ATOM 5503 O O . GLN B 1 355 ? -13.047 -24.844 -19.344 1 98.69 355 GLN B O 1
ATOM 5508 N N . LYS B 1 356 ? -13.07 -22.969 -18.125 1 98.88 356 LYS B N 1
ATOM 5509 C CA . LYS B 1 356 ? -12.492 -22.188 -19.203 1 98.88 356 LYS B CA 1
ATOM 5510 C C . LYS B 1 356 ? -11.094 -22.672 -19.562 1 98.88 356 LYS B C 1
ATOM 5512 O O . LYS B 1 356 ? -10.703 -22.672 -20.734 1 98.88 356 LYS B O 1
ATOM 5517 N N . ILE B 1 357 ? -10.359 -23.031 -18.562 1 98.94 357 ILE B N 1
ATOM 5518 C CA . ILE B 1 357 ? -9.008 -23.531 -18.781 1 98.94 357 ILE B CA 1
ATOM 5519 C C . ILE B 1 357 ? -9.07 -24.844 -19.562 1 98.94 357 ILE B C 1
ATOM 5521 O O . ILE B 1 357 ? -8.375 -25.016 -20.562 1 98.94 357 ILE B O 1
ATOM 5525 N N . PHE B 1 358 ? -9.938 -25.766 -19.156 1 98.81 358 PHE B N 1
ATOM 5526 C CA . PHE B 1 358 ? -10.031 -27.078 -19.781 1 98.81 358 PHE B CA 1
ATOM 5527 C C . PHE B 1 358 ? -10.555 -26.938 -21.219 1 98.81 358 PHE B C 1
ATOM 5529 O O . PHE B 1 358 ? -10.078 -27.641 -22.109 1 98.81 358 PHE B O 1
ATOM 5536 N N . THR B 1 359 ? -11.523 -26.047 -21.375 1 98.75 359 THR B N 1
ATOM 5537 C CA . THR B 1 359 ? -12.055 -25.828 -22.719 1 98.75 359 THR B CA 1
ATOM 5538 C C . THR B 1 359 ? -10.961 -25.312 -23.656 1 98.75 359 THR B C 1
ATOM 5540 O O . THR B 1 359 ? -10.844 -25.781 -24.797 1 98.75 359 THR B O 1
ATOM 5543 N N . PHE B 1 360 ? -10.18 -24.422 -23.219 1 98.88 360 PHE B N 1
ATOM 5544 C CA . PHE B 1 360 ? -9.078 -23.891 -24.016 1 98.88 360 PHE B CA 1
ATOM 5545 C C . PHE B 1 360 ? -8.07 -24.969 -24.359 1 98.88 360 PHE B C 1
ATOM 5547 O O . PHE B 1 360 ? -7.68 -25.125 -25.516 1 98.88 360 PHE B O 1
ATOM 5554 N N . LEU B 1 361 ? -7.637 -25.719 -23.312 1 98.75 361 LEU B N 1
ATOM 5555 C CA . LEU B 1 361 ? -6.621 -26.75 -23.516 1 98.75 361 LEU B CA 1
ATOM 5556 C C . LEU B 1 361 ? -7.109 -27.797 -24.516 1 98.75 361 LEU B C 1
ATOM 5558 O O . LEU B 1 361 ? -6.371 -28.188 -25.422 1 98.75 361 LEU B O 1
ATOM 5562 N N . LYS B 1 362 ? -8.328 -28.219 -24.422 1 98.5 362 LYS B N 1
ATOM 5563 C CA . LYS B 1 362 ? -8.891 -29.219 -25.344 1 98.5 362 LYS B CA 1
ATOM 5564 C C . LYS B 1 362 ? -8.977 -28.656 -26.75 1 98.5 362 LYS B C 1
ATOM 5566 O O . LYS B 1 362 ? -8.664 -29.359 -27.719 1 98.5 362 LYS B O 1
ATOM 5571 N N . ALA B 1 363 ? -9.391 -27.406 -26.859 1 98.38 363 ALA B N 1
ATOM 5572 C CA . ALA B 1 363 ? -9.5 -26.766 -28.156 1 98.38 363 ALA B CA 1
ATOM 5573 C C . ALA B 1 363 ? -8.133 -26.688 -28.859 1 98.38 363 ALA B C 1
ATOM 5575 O O . ALA B 1 363 ? -8.055 -26.719 -30.078 1 98.38 363 ALA B O 1
ATOM 5576 N N . GLN B 1 364 ? -7.055 -26.688 -28.031 1 97.94 364 GLN B N 1
ATOM 5577 C CA . GLN B 1 364 ? -5.711 -26.547 -28.594 1 97.94 364 GLN B CA 1
ATOM 5578 C C . GLN B 1 364 ? -5.031 -27.906 -28.734 1 97.94 364 GLN B C 1
ATOM 5580 O O . GLN B 1 364 ? -3.826 -27.984 -28.984 1 97.94 364 GLN B O 1
ATOM 5585 N N . GLY B 1 365 ? -5.742 -28.969 -28.438 1 97.19 365 GLY B N 1
ATOM 5586 C CA . GLY B 1 365 ? -5.262 -30.312 -28.781 1 97.19 365 GLY B CA 1
ATOM 5587 C C . GLY B 1 365 ? -4.727 -31.062 -27.578 1 97.19 365 GLY B C 1
ATOM 5588 O O . GLY B 1 365 ? -4.215 -32.188 -27.719 1 97.19 365 GLY B O 1
ATOM 5589 N N . LEU B 1 366 ? -4.793 -30.484 -26.406 1 96.62 366 LEU B N 1
ATOM 5590 C CA . LEU B 1 366 ? -4.406 -31.203 -25.203 1 96.62 366 LEU B CA 1
ATOM 5591 C C . LEU B 1 366 ? -5.598 -31.969 -24.609 1 96.62 366 LEU B C 1
ATOM 5593 O O . LEU B 1 366 ? -6.137 -31.562 -23.578 1 96.62 366 LEU B O 1
ATOM 5597 N N . LYS B 1 367 ? -5.945 -33.062 -25.234 1 92.19 367 LYS B N 1
ATOM 5598 C CA . LYS B 1 367 ? -7.113 -33.844 -24.859 1 92.19 367 LYS B CA 1
ATOM 5599 C C . LYS B 1 367 ? -6.707 -35.125 -24.109 1 92.19 367 LYS B C 1
ATOM 5601 O O . LYS B 1 367 ? -5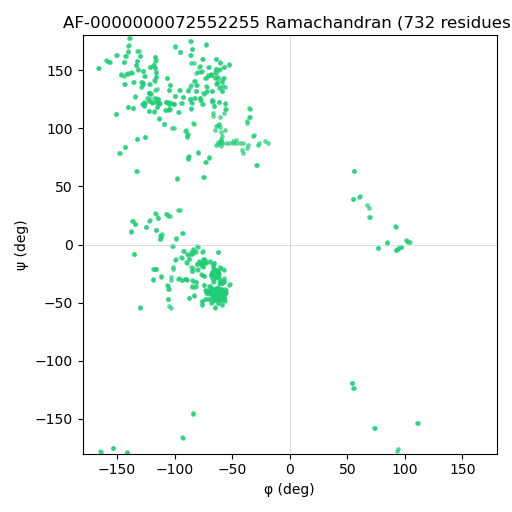.969 -35.938 -24.641 1 92.19 367 LYS B O 1
ATOM 5606 N N . PRO B 1 368 ? -7.133 -35.125 -22.922 1 87.38 368 PRO B N 1
ATOM 5607 C CA . PRO B 1 368 ? -6.824 -36.375 -22.219 1 87.38 368 PRO B CA 1
ATOM 5608 C C . PRO B 1 368 ? -7.613 -37.562 -22.75 1 87.38 368 PRO B C 1
ATOM 5610 O O . PRO B 1 368 ? -8.672 -37.375 -23.344 1 87.38 368 PRO B O 1
#

pLDDT: mean 93.33, std 14.11, range [31.88, 98.94]

Radius of gyration: 31.78 Å; Cα contacts (8 Å, |Δi|>4): 1782; chains: 2; bounding box: 86×140×102 Å